Protein AF-A0A2N6BUT7-F1 (afdb_monomer)

Sequence (677 aa):
MAKNINDIVVRLKTFREKEKKPDLPDIDPGLSCEERIALLKEAWPVICRGLRGTRKQEMICKAEAAWIAELAGYEEPDSDFLAAFRKQKGDIPYSTPELTQLFDSYLDHFLANPNPSGSTEVPTLEKITRPYGRLSNIPDLKFQLMEVPDYLRIIVPSQPLDLRISQGLDAMALSKYGQVPQEPNLAIYATVLKKVTIKLNNMGLAYLDRLLLARLPIYKKILADLITENSDLLGDPLGFADSVVRKLQDVKRALVEKIVLGVIDDNRIQLSEEELQLLTDNVEAAGLPLAPKTVEPFVIKIHNASLREGGLSELVERYIDRDEIKQEKFTADIKRRMVSHLLASGVNITDDDKFAKGGYDEYFALAYNNALYSAEGTMYGSPAAGGWDFSVDTFDEVVDQAIIRDNILAAGFLDYAYELGEKAHIFQLMDVLYLNWNSGILDLPQSEVTDTLERLWQDRDRRDSPEERAMAYRKALGKGSAEVLERMIVNDRFEDLWATLMEEVANYIRKAEEISIVGEGAAPVSRIPIYQATKELQYNLTEYGNGRTKTQAAQLRSLLDTCFQVLDAPEIIDFYGFGTRRDRWTVIDRLHKEPPFASTPNLQALRTVAGKGNKVFQWIADFNEASVTDQEFETFLRAAEAWIISRSSAVVDEDDYSLEEEESFDDFEDEFDDFED

Foldseek 3Di:
DLVVLVVVLVVVVVVCVVVVPPPQDNQDSVDDPVVSVVSCVVRVVVVVVPDDDDVVVVVVLLVVQQVVCVVVPHDHDDPVNSVVVDVVVPPDPPDDCVVVVVVVVVVVVCVVDPDPDDDPDDDDPVVVDDDDDDDDDDDDDDDDDDDDDDPPPPDDDPDDDQLPVLPPDDLVVLVVPDDDPDDPCSVLVNVLVVLLSVVLSVVPDDPVLSSQCSPPVSVSVLLSVCCVVCVPCSVPSVVVSVSSVVVSVVVVLVVLLVLLVVLCVVVVPDDDPVLSVVLSVQCVVVDADPDPPPRNVSSVVSSVLVVLLVVLLVLLVVLLVVPPDPVVLCDPQLSNQLSVQCSVVVDDDDDPVCSVVCVCVVSSVVSSVVSVVVVVDDDDDDDDPDDDDPPDVPCPVVPPPPLDLLLLLLLLLLQLCCLCVPLLVLLVLLVLVLVCCVVVVQPDDPDPLNVLSVVSVVCQVVAQDPLSSQLLNQQQQVDDDHDHDPPRDGLVCNVVLLVQLLVVLVVQVVVQVVQVVVDPPDDHRDCVSNLVSLVVNSVSSSVRSDDVSSVSSVSSVVVSVSSLVSLQDPSLLVVQVPDPDSGSVSSSQRSCVDPPHPDRFPVVLSCLLSVLSSLLSSCSSPDDPVDDDPVSVVVNSVSSVSNVVSVVVRPDDDPPPDDDPPPVPPDPPDDPDDDDD

Secondary structure (DSSP, 8-state):
-HHHHHHHHHHHHHHHHHTT-TTS----TTS-HHHHHHHHHHHHHHHHHT--SHHHHHHHHHHHHHHHHHHTT-SS--HHHHHHHHHHTTT--S-STHHHHHHHHHHHHHHT----S----PPPGGGGS--------------------STT-----SS----GGGGT--GGGTGGGS-PPPGGGHHHHHHHHHHHHHHHHHTT--HHHHHHHHSHHHHHHHHHHHHHH-GGGGG-HHHHHHHHHHHHHHHHHHHHHHHHHHHHHHTT----HHHHHHHHHHHHHH----STTTHHHHHHHHHHHHHHHHHHHHHHHHHHTT-SS-GGG--HHHHHHHHHHHHHTT-----HHHHHTTTTHHHHHHHHHHHHHHHS----PPPPSS--------GGGT------HHHHHHHHHHHHHIIIIITT-HHHHHHHHHHHHHTTSS---SSHHHHHHHHHHHGGGGSPPHHHHHHHHHHHH--S-PPPPTTPPP-TTHHHHHHHHHHHHHHHHHHHHHHHHH-TTPPPPP-HHHHHHHHHHHHHHHHHT-THHHHHHHHHHHHHHHHHHHHT-HHHHHHH--SS--SHHHHHHHHTTSTT-SS---HHHHHHHHHHHHHHHHHHHH--TTT--HHHHHHHHHHHHHHHHHHHHH--SSSTT---------S-S--------

Mean predicted aligned error: 20.48 Å

Solvent-accessible surface area (backbone atoms only — not comparable to full-atom values): 40758 Å² total; per-residue (Å²): 109,75,71,58,55,50,52,51,45,51,52,50,52,54,47,36,66,71,69,70,45,81,88,56,77,84,75,61,91,84,58,54,74,68,60,51,52,53,53,48,62,68,39,41,69,62,56,63,75,70,67,87,60,74,78,59,52,53,52,51,54,51,51,53,49,48,52,54,32,54,76,70,74,52,78,80,78,51,75,63,59,58,49,51,55,53,65,75,58,62,92,63,79,95,82,58,73,64,59,58,52,52,52,49,55,53,49,54,56,45,73,74,59,74,80,81,85,88,74,100,67,87,80,62,81,77,76,78,74,81,91,87,85,82,89,90,90,83,81,88,87,84,91,76,86,87,80,91,73,87,80,80,73,77,80,77,73,97,60,89,85,70,73,76,57,87,85,72,75,57,77,70,69,62,56,77,78,50,93,63,76,70,80,89,50,58,68,56,52,55,54,35,49,54,50,22,53,56,49,54,70,68,61,77,63,54,71,67,58,49,55,49,53,57,36,62,70,54,38,52,47,55,50,53,53,46,48,72,76,41,64,73,41,71,82,35,44,64,66,40,37,53,49,49,57,54,55,44,49,57,54,48,50,58,49,48,43,52,51,52,50,51,49,33,57,78,68,68,56,88,68,56,74,68,56,48,50,51,46,39,52,51,45,61,74,69,54,78,57,84,54,90,88,45,45,59,62,49,52,52,49,52,46,54,48,51,55,49,49,54,55,41,48,52,50,51,51,60,52,44,72,68,56,85,53,68,60,90,74,62,44,76,65,38,52,52,39,22,39,53,42,42,60,71,69,64,69,80,88,83,55,68,69,47,48,76,73,52,75,51,49,70,61,54,54,51,20,46,52,52,19,50,64,68,67,66,68,84,85,82,87,77,85,74,96,68,77,89,69,84,74,67,85,65,54,73,86,71,62,69,64,77,72,41,40,68,15,25,45,23,38,24,46,38,51,30,44,44,36,41,36,56,70,58,34,48,62,59,48,52,55,49,53,46,51,33,37,76,70,59,77,41,85,74,71,97,43,75,56,52,58,48,51,51,46,55,59,72,40,49,89,78,46,82,46,75,62,57,50,32,34,51,34,18,27,40,47,38,43,73,85,52,83,65,61,96,85,61,72,62,26,74,61,41,56,59,47,50,48,50,33,53,48,42,48,53,52,47,52,56,52,48,53,55,43,68,70,76,43,99,83,62,79,81,78,78,62,61,67,45,52,51,37,38,51,56,45,36,53,52,28,31,66,39,14,40,78,69,46,38,57,50,28,53,50,51,46,56,50,52,53,51,51,47,55,50,46,60,29,66,72,48,27,65,71,49,14,76,70,95,56,71,40,48,65,45,29,53,60,49,55,32,74,35,85,90,48,91,64,68,66,52,58,70,25,32,51,37,27,24,58,22,44,34,49,40,27,48,45,45,40,68,64,46,90,93,72,70,48,71,69,58,51,53,53,42,50,59,23,48,52,50,18,58,63,18,44,72,63,41,72,73,81,84,80,85,84,74,74,79,80,74,72,82,85,80,86,87,87,87,87,87,84,87,87,90,132

Radius of gyration: 36.61 Å; Cα contacts (8 Å, |Δi|>4): 458; chains: 1; bounding box: 100×80×128 Å

Structure (mmCIF, N/CA/C/O backbone):
data_AF-A0A2N6BUT7-F1
#
_entry.id   AF-A0A2N6BUT7-F1
#
loop_
_atom_site.group_PDB
_atom_site.id
_atom_site.type_symbol
_atom_site.label_atom_id
_atom_site.label_alt_id
_atom_site.label_comp_id
_atom_site.label_asym_id
_atom_site.label_entity_id
_atom_site.label_seq_id
_atom_site.pdbx_PDB_ins_code
_atom_site.Cartn_x
_atom_site.Cartn_y
_atom_site.Cartn_z
_atom_site.occupancy
_atom_site.B_iso_or_equiv
_atom_site.auth_seq_id
_atom_site.auth_comp_id
_atom_site.auth_asym_id
_atom_site.auth_atom_id
_atom_site.pdbx_PDB_model_num
ATOM 1 N N . MET A 1 1 ? -32.623 40.517 -21.742 1.00 33.00 1 MET A N 1
ATOM 2 C CA . MET A 1 1 ? -31.592 39.920 -22.618 1.00 33.00 1 MET A CA 1
ATOM 3 C C . MET A 1 1 ? -30.463 40.902 -22.977 1.00 33.00 1 MET A C 1
ATOM 5 O O . MET A 1 1 ? -29.540 41.020 -22.185 1.00 33.00 1 MET A O 1
ATOM 9 N N . ALA A 1 2 ? -30.525 41.692 -24.065 1.00 35.56 2 ALA A N 1
ATOM 10 C CA . ALA A 1 2 ? -29.386 42.518 -24.532 1.00 35.56 2 ALA A CA 1
ATOM 11 C C . ALA A 1 2 ? -28.826 43.531 -23.504 1.00 35.56 2 ALA A C 1
ATOM 13 O O . ALA A 1 2 ? -27.618 43.753 -23.440 1.00 35.56 2 ALA A O 1
ATOM 14 N N . LYS A 1 3 ? -29.684 44.117 -22.656 1.00 41.91 3 LYS A N 1
ATOM 15 C CA . LYS A 1 3 ? -29.273 45.080 -21.619 1.00 41.91 3 LYS A CA 1
ATOM 16 C C . LYS A 1 3 ? -28.447 44.437 -20.489 1.00 41.91 3 LYS A C 1
ATOM 18 O O . LYS A 1 3 ? -27.500 45.057 -20.024 1.00 41.91 3 LYS A O 1
ATOM 23 N N . ASN A 1 4 ? -28.757 43.195 -20.106 1.00 52.19 4 ASN A N 1
ATOM 24 C CA . ASN A 1 4 ? -28.067 42.482 -19.019 1.00 52.19 4 ASN A CA 1
ATOM 25 C C . ASN A 1 4 ? -26.713 41.930 -19.478 1.00 52.19 4 ASN A C 1
ATOM 27 O O . ASN A 1 4 ? -25.729 42.021 -18.750 1.00 52.19 4 ASN A O 1
ATOM 31 N N . ILE A 1 5 ? -26.635 41.456 -20.725 1.00 49.16 5 ILE A N 1
ATOM 32 C CA . ILE A 1 5 ? -25.377 41.008 -21.335 1.00 49.16 5 ILE A CA 1
ATOM 33 C C . ILE A 1 5 ? -24.409 42.182 -21.495 1.00 49.16 5 ILE A C 1
ATOM 35 O O . ILE A 1 5 ? -23.231 42.051 -21.176 1.00 49.16 5 ILE A O 1
ATOM 39 N N . ASN A 1 6 ? -24.899 43.355 -21.909 1.00 54.75 6 ASN A N 1
ATOM 40 C CA . ASN A 1 6 ? -24.064 44.553 -21.973 1.00 54.75 6 ASN A CA 1
ATOM 41 C C . ASN A 1 6 ? -23.549 44.975 -20.587 1.00 54.75 6 ASN A C 1
ATOM 43 O O . ASN A 1 6 ? -22.393 45.371 -20.482 1.00 54.75 6 ASN A O 1
ATOM 47 N N . ASP A 1 7 ? -24.344 44.833 -19.520 1.00 58.75 7 ASP A N 1
ATOM 48 C CA . ASP A 1 7 ? -23.897 45.175 -18.161 1.00 58.75 7 ASP A CA 1
ATOM 49 C C . ASP A 1 7 ? -22.815 44.205 -17.643 1.00 58.75 7 ASP A C 1
ATOM 51 O O . ASP A 1 7 ? -21.834 44.627 -17.028 1.00 58.75 7 ASP A O 1
ATOM 55 N N . ILE A 1 8 ? -22.929 42.908 -17.958 1.00 57.66 8 ILE A N 1
ATOM 56 C CA . ILE A 1 8 ? -21.911 41.893 -17.636 1.00 57.66 8 ILE A CA 1
ATOM 57 C C . ILE A 1 8 ? -20.615 42.147 -18.416 1.00 57.66 8 ILE A C 1
ATOM 59 O O . ILE A 1 8 ? -19.531 42.125 -17.829 1.00 57.66 8 ILE A O 1
ATOM 63 N N . VAL A 1 9 ? -20.716 42.451 -19.714 1.00 62.16 9 VAL A N 1
ATOM 64 C CA . VAL A 1 9 ? -19.563 42.772 -20.570 1.00 62.16 9 VAL A CA 1
ATOM 65 C C . VAL A 1 9 ? -18.848 44.035 -20.082 1.00 62.16 9 VAL A C 1
ATOM 67 O O . VAL A 1 9 ? -17.623 44.036 -19.961 1.00 62.16 9 VAL A O 1
ATOM 70 N N . VAL A 1 10 ? -19.588 45.084 -19.706 1.00 68.31 10 VAL A N 1
ATOM 71 C CA . VAL A 1 10 ? -19.008 46.317 -19.145 1.00 68.31 10 VAL A CA 1
ATOM 72 C C . VAL A 1 10 ? -18.276 46.033 -17.832 1.00 68.31 10 VAL A C 1
ATOM 74 O O . VAL A 1 10 ? -17.140 46.475 -17.659 1.00 68.31 10 VAL A O 1
ATOM 77 N N . ARG A 1 11 ? -18.864 45.241 -16.926 1.00 65.06 11 ARG A N 1
ATOM 78 C CA . ARG A 1 11 ? -18.226 44.882 -15.646 1.00 65.06 11 ARG A CA 1
ATOM 79 C C . ARG A 1 11 ? -16.983 44.013 -15.828 1.00 65.06 11 ARG A C 1
ATOM 81 O O . ARG A 1 11 ? -16.005 44.217 -15.111 1.00 65.06 11 ARG A O 1
ATOM 88 N N . LEU A 1 12 ? -16.991 43.084 -16.785 1.00 63.44 12 LEU A N 1
ATOM 89 C CA . LEU A 1 12 ? -15.818 42.274 -17.130 1.00 63.44 12 LEU A CA 1
ATOM 90 C C . LEU A 1 12 ? -14.700 43.120 -17.731 1.00 63.44 12 LEU A C 1
ATOM 92 O O . LEU A 1 12 ? -13.543 42.940 -17.357 1.00 63.44 12 LEU A O 1
ATOM 96 N N . LYS A 1 13 ? -15.039 44.095 -18.579 1.00 72.25 13 LYS A N 1
ATOM 97 C CA . LYS A 1 13 ? -14.070 45.053 -19.115 1.00 72.25 13 LYS A CA 1
ATOM 98 C C . LYS A 1 13 ? -13.446 45.901 -18.005 1.00 72.25 13 LYS A C 1
ATOM 100 O O . LYS A 1 13 ? -12.225 45.980 -17.909 1.00 72.25 13 LYS A O 1
ATOM 105 N N . THR A 1 14 ? -14.264 46.423 -17.085 1.00 72.56 14 THR A N 1
ATOM 106 C CA . THR A 1 14 ? -13.768 47.152 -15.904 1.00 72.56 14 THR A CA 1
ATOM 107 C C . THR A 1 14 ? -12.883 46.270 -15.014 1.00 72.56 14 THR A C 1
ATOM 109 O O . THR A 1 14 ? -11.874 46.735 -14.488 1.00 72.56 14 THR A O 1
ATOM 112 N N . PHE A 1 15 ? -13.225 44.990 -14.840 1.00 68.44 15 PHE A N 1
ATOM 113 C CA . PHE A 1 15 ? -12.419 44.041 -14.069 1.00 68.44 15 PHE A CA 1
ATOM 114 C C . PHE A 1 15 ? -11.070 43.749 -14.742 1.00 68.44 15 PHE A C 1
ATOM 116 O O . PHE A 1 15 ? -10.035 43.796 -14.078 1.00 68.44 15 PHE A O 1
ATOM 123 N N . ARG A 1 16 ? -11.073 43.517 -16.060 1.00 74.50 16 ARG A N 1
ATOM 124 C CA . ARG A 1 16 ? -9.870 43.302 -16.875 1.00 74.50 16 ARG A CA 1
ATOM 125 C C . ARG A 1 16 ? -8.903 44.482 -16.777 1.00 74.50 16 ARG A C 1
ATOM 127 O O . ARG A 1 16 ? -7.712 44.278 -16.543 1.00 74.50 16 ARG A O 1
ATOM 134 N N . GLU A 1 17 ? -9.424 45.703 -16.903 1.00 76.25 17 GLU A N 1
ATOM 135 C CA . GLU A 1 17 ? -8.649 46.944 -16.798 1.00 76.25 17 GLU A CA 1
ATOM 136 C C . GLU A 1 17 ? -8.090 47.155 -15.383 1.00 76.25 17 GLU A C 1
ATOM 138 O O . GLU A 1 17 ? -6.929 47.532 -15.220 1.00 76.25 17 GLU A O 1
ATOM 143 N N . LYS A 1 18 ? -8.884 46.862 -14.345 1.00 73.12 18 LYS A N 1
ATOM 144 C CA . LYS A 1 18 ? -8.495 47.082 -12.945 1.00 73.12 18 LYS A CA 1
ATOM 145 C C . LYS A 1 18 ? -7.455 46.081 -12.437 1.00 73.12 18 LYS A C 1
ATOM 147 O O . LYS A 1 18 ? -6.557 46.469 -11.695 1.00 73.12 18 LYS A O 1
ATOM 152 N N . GLU A 1 19 ? -7.560 44.816 -12.833 1.00 71.44 19 GLU A N 1
ATOM 153 C CA . GLU A 1 19 ? -6.671 43.737 -12.374 1.00 71.44 19 GLU A CA 1
ATOM 154 C C . GLU A 1 19 ? -5.461 43.516 -13.302 1.00 71.44 19 GLU A C 1
ATOM 156 O O . GLU A 1 19 ? -4.664 42.613 -13.059 1.00 71.44 19 GLU A O 1
ATOM 161 N N . LYS A 1 20 ? -5.308 44.332 -14.360 1.00 77.00 20 LYS A N 1
ATOM 162 C CA . LYS A 1 20 ? -4.216 44.254 -15.351 1.00 77.00 20 LYS A CA 1
ATOM 163 C C . LYS A 1 20 ? -3.997 42.836 -15.900 1.00 77.00 20 LYS A C 1
ATOM 165 O O . LYS A 1 20 ? -2.859 42.388 -16.014 1.00 77.00 20 LYS A O 1
ATOM 170 N N . LYS A 1 21 ? -5.078 42.125 -16.237 1.00 71.50 21 LYS A N 1
ATOM 171 C CA . LYS A 1 21 ? -5.015 40.764 -16.799 1.00 71.50 21 LYS A CA 1
ATOM 172 C C . LYS A 1 21 ? -5.232 40.796 -18.317 1.00 71.50 21 LYS A C 1
ATOM 174 O O . LYS A 1 21 ? -6.386 40.773 -18.750 1.00 71.50 21 LYS A O 1
ATOM 179 N N . PRO A 1 22 ? -4.166 40.887 -19.137 1.00 64.81 22 PRO A N 1
ATOM 180 C CA . PRO A 1 22 ? -4.301 41.017 -20.589 1.00 64.81 22 PRO A CA 1
ATOM 181 C C . PRO A 1 22 ? -4.927 39.776 -21.245 1.00 64.81 22 PRO A C 1
ATOM 183 O O . PRO A 1 22 ? -5.581 39.923 -22.277 1.00 64.81 22 PRO A O 1
ATOM 186 N N . ASP A 1 23 ? -4.809 38.616 -20.595 1.00 70.56 23 ASP A N 1
ATOM 187 C CA . ASP A 1 23 ? -5.195 37.279 -21.078 1.00 70.56 23 ASP A CA 1
ATOM 188 C C . ASP A 1 23 ? -6.715 37.037 -21.157 1.00 70.56 23 ASP A C 1
ATOM 190 O O . ASP A 1 23 ? -7.157 36.025 -21.694 1.00 70.56 23 ASP A O 1
ATOM 194 N N . LEU A 1 24 ? -7.535 37.937 -20.604 1.00 68.12 24 LEU A N 1
ATOM 195 C CA . LEU A 1 24 ? -8.992 37.876 -20.752 1.00 68.12 24 LEU A CA 1
ATOM 196 C C . LEU A 1 24 ? -9.395 38.369 -22.154 1.00 68.12 24 LEU A C 1
ATOM 198 O O . LEU A 1 24 ? -8.970 39.466 -22.531 1.00 68.12 24 LEU A O 1
ATOM 202 N N . PRO A 1 25 ? -10.217 37.623 -22.917 1.00 68.88 25 PRO A N 1
ATOM 203 C CA . PRO A 1 25 ? -10.660 38.059 -24.240 1.00 68.88 25 PRO A CA 1
ATOM 204 C C . PRO A 1 25 ? -11.460 39.369 -24.148 1.00 68.88 25 PRO A C 1
ATOM 206 O O . PRO A 1 25 ? -12.260 39.555 -23.227 1.00 68.88 25 PRO A O 1
ATOM 209 N N . ASP A 1 26 ? -11.230 40.302 -25.083 1.00 77.88 26 ASP A N 1
ATOM 210 C CA . ASP A 1 26 ? -12.029 41.531 -25.176 1.00 77.88 26 ASP A CA 1
ATOM 211 C C . ASP A 1 26 ? -13.379 41.192 -25.806 1.00 77.88 26 ASP A C 1
ATOM 213 O O . ASP A 1 26 ? -13.452 40.845 -26.984 1.00 77.88 26 ASP A O 1
ATOM 217 N N . ILE A 1 27 ? -14.447 41.236 -25.015 1.00 75.69 27 ILE A N 1
ATOM 218 C CA . ILE A 1 27 ? -15.779 40.896 -25.509 1.00 75.69 27 ILE A CA 1
ATOM 219 C C . ILE A 1 27 ? -16.385 42.160 -26.117 1.00 75.69 27 ILE A C 1
ATOM 221 O O . ILE A 1 27 ? -16.872 43.035 -25.399 1.00 75.69 27 ILE A O 1
ATOM 225 N N . ASP A 1 28 ? -16.344 42.257 -27.446 1.00 74.00 28 ASP A N 1
ATOM 226 C CA . ASP A 1 28 ? -16.914 43.388 -28.175 1.00 74.00 28 ASP A CA 1
ATOM 227 C C . ASP A 1 28 ? -18.455 43.418 -28.014 1.00 74.00 28 ASP A C 1
ATOM 229 O O . ASP A 1 28 ? -19.142 42.440 -28.341 1.00 74.00 28 ASP A O 1
ATOM 233 N N . PRO A 1 29 ? -19.043 44.531 -27.528 1.00 63.75 29 PRO A N 1
ATOM 234 C CA . PRO A 1 29 ? -20.489 44.712 -27.448 1.00 63.75 29 PRO A CA 1
ATOM 235 C C . PRO A 1 29 ? -21.202 44.794 -28.812 1.00 63.75 29 PRO A C 1
ATOM 237 O O . PRO A 1 29 ? -22.420 44.980 -28.823 1.00 63.75 29 PRO A O 1
ATOM 240 N N . GLY A 1 30 ? -20.505 44.653 -29.941 1.00 72.00 30 GLY A N 1
ATOM 241 C CA . GLY A 1 30 ? -21.077 44.445 -31.275 1.00 72.00 30 GLY A CA 1
ATOM 242 C C . GLY A 1 30 ? -21.346 42.978 -31.650 1.00 72.00 30 GLY A C 1
ATOM 243 O O . GLY A 1 30 ? -22.101 42.738 -32.588 1.00 72.00 30 GLY A O 1
ATOM 244 N N . LEU A 1 31 ? -20.794 42.000 -30.919 1.00 67.44 31 LEU A N 1
ATOM 245 C CA . LEU A 1 31 ? -20.917 40.566 -31.243 1.00 67.44 31 LEU A CA 1
ATOM 246 C C . LEU A 1 31 ? -22.340 40.029 -31.042 1.00 67.44 31 LEU A C 1
ATOM 248 O O . LEU A 1 31 ? -23.097 40.557 -30.218 1.00 67.44 31 LEU A O 1
ATOM 252 N N . SER A 1 32 ? -22.708 38.956 -31.742 1.00 72.00 32 SER A N 1
ATOM 253 C CA . SER A 1 32 ? -23.997 38.289 -31.526 1.00 72.00 32 SER A CA 1
ATOM 254 C C . SER A 1 32 ? -24.083 37.666 -30.123 1.00 72.00 32 SER A C 1
ATOM 256 O O . SER A 1 32 ? -23.079 37.470 -29.435 1.00 72.00 32 SER A O 1
ATOM 258 N N . CYS A 1 33 ? -25.300 37.371 -29.656 1.00 50.59 33 CYS A N 1
ATOM 259 C CA . CYS A 1 33 ? -25.512 36.787 -28.326 1.00 50.59 33 CYS A CA 1
ATOM 260 C C . CYS A 1 33 ? -24.751 35.462 -28.143 1.00 50.59 33 CYS A C 1
ATOM 262 O O . CYS A 1 33 ? -24.134 35.240 -27.105 1.00 50.59 33 CYS A O 1
ATOM 264 N N . GLU A 1 34 ? -24.758 34.618 -29.172 1.00 53.72 34 GLU A N 1
ATOM 265 C CA . GLU A 1 34 ? -24.138 33.291 -29.168 1.00 53.72 34 GLU A CA 1
ATOM 266 C C . GLU A 1 34 ? -22.606 33.376 -29.121 1.00 53.72 34 GLU A C 1
ATOM 268 O O . GLU A 1 34 ? -21.973 32.684 -28.323 1.00 53.72 34 GLU A O 1
ATOM 273 N N . GLU A 1 35 ? -22.007 34.299 -29.880 1.00 62.16 35 GLU A N 1
ATOM 274 C CA . GLU A 1 35 ? -20.556 34.534 -29.876 1.00 62.16 35 GLU A CA 1
ATOM 275 C C . GLU A 1 35 ? -20.063 35.054 -28.522 1.00 62.16 35 GLU A C 1
ATOM 277 O O . GLU A 1 35 ? -19.022 34.626 -28.019 1.00 62.16 35 GLU A O 1
ATOM 282 N N . ARG A 1 36 ? -20.836 35.932 -27.870 1.00 66.00 36 ARG A N 1
ATOM 283 C CA . ARG A 1 36 ? -20.491 36.413 -26.522 1.00 66.00 36 ARG A CA 1
ATOM 284 C C . ARG A 1 36 ? -20.570 35.306 -25.480 1.00 66.00 36 ARG A C 1
ATOM 286 O O . ARG A 1 36 ? -19.742 35.272 -24.575 1.00 66.00 36 ARG A O 1
ATOM 293 N N . ILE A 1 37 ? -21.543 34.403 -25.598 1.00 54.88 37 ILE A N 1
ATOM 294 C CA . ILE A 1 37 ? -21.682 33.256 -24.694 1.00 54.88 37 ILE A CA 1
ATOM 295 C C . ILE A 1 37 ? -20.504 32.291 -24.869 1.00 54.88 37 ILE A C 1
ATOM 297 O O . ILE A 1 37 ? -19.965 31.812 -23.872 1.00 54.88 37 ILE A O 1
ATOM 301 N N . ALA A 1 38 ? -20.063 32.043 -26.103 1.00 66.94 38 ALA A N 1
ATOM 302 C CA . ALA A 1 38 ? -18.890 31.213 -26.370 1.00 66.94 38 ALA A CA 1
ATOM 303 C C . ALA A 1 38 ? -17.613 31.808 -25.747 1.00 66.94 38 ALA A C 1
ATOM 305 O O . ALA A 1 38 ? -16.902 31.113 -25.022 1.00 66.94 38 ALA A O 1
ATOM 306 N N . LEU A 1 39 ? -17.384 33.114 -25.925 1.00 66.12 39 LEU A N 1
ATOM 307 C CA . LEU A 1 39 ? -16.235 33.813 -25.335 1.00 66.12 39 LEU A CA 1
ATOM 308 C C . LEU A 1 39 ? -16.280 33.849 -23.801 1.00 66.12 39 LEU A C 1
ATOM 310 O O . LEU A 1 39 ? -15.246 33.739 -23.143 1.00 66.12 39 LEU A O 1
ATOM 314 N N . LEU A 1 40 ? -17.472 33.966 -23.206 1.00 61.72 40 LEU A N 1
ATOM 315 C CA . LEU A 1 40 ? -17.642 33.894 -21.752 1.00 61.72 40 LEU A CA 1
ATOM 316 C C . LEU A 1 40 ? -17.324 32.500 -21.203 1.00 61.72 40 LEU A C 1
ATOM 318 O O . LEU A 1 40 ? -16.681 32.405 -20.158 1.00 61.72 40 LEU A O 1
ATOM 322 N N . LYS A 1 41 ? -17.720 31.432 -21.910 1.00 62.03 41 LYS A N 1
ATOM 323 C CA . LYS A 1 41 ? -17.369 30.049 -21.547 1.00 62.03 41 LYS A CA 1
ATOM 324 C C . LYS A 1 41 ? -15.859 29.826 -21.582 1.00 62.03 41 LYS A C 1
ATOM 326 O O . LYS A 1 41 ? -15.318 29.201 -20.675 1.00 62.03 41 LYS A O 1
ATOM 331 N N . GLU A 1 42 ? -15.180 30.378 -22.582 1.00 64.81 42 GLU A N 1
ATOM 332 C CA . GLU A 1 42 ? -13.724 30.287 -22.712 1.00 64.81 42 GLU A CA 1
ATOM 333 C C . GLU A 1 42 ? -12.987 31.093 -21.625 1.00 64.81 42 GLU A C 1
ATOM 335 O O . GLU A 1 42 ? -11.994 30.634 -21.060 1.00 64.81 42 GLU A O 1
ATOM 340 N N . ALA A 1 43 ? -13.513 32.264 -21.253 1.00 64.56 43 ALA A N 1
ATOM 341 C CA . ALA A 1 43 ? -12.947 33.111 -20.204 1.00 64.56 43 ALA A CA 1
ATOM 342 C C . ALA A 1 43 ? -13.186 32.580 -18.774 1.00 64.56 43 ALA A C 1
ATOM 344 O O . ALA A 1 43 ? -12.436 32.919 -17.849 1.00 64.56 43 ALA A O 1
ATOM 345 N N . TRP A 1 44 ? -14.217 31.753 -18.570 1.00 64.38 44 TRP A N 1
A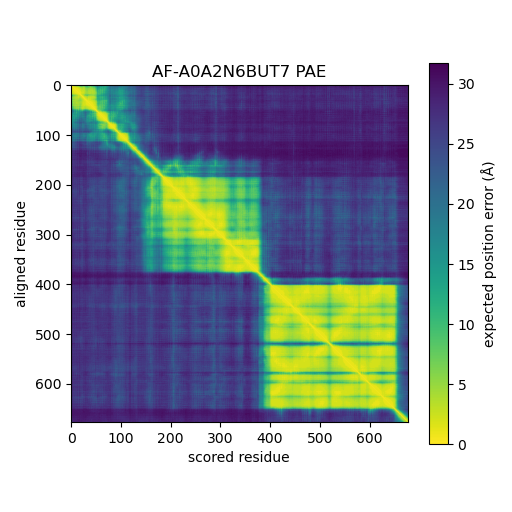TOM 346 C CA . TRP A 1 44 ? -14.692 31.321 -17.251 1.00 64.38 44 TRP A CA 1
ATOM 347 C C . TRP A 1 44 ? -13.611 30.670 -16.364 1.00 64.38 44 TRP A C 1
ATOM 349 O O . TRP A 1 44 ? -13.434 31.111 -15.224 1.00 64.38 44 TRP A O 1
ATOM 359 N N . PRO A 1 45 ? -12.777 29.730 -16.853 1.00 57.25 45 PRO A N 1
ATOM 360 C CA . PRO A 1 45 ? -11.739 29.102 -16.030 1.00 57.25 45 PRO A CA 1
ATOM 361 C C . PRO A 1 45 ? -10.636 30.075 -15.584 1.00 57.25 45 PRO A C 1
ATOM 363 O O . PRO A 1 45 ? -9.976 29.864 -14.562 1.00 57.25 45 PRO A O 1
ATOM 366 N N . VAL A 1 46 ? -10.396 31.147 -16.347 1.00 61.03 46 VAL A N 1
ATOM 367 C CA . VAL A 1 46 ? -9.417 32.197 -16.011 1.00 61.03 46 VAL A CA 1
ATOM 368 C C . VAL A 1 46 ? -9.989 33.142 -14.950 1.00 61.03 46 VAL A C 1
ATOM 370 O O . VAL A 1 46 ? -9.277 33.530 -14.018 1.00 61.03 46 VAL A O 1
ATOM 373 N N . ILE A 1 47 ? -11.288 33.448 -15.035 1.00 58.38 47 ILE A N 1
ATOM 374 C CA . ILE A 1 47 ? -12.023 34.241 -14.038 1.00 58.38 47 ILE A CA 1
ATOM 375 C C . ILE A 1 47 ? -12.053 33.504 -12.690 1.00 58.38 47 ILE A C 1
ATOM 377 O O . ILE A 1 47 ? -11.698 34.091 -11.664 1.00 58.38 47 ILE A O 1
ATOM 381 N N . CYS A 1 48 ? -12.383 32.208 -12.688 1.00 58.47 48 CYS A N 1
ATOM 382 C CA . CYS A 1 48 ? -12.455 31.390 -11.473 1.00 58.47 48 CYS A CA 1
ATOM 383 C C . CYS A 1 48 ? -11.105 31.272 -10.746 1.00 58.47 48 CYS A C 1
ATOM 385 O O . CYS A 1 48 ? -11.060 31.334 -9.519 1.00 58.47 48 CYS A O 1
ATOM 387 N N . ARG A 1 49 ? -9.984 31.184 -11.479 1.00 55.88 49 ARG A N 1
ATOM 388 C CA . ARG A 1 49 ? -8.634 31.108 -10.885 1.00 55.88 49 ARG A CA 1
ATOM 389 C C . ARG A 1 49 ? -8.186 32.399 -10.186 1.00 55.88 49 ARG A C 1
ATOM 391 O O . ARG A 1 49 ? -7.262 32.365 -9.379 1.00 55.88 49 ARG A O 1
ATOM 398 N N . GLY A 1 50 ? -8.814 33.541 -10.480 1.00 49.38 50 GLY A N 1
ATOM 399 C CA . GLY A 1 50 ? -8.379 34.856 -10.000 1.00 49.38 50 GLY A CA 1
ATOM 400 C C . GLY A 1 50 ? -9.023 35.371 -8.708 1.00 49.38 50 GLY A C 1
ATOM 401 O O . GLY A 1 50 ? -8.630 36.441 -8.249 1.00 49.38 50 GLY A O 1
ATOM 402 N N . LEU A 1 51 ? -10.017 34.691 -8.131 1.00 50.91 51 LEU A N 1
ATOM 403 C CA . LEU A 1 51 ? -10.898 35.290 -7.119 1.00 50.91 51 LEU A CA 1
ATOM 404 C C . LEU A 1 51 ? -10.872 34.509 -5.789 1.00 50.91 51 LEU A C 1
ATOM 406 O O . LEU A 1 51 ? -11.393 33.404 -5.705 1.00 50.91 51 LEU A O 1
ATOM 410 N N . ARG A 1 52 ? -10.322 35.106 -4.715 1.00 43.72 52 ARG A N 1
ATOM 411 C CA . ARG A 1 52 ? -10.465 34.627 -3.319 1.00 43.72 52 ARG A CA 1
ATOM 412 C C . ARG A 1 52 ? -11.292 35.618 -2.481 1.00 43.72 52 ARG A C 1
ATOM 414 O O . ARG A 1 52 ? -11.056 36.824 -2.554 1.00 43.72 52 ARG A O 1
ATOM 421 N N . GLY A 1 53 ? -12.247 35.111 -1.688 1.00 51.81 53 GLY A N 1
ATOM 422 C CA . GLY A 1 53 ? -13.021 35.868 -0.684 1.00 51.81 53 GLY A CA 1
ATOM 423 C C . GLY A 1 53 ? -14.549 35.663 -0.726 1.00 51.81 53 GLY A C 1
ATOM 424 O O . GLY A 1 53 ? -15.158 35.626 -1.795 1.00 51.81 53 GLY A O 1
ATOM 425 N N . THR A 1 54 ? -15.179 35.603 0.453 1.00 46.38 54 THR A N 1
ATOM 426 C CA . THR A 1 54 ? -16.596 35.226 0.682 1.00 46.38 54 THR A CA 1
ATOM 427 C C . THR A 1 54 ? -17.622 36.152 0.022 1.00 46.38 54 THR A C 1
ATOM 429 O O . THR A 1 54 ? -18.608 35.693 -0.551 1.00 46.38 54 THR A O 1
ATOM 432 N N . ARG A 1 55 ? -17.369 37.466 -0.004 1.00 47.59 55 ARG A N 1
ATOM 433 C CA . ARG A 1 55 ? -18.274 38.450 -0.634 1.00 47.59 55 ARG A CA 1
ATOM 434 C C . ARG A 1 55 ? -18.281 38.373 -2.169 1.00 47.59 55 ARG A C 1
ATOM 436 O O . ARG A 1 55 ? -19.257 38.753 -2.806 1.00 47.59 55 ARG A O 1
ATOM 443 N N . LYS A 1 56 ? -17.194 37.868 -2.767 1.00 50.69 56 LYS A N 1
ATOM 444 C CA . LYS A 1 56 ? -17.068 37.638 -4.218 1.00 50.69 56 LYS A CA 1
ATOM 445 C C . LYS A 1 56 ? -17.678 36.289 -4.631 1.00 50.69 56 LYS A C 1
ATOM 447 O O . LYS A 1 56 ? -18.253 36.201 -5.709 1.00 50.69 56 LYS A O 1
ATOM 452 N N . GLN A 1 57 ? -17.654 35.284 -3.752 1.00 52.41 57 GLN A N 1
ATOM 453 C CA . GLN A 1 57 ? -18.355 34.001 -3.935 1.00 52.41 57 GLN A CA 1
ATOM 454 C C . GLN A 1 57 ? -19.887 34.157 -3.939 1.00 52.41 57 GLN A C 1
ATOM 456 O O . GLN A 1 57 ? -20.578 33.471 -4.692 1.00 52.41 57 GLN A O 1
ATOM 461 N N . GLU A 1 58 ? -20.420 35.112 -3.170 1.00 47.75 58 GLU A N 1
ATOM 462 C CA . GLU A 1 58 ? -21.847 35.461 -3.189 1.00 47.75 58 GLU A CA 1
ATOM 463 C C . GLU A 1 58 ? -22.289 36.041 -4.546 1.00 47.75 58 GLU A C 1
ATOM 465 O O . GLU A 1 58 ? -23.373 35.726 -5.033 1.00 47.75 58 GLU A O 1
ATOM 470 N N . MET A 1 59 ? -21.433 36.846 -5.187 1.00 50.72 59 MET A N 1
ATOM 471 C CA . MET A 1 59 ? -21.683 37.364 -6.537 1.00 50.72 59 MET A CA 1
ATOM 472 C C . MET A 1 59 ? -21.675 36.260 -7.597 1.00 50.72 59 MET A C 1
ATOM 474 O O . MET A 1 59 ? -22.496 36.311 -8.505 1.00 50.72 59 MET A O 1
ATOM 478 N N . ILE A 1 60 ? -20.791 35.265 -7.470 1.00 56.47 60 ILE A N 1
ATOM 479 C CA . ILE A 1 60 ? -20.731 34.118 -8.391 1.00 56.47 60 ILE A CA 1
ATOM 480 C C . ILE A 1 60 ? -22.003 33.277 -8.267 1.00 56.47 60 ILE A C 1
ATOM 482 O O . ILE A 1 60 ? -22.643 33.016 -9.274 1.00 56.47 60 ILE A O 1
ATOM 486 N N . CYS A 1 61 ? -22.450 32.962 -7.046 1.00 50.81 61 CYS A N 1
ATOM 487 C CA . CYS A 1 61 ? -23.703 32.222 -6.854 1.00 50.81 61 CYS A CA 1
ATOM 488 C C . CYS A 1 61 ? -24.928 33.004 -7.358 1.00 50.81 61 CYS A C 1
ATOM 490 O O . CYS A 1 61 ? -25.857 32.403 -7.883 1.00 50.81 61 CYS A O 1
ATOM 492 N N . LYS A 1 62 ? -24.939 34.339 -7.224 1.00 49.75 62 LYS A N 1
ATOM 493 C CA . LYS A 1 62 ? -26.001 35.190 -7.788 1.00 49.75 62 LYS A CA 1
ATOM 494 C C . LYS A 1 62 ? -25.963 35.220 -9.318 1.00 49.75 62 LYS A C 1
ATOM 496 O O . LYS A 1 62 ? -27.020 35.194 -9.933 1.00 49.75 62 LYS A O 1
ATOM 501 N N . ALA A 1 63 ? -24.776 35.245 -9.925 1.00 51.00 63 ALA A N 1
ATOM 502 C CA . ALA A 1 63 ? -24.613 35.205 -11.376 1.00 51.00 63 ALA A CA 1
ATOM 503 C C . ALA A 1 63 ? -24.978 33.830 -11.961 1.00 51.00 63 ALA A C 1
ATOM 505 O O . ALA A 1 63 ? -25.676 33.777 -12.965 1.00 51.00 63 ALA A O 1
ATOM 506 N N . GLU A 1 64 ? -24.585 32.734 -11.307 1.00 55.97 64 GLU A N 1
ATOM 507 C CA . GLU A 1 64 ? -24.961 31.364 -11.685 1.00 55.97 64 GLU A CA 1
ATOM 508 C C . GLU A 1 64 ? -26.469 31.129 -11.528 1.00 55.97 64 GLU A C 1
ATOM 510 O O . GLU A 1 64 ? -27.106 30.616 -12.443 1.00 55.97 64 GLU A O 1
ATOM 515 N N . ALA A 1 65 ? -27.071 31.564 -10.414 1.00 49.53 65 ALA A N 1
ATOM 516 C CA . ALA A 1 65 ? -28.514 31.447 -10.201 1.00 49.53 65 ALA A CA 1
ATOM 517 C C . ALA A 1 65 ? -29.322 32.307 -11.186 1.00 49.53 65 ALA A C 1
ATOM 519 O O . ALA A 1 65 ? -30.344 31.852 -11.693 1.00 49.53 65 ALA A O 1
ATOM 520 N N . ALA A 1 66 ? -28.857 33.522 -11.498 1.00 47.97 66 ALA A N 1
ATOM 521 C CA . ALA A 1 66 ? -29.475 34.370 -12.514 1.00 47.97 66 ALA A CA 1
ATOM 522 C C . ALA A 1 66 ? -29.342 33.766 -13.921 1.00 47.97 66 ALA A C 1
ATOM 524 O O . ALA A 1 66 ? -30.294 33.811 -14.691 1.00 47.97 66 ALA A O 1
ATOM 525 N N . TRP A 1 67 ? -28.200 33.149 -14.237 1.00 52.28 67 TRP A N 1
ATOM 526 C CA . TRP A 1 67 ? -27.962 32.498 -15.526 1.00 52.28 67 TRP A CA 1
ATOM 527 C C . TRP A 1 67 ? -28.831 31.246 -15.721 1.00 52.28 67 TRP A C 1
ATOM 529 O O . TRP A 1 67 ? -29.385 31.039 -16.799 1.00 52.28 67 TRP A O 1
ATOM 539 N N . ILE A 1 68 ? -29.026 30.451 -14.664 1.00 49.62 68 ILE A N 1
ATOM 540 C CA . ILE A 1 68 ? -29.917 29.280 -14.673 1.00 49.62 68 ILE A CA 1
ATOM 541 C C . ILE A 1 68 ? -31.395 29.706 -14.747 1.00 49.62 68 ILE A C 1
ATOM 543 O O . ILE A 1 68 ? -32.157 29.124 -15.517 1.00 49.62 68 ILE A O 1
ATOM 547 N N . ALA A 1 69 ? -31.803 30.745 -14.008 1.00 47.72 69 ALA A N 1
ATOM 548 C CA . ALA A 1 69 ? -33.162 31.292 -14.083 1.00 47.72 69 ALA A CA 1
ATOM 549 C C . ALA A 1 69 ? -33.478 31.883 -15.474 1.00 47.72 69 ALA A C 1
ATOM 551 O O . ALA A 1 69 ? -34.587 31.707 -15.982 1.00 47.72 69 ALA A O 1
ATOM 552 N N . GLU A 1 70 ? -32.488 32.509 -16.123 1.00 47.06 70 GLU A N 1
ATOM 553 C CA . GLU A 1 70 ? -32.590 33.060 -17.482 1.00 47.06 70 GLU A CA 1
ATOM 554 C C . GLU A 1 70 ? -32.704 31.961 -18.556 1.00 47.06 70 GLU A C 1
ATOM 556 O O . GLU A 1 70 ? -33.511 32.098 -19.475 1.00 47.06 70 GLU A O 1
ATOM 561 N N . LEU A 1 71 ? -31.987 30.837 -18.417 1.00 44.19 71 LEU A N 1
ATOM 562 C CA . LEU A 1 71 ? -32.134 29.665 -19.300 1.00 44.19 71 LEU A CA 1
ATOM 563 C C . LEU A 1 71 ? -33.507 28.985 -19.173 1.00 44.19 71 LEU A C 1
ATOM 565 O O . LEU A 1 71 ? -33.976 28.359 -20.123 1.00 44.19 71 LEU A O 1
ATOM 569 N N . ALA A 1 72 ? -34.160 29.129 -18.019 1.00 44.75 72 ALA A N 1
ATOM 570 C CA . ALA A 1 72 ? -35.476 28.566 -17.737 1.00 44.75 72 ALA A CA 1
ATOM 571 C C . ALA A 1 72 ? -36.650 29.531 -18.025 1.00 44.75 72 ALA A C 1
ATOM 573 O O . ALA A 1 72 ? -37.805 29.133 -17.884 1.00 44.75 72 ALA A O 1
ATOM 574 N N . GLY A 1 73 ? -36.378 30.772 -18.454 1.00 42.19 73 GLY A N 1
ATOM 575 C CA . GLY A 1 73 ? -37.398 31.749 -18.857 1.00 42.19 73 GLY A CA 1
ATOM 576 C C . GLY A 1 73 ? -38.162 32.431 -17.713 1.00 42.19 73 GLY A C 1
ATOM 577 O O . GLY A 1 73 ? -39.249 32.957 -17.954 1.00 42.19 73 GLY A O 1
ATOM 578 N N . TYR A 1 74 ? -37.626 32.436 -16.489 1.00 40.41 74 TYR A N 1
ATOM 579 C CA . TYR A 1 74 ? -38.251 33.087 -15.328 1.00 40.41 74 TYR A CA 1
ATOM 580 C C . TYR A 1 74 ? -37.731 34.526 -15.119 1.00 40.41 74 TYR A C 1
ATOM 582 O O . TYR A 1 74 ? -36.584 34.834 -15.445 1.00 40.41 74 TYR A O 1
ATOM 590 N N . GLU A 1 75 ? -38.562 35.416 -14.556 1.00 48.12 75 GLU A N 1
ATOM 591 C CA . GLU A 1 75 ? -38.077 36.671 -13.947 1.00 48.12 75 GLU A CA 1
ATOM 592 C C . GLU A 1 75 ? -37.387 36.372 -12.599 1.00 48.12 75 GLU A C 1
ATOM 594 O O . GLU A 1 75 ? -37.605 35.302 -12.039 1.00 48.12 75 GLU A O 1
ATOM 599 N N . GLU A 1 76 ? -36.507 37.279 -12.142 1.00 47.25 76 GLU A N 1
ATOM 600 C CA . GLU A 1 76 ? -35.475 37.095 -11.094 1.00 47.25 76 GLU A CA 1
ATOM 601 C C . GLU A 1 76 ? -35.743 36.005 -10.027 1.00 47.25 76 GLU A C 1
ATOM 603 O O . GLU A 1 76 ? -36.825 35.969 -9.438 1.00 47.25 76 GLU A O 1
ATOM 608 N N . PRO A 1 77 ? -34.740 35.163 -9.690 1.00 47.56 77 PRO A N 1
ATOM 609 C CA . PRO A 1 77 ? -34.916 34.103 -8.702 1.00 47.56 77 PRO A CA 1
ATOM 610 C C . PRO A 1 77 ? -35.245 34.685 -7.320 1.00 47.56 77 PRO A C 1
ATOM 612 O O . PRO A 1 77 ? -34.509 35.530 -6.803 1.00 47.56 77 PRO A O 1
ATOM 615 N N . ASP A 1 78 ? -36.336 34.211 -6.715 1.00 54.91 78 ASP A N 1
ATOM 616 C CA . ASP A 1 78 ? -36.766 34.659 -5.392 1.00 54.91 78 ASP A CA 1
ATOM 617 C C . ASP A 1 78 ? -35.824 34.188 -4.263 1.00 54.91 78 ASP A C 1
ATOM 619 O O . ASP A 1 78 ? -34.892 33.390 -4.445 1.00 54.91 78 ASP A O 1
ATOM 623 N N . SER A 1 79 ? -36.043 34.722 -3.058 1.00 47.41 79 SER A N 1
ATOM 624 C CA . SER A 1 79 ? -35.227 34.405 -1.882 1.00 47.41 79 SER A CA 1
ATOM 625 C C . SER A 1 79 ? -35.277 32.931 -1.481 1.00 47.41 79 SER A C 1
ATOM 627 O O . SER A 1 79 ? -34.321 32.438 -0.874 1.00 47.41 79 SER A O 1
ATOM 629 N N . ASP A 1 80 ? -36.354 32.230 -1.829 1.00 48.97 80 ASP A N 1
ATOM 630 C CA . ASP A 1 80 ? -36.633 30.869 -1.386 1.00 48.97 80 ASP A CA 1
ATOM 631 C C . ASP A 1 80 ? -35.917 29.854 -2.287 1.00 48.97 80 ASP A C 1
ATOM 633 O O . ASP A 1 80 ? -35.307 28.905 -1.781 1.00 48.97 80 ASP A O 1
ATOM 637 N N . PHE A 1 81 ? -35.845 30.117 -3.597 1.00 51.16 81 PHE A N 1
ATOM 638 C CA . PHE A 1 81 ? -34.993 29.380 -4.535 1.00 51.16 81 PHE A CA 1
ATOM 639 C C . PHE A 1 81 ? -33.513 29.470 -4.138 1.00 51.16 81 PHE A C 1
ATOM 641 O O . PHE A 1 81 ? -32.807 28.459 -4.069 1.00 51.16 81 PHE A O 1
ATOM 648 N N . LEU A 1 82 ? -33.040 30.673 -3.792 1.00 47.19 82 LEU A N 1
ATOM 649 C CA . LEU A 1 82 ? -31.658 30.888 -3.351 1.00 47.19 82 LEU A CA 1
ATOM 650 C C . LEU A 1 82 ? -31.351 30.189 -2.016 1.00 47.19 82 LEU A C 1
ATOM 652 O O . LEU A 1 82 ? -30.225 29.725 -1.809 1.00 47.19 82 LEU A O 1
ATOM 656 N N . ALA A 1 83 ? -32.329 30.086 -1.112 1.00 51.47 83 ALA A N 1
ATOM 657 C CA . ALA A 1 83 ? -32.188 29.359 0.147 1.00 51.47 83 ALA A CA 1
ATOM 658 C C . ALA A 1 83 ? -32.157 27.833 -0.063 1.00 51.47 83 ALA A C 1
ATOM 660 O O . ALA A 1 83 ? -31.320 27.151 0.537 1.00 51.47 83 ALA A O 1
ATOM 661 N N . ALA A 1 84 ? -33.000 27.297 -0.952 1.00 50.94 84 ALA A N 1
ATOM 662 C CA . ALA A 1 84 ? -33.021 25.877 -1.306 1.00 50.94 84 ALA A CA 1
ATOM 663 C C . ALA A 1 84 ? -31.729 25.440 -2.019 1.00 50.94 84 ALA A C 1
ATOM 665 O O . ALA A 1 84 ? -31.128 24.432 -1.643 1.00 50.94 84 ALA A O 1
ATOM 666 N N . PHE A 1 85 ? -31.242 26.250 -2.966 1.00 47.50 85 PHE A N 1
ATOM 667 C CA . PHE A 1 85 ? -29.980 26.010 -3.669 1.00 47.50 85 PHE A CA 1
ATOM 668 C C . PHE A 1 85 ? -28.784 25.998 -2.706 1.00 47.50 85 PHE A C 1
ATOM 670 O O . PHE A 1 85 ? -27.922 25.127 -2.785 1.00 47.50 85 PHE A O 1
ATOM 677 N N . ARG A 1 86 ? -28.755 26.907 -1.719 1.00 51.44 86 ARG A N 1
ATOM 678 C CA . ARG A 1 86 ? -27.733 26.907 -0.654 1.00 51.44 86 ARG A CA 1
ATOM 679 C C . ARG A 1 86 ? -27.811 25.673 0.243 1.00 51.44 86 ARG A C 1
ATOM 681 O O . ARG A 1 86 ? -26.772 25.137 0.610 1.00 51.44 86 ARG A O 1
ATOM 688 N N . LYS A 1 87 ? -29.021 25.218 0.581 1.00 51.19 87 LYS A N 1
ATOM 689 C CA . LYS A 1 87 ? -29.243 24.047 1.442 1.00 51.19 87 LYS A CA 1
ATOM 690 C C . LYS A 1 87 ? -28.804 22.741 0.771 1.00 51.19 87 LYS A C 1
ATOM 692 O O . LYS A 1 87 ? -28.297 21.857 1.451 1.00 51.19 87 LYS A O 1
ATOM 697 N N . GLN A 1 88 ? -28.966 22.627 -0.548 1.00 48.09 88 GLN A N 1
ATOM 698 C CA . GLN A 1 88 ? -28.549 21.450 -1.320 1.00 48.09 88 GLN A CA 1
ATOM 699 C C . GLN A 1 88 ? -27.030 21.408 -1.585 1.00 48.09 88 GLN A C 1
ATOM 701 O O . GLN A 1 88 ? -26.470 20.336 -1.786 1.00 48.09 88 GLN A O 1
ATOM 706 N N . LYS A 1 89 ? -26.358 22.566 -1.545 1.00 46.56 89 LYS A N 1
ATOM 707 C CA . LYS A 1 89 ? -24.934 22.767 -1.865 1.00 46.56 89 LYS A CA 1
ATOM 708 C C . LYS A 1 89 ? -23.960 22.503 -0.693 1.00 46.56 89 LYS A C 1
ATOM 710 O O . LYS A 1 89 ? -22.774 22.785 -0.840 1.00 46.56 89 LYS A O 1
ATOM 715 N N . GLY A 1 90 ? -24.442 22.021 0.460 1.00 44.56 90 GLY A N 1
ATOM 716 C CA . GLY A 1 90 ? -23.693 21.942 1.730 1.00 44.56 90 GLY A CA 1
ATOM 717 C C . GLY A 1 90 ? -22.215 21.528 1.612 1.00 44.56 90 GLY A C 1
ATOM 718 O O . GLY A 1 90 ? -21.914 20.585 0.898 1.00 44.56 90 GLY A O 1
ATOM 719 N N . ASP A 1 91 ? -21.329 22.272 2.291 1.00 40.44 91 ASP A N 1
ATOM 720 C CA . ASP A 1 91 ? -19.880 22.086 2.538 1.00 40.44 91 ASP A CA 1
ATOM 721 C C . ASP A 1 91 ? -19.058 21.160 1.612 1.00 40.44 91 ASP A C 1
ATOM 723 O O . ASP A 1 91 ? -18.184 20.418 2.059 1.00 40.44 91 ASP A O 1
ATOM 727 N N . ILE A 1 92 ? -19.246 21.249 0.294 1.00 37.94 92 ILE A N 1
ATOM 728 C CA . ILE A 1 92 ? -18.282 20.702 -0.671 1.00 37.94 92 ILE A CA 1
ATOM 729 C C . ILE A 1 92 ? -17.137 21.722 -0.811 1.00 37.94 92 ILE A C 1
ATOM 731 O O . ILE A 1 92 ? -17.405 22.873 -1.157 1.00 37.94 92 ILE A O 1
ATOM 735 N N . PRO A 1 93 ? -15.860 21.380 -0.554 1.00 34.81 93 PRO A N 1
ATOM 736 C CA . PRO A 1 93 ? -14.757 22.310 -0.774 1.00 34.81 93 PRO A CA 1
ATOM 737 C C . PRO A 1 93 ? -14.604 22.609 -2.276 1.00 34.81 93 PRO A C 1
ATOM 739 O O . PRO A 1 93 ? -14.363 21.723 -3.091 1.00 34.81 93 PRO A O 1
ATOM 742 N N . TYR A 1 94 ? -14.759 23.885 -2.645 1.00 46.44 94 TYR A N 1
ATOM 743 C CA . TYR A 1 94 ? -14.803 24.362 -4.035 1.00 46.44 94 TYR A CA 1
ATOM 744 C C . TYR A 1 94 ? -13.409 24.408 -4.675 1.00 46.44 94 TYR A C 1
ATOM 746 O O . TYR A 1 94 ? -12.826 25.481 -4.838 1.00 46.44 94 TYR A O 1
ATOM 754 N N . SER A 1 95 ? -12.877 23.245 -5.054 1.00 42.09 95 SER A N 1
ATOM 755 C CA . SER A 1 95 ? -11.746 23.138 -5.985 1.00 42.09 95 SER A CA 1
ATOM 756 C C . SER A 1 95 ? -11.695 21.798 -6.727 1.00 42.09 95 SER A C 1
ATOM 758 O O . SER A 1 95 ? -10.611 21.231 -6.872 1.00 42.09 95 SER A O 1
ATOM 760 N N . THR A 1 96 ? -12.830 21.267 -7.186 1.00 40.88 96 THR A N 1
ATOM 761 C CA . THR A 1 96 ? -12.846 19.953 -7.846 1.00 40.88 96 THR A CA 1
ATOM 762 C C . THR A 1 96 ? -13.687 19.887 -9.133 1.00 40.88 96 THR A C 1
ATOM 764 O O . THR A 1 96 ? -14.661 20.633 -9.278 1.00 40.88 96 THR A O 1
ATOM 767 N N . PRO A 1 97 ? -13.328 18.982 -10.074 1.00 41.94 97 PRO A N 1
ATOM 768 C CA . PRO A 1 97 ? -14.065 18.699 -11.318 1.00 41.94 97 PRO A CA 1
ATOM 769 C C . PRO A 1 97 ? -15.530 18.280 -11.117 1.00 41.94 97 PRO A C 1
ATOM 771 O O . PRO A 1 97 ? -16.323 18.343 -12.057 1.00 41.94 97 PRO A O 1
ATOM 774 N N . GLU A 1 98 ? -15.903 17.879 -9.898 1.00 42.69 98 GLU A N 1
ATOM 775 C CA . GLU A 1 98 ? -17.263 17.459 -9.552 1.00 42.69 98 GLU A CA 1
ATOM 776 C C . GLU A 1 98 ? -18.303 18.574 -9.744 1.00 42.69 98 GLU A C 1
ATOM 778 O O . GLU A 1 98 ? -19.449 18.284 -10.074 1.00 42.69 98 GLU A O 1
ATOM 783 N N . LEU A 1 99 ? -17.922 19.850 -9.611 1.00 41.53 99 LEU A N 1
ATOM 784 C CA . LEU A 1 99 ? -18.835 20.976 -9.853 1.00 41.53 99 LEU A CA 1
ATOM 785 C C . LEU A 1 99 ? -19.149 21.184 -11.327 1.00 41.53 99 LEU A C 1
ATOM 787 O O . LEU A 1 99 ? -20.284 21.506 -11.669 1.00 41.53 99 LEU A O 1
ATOM 791 N N . THR A 1 100 ? -18.159 20.976 -12.192 1.00 43.72 100 THR A N 1
ATOM 792 C CA . THR A 1 100 ? -18.347 21.023 -13.642 1.00 43.72 100 THR A CA 1
ATOM 793 C C . THR A 1 100 ? -19.222 19.852 -14.089 1.00 43.72 100 THR A C 1
ATOM 795 O O . THR A 1 100 ? -20.189 20.069 -14.802 1.00 43.72 100 THR A O 1
ATOM 798 N N . GLN A 1 101 ? -18.996 18.645 -13.556 1.00 46.81 101 GLN A N 1
ATOM 799 C CA . GLN A 1 101 ? -19.849 17.481 -13.841 1.00 46.81 101 GLN A CA 1
ATOM 800 C C . GLN A 1 101 ? -21.283 17.616 -13.316 1.00 46.81 101 GLN A C 1
ATOM 802 O O . GLN A 1 101 ? -22.218 17.186 -13.988 1.00 46.81 101 GLN A O 1
ATOM 807 N N . LEU A 1 102 ? -21.482 18.195 -12.127 1.00 43.94 102 LEU A N 1
ATOM 808 C CA . LEU A 1 102 ? -22.824 18.429 -11.588 1.00 43.94 102 LEU A CA 1
ATOM 809 C C . LEU A 1 102 ? -23.578 19.457 -12.442 1.00 43.94 102 LEU A C 1
ATOM 811 O O . LEU A 1 102 ? -24.763 19.278 -12.712 1.00 43.94 102 LEU A O 1
ATOM 815 N N . PHE A 1 103 ? -22.876 20.503 -12.884 1.00 43.38 103 PHE A N 1
ATOM 816 C CA . PHE A 1 103 ? -23.408 21.529 -13.773 1.00 43.38 103 PHE A CA 1
ATOM 817 C C . PHE A 1 103 ? -23.778 20.955 -15.150 1.00 43.38 103 PHE A C 1
ATOM 819 O O . PHE A 1 103 ? -24.896 21.169 -15.616 1.00 43.38 103 PHE A O 1
ATOM 826 N N . ASP A 1 104 ? -22.894 20.154 -15.749 1.00 45.25 104 ASP A N 1
ATOM 827 C CA . ASP A 1 104 ? -23.123 19.507 -17.045 1.00 45.25 104 ASP A CA 1
ATOM 828 C C . ASP A 1 104 ? -24.280 18.493 -16.977 1.00 45.25 104 ASP A C 1
ATOM 830 O O . ASP A 1 104 ? -25.159 18.498 -17.832 1.00 45.25 104 ASP A O 1
ATOM 834 N N . SER A 1 105 ? -24.370 17.702 -15.901 1.00 47.00 105 SER A N 1
ATOM 835 C CA . SER A 1 105 ? -25.459 16.734 -15.682 1.00 47.00 105 SER A CA 1
ATOM 836 C C . SER A 1 105 ? -26.833 17.404 -15.521 1.00 47.00 105 SER A C 1
ATOM 838 O O . SER A 1 105 ? -27.848 16.907 -16.015 1.00 47.00 105 SER A O 1
ATOM 840 N N . TYR A 1 106 ? -26.878 18.569 -14.867 1.00 44.38 106 TYR A N 1
ATOM 841 C CA . TYR A 1 106 ? -28.110 19.349 -14.725 1.00 44.38 106 TYR A CA 1
ATOM 842 C C . TYR A 1 106 ? -28.541 19.978 -16.058 1.00 44.38 106 TYR A C 1
ATOM 844 O O . TYR A 1 106 ? -29.731 20.001 -16.383 1.00 44.38 106 TYR A O 1
ATOM 852 N N . LEU A 1 107 ? -27.569 20.450 -16.845 1.00 42.97 107 LEU A N 1
ATOM 853 C CA . LEU A 1 107 ? -27.785 21.018 -18.172 1.00 42.97 107 LEU A CA 1
ATOM 854 C C . LEU A 1 107 ? -28.288 19.952 -19.159 1.00 42.97 107 LEU A C 1
ATOM 856 O O . LEU A 1 107 ? -29.268 20.189 -19.864 1.00 42.97 107 LEU A O 1
ATOM 860 N N . ASP A 1 108 ? -27.691 18.759 -19.144 1.00 45.47 108 ASP A N 1
ATOM 861 C CA . ASP A 1 108 ? -28.095 17.621 -19.975 1.00 45.47 108 ASP A CA 1
ATOM 862 C C . ASP A 1 108 ? -29.511 17.134 -19.632 1.00 45.47 108 ASP A C 1
ATOM 864 O O . ASP A 1 108 ? -30.311 16.845 -20.526 1.00 45.47 108 ASP A O 1
ATOM 868 N N . HIS A 1 109 ? -29.870 17.100 -18.342 1.00 44.12 109 HIS A N 1
ATOM 869 C CA . HIS A 1 109 ? -31.222 16.737 -17.909 1.00 44.12 109 HIS A CA 1
ATOM 870 C C . HIS A 1 109 ? -32.285 17.736 -18.396 1.00 44.12 109 HIS A C 1
ATOM 872 O O . HIS A 1 109 ? -33.386 17.331 -18.778 1.00 44.12 109 HIS A O 1
ATOM 878 N N . PHE A 1 110 ? -31.956 19.030 -18.414 1.00 41.00 110 PHE A N 1
ATOM 879 C CA . PHE A 1 110 ? -32.867 20.088 -18.849 1.00 41.00 110 PHE A CA 1
ATOM 880 C C . PHE A 1 110 ? -33.012 20.143 -20.377 1.00 41.00 110 PHE A C 1
ATOM 882 O O . PHE A 1 110 ? -34.127 20.234 -20.890 1.00 41.00 110 PHE A O 1
ATOM 889 N N . LEU A 1 111 ? -31.907 20.003 -21.118 1.00 43.22 111 LEU A N 1
ATOM 890 C CA . LEU A 1 111 ? -31.918 19.930 -22.584 1.00 43.22 111 LEU A CA 1
ATOM 891 C C . LEU A 1 111 ? -32.672 18.696 -23.106 1.00 43.22 111 LEU A C 1
ATOM 893 O O . LEU A 1 111 ? -33.234 18.741 -24.199 1.00 43.22 111 LEU A O 1
ATOM 897 N N . ALA A 1 112 ? -32.735 17.620 -22.316 1.00 42.38 112 ALA A N 1
ATOM 898 C CA . ALA A 1 112 ? -33.504 16.422 -22.641 1.00 42.38 112 ALA A CA 1
ATOM 899 C C . ALA A 1 112 ? -35.029 16.579 -22.458 1.00 42.38 112 ALA A C 1
ATOM 901 O O . ALA A 1 112 ? -35.774 15.764 -23.000 1.00 42.38 112 ALA A O 1
ATOM 902 N N . ASN A 1 113 ? -35.513 17.598 -21.732 1.00 39.09 113 ASN A N 1
ATOM 903 C CA . ASN A 1 113 ? -36.947 17.849 -21.518 1.00 39.09 113 ASN A CA 1
ATOM 904 C C . ASN A 1 113 ? -37.316 19.349 -21.612 1.00 39.09 113 ASN A C 1
ATOM 906 O O . ASN A 1 113 ? -37.712 19.956 -20.612 1.00 39.09 113 ASN A O 1
ATOM 910 N N . PRO A 1 114 ? -37.251 19.963 -22.807 1.00 37.66 114 PRO A N 1
ATOM 911 C CA . PRO A 1 114 ? -37.712 21.330 -23.010 1.00 37.66 114 PRO A CA 1
ATOM 912 C C . PRO A 1 114 ? -39.245 21.337 -23.064 1.00 37.66 114 PRO A C 1
ATOM 914 O O . PRO A 1 114 ? -39.844 20.895 -24.043 1.00 37.66 114 PRO A O 1
ATOM 917 N N . ASN A 1 115 ? -39.912 21.796 -22.006 1.00 42.69 115 ASN A N 1
ATOM 918 C CA . ASN A 1 115 ? -41.373 21.799 -21.987 1.00 42.69 115 ASN A CA 1
ATOM 919 C C . ASN A 1 115 ? -41.919 22.902 -22.926 1.00 42.69 115 ASN A C 1
ATOM 921 O O . ASN A 1 115 ? -41.588 24.076 -22.728 1.00 42.69 115 ASN A O 1
ATOM 925 N N . PRO A 1 116 ? -42.759 22.586 -23.930 1.00 34.47 116 PRO A N 1
ATOM 926 C CA . PRO A 1 116 ? -43.367 23.593 -24.781 1.00 34.47 116 PRO A CA 1
ATOM 927 C C . PRO A 1 116 ? -44.616 24.153 -24.088 1.00 34.47 116 PRO A C 1
ATOM 929 O O . PRO A 1 116 ? -45.585 23.443 -23.854 1.00 34.47 116 PRO A O 1
ATOM 932 N N . SER A 1 117 ? -44.573 25.447 -23.767 1.00 39.09 117 SER A N 1
ATOM 933 C CA . SER A 1 117 ? -45.713 26.358 -23.570 1.00 39.09 117 SER A CA 1
ATOM 934 C C . SER A 1 117 ? -46.970 25.820 -22.855 1.00 39.09 117 SER A C 1
ATOM 936 O O . SER A 1 117 ? -47.833 25.202 -23.477 1.00 39.09 117 SER A O 1
ATOM 938 N N . GLY A 1 118 ? -47.170 26.250 -21.602 1.00 38.88 118 GLY A N 1
ATOM 939 C CA . GLY A 1 118 ? -48.520 26.469 -21.065 1.00 38.88 118 GLY A CA 1
ATOM 940 C C . GLY A 1 118 ? -48.891 25.727 -19.781 1.00 38.88 118 GLY A C 1
ATOM 941 O O . GLY A 1 118 ? -49.857 24.976 -19.779 1.00 38.88 118 GLY A O 1
ATOM 942 N N . SER A 1 119 ? -48.214 26.004 -18.664 1.00 32.44 119 SER A N 1
ATOM 943 C CA . SER A 1 119 ? -48.854 25.927 -17.339 1.00 32.44 119 SER A CA 1
ATOM 944 C C . SER A 1 119 ? -48.122 26.821 -16.334 1.00 32.44 119 SER A C 1
ATOM 946 O O . SER A 1 119 ? -46.969 26.562 -16.002 1.00 32.44 119 SER A O 1
ATOM 948 N N . THR A 1 120 ? -48.783 27.865 -15.838 1.00 33.94 120 THR A N 1
ATOM 949 C CA . THR A 1 120 ? -48.296 28.762 -14.772 1.00 33.94 120 THR A CA 1
ATOM 950 C C . THR A 1 120 ? -48.629 28.222 -13.377 1.00 33.94 120 THR A C 1
ATOM 952 O O . THR A 1 120 ? -49.141 28.951 -12.532 1.00 33.94 120 THR A O 1
ATOM 955 N N . GLU A 1 121 ? -48.361 26.941 -13.124 1.00 30.41 121 GLU A N 1
ATOM 956 C CA . GLU A 1 121 ? -48.415 26.375 -11.772 1.00 30.41 121 GLU A CA 1
ATOM 957 C C . GLU A 1 121 ? -47.066 25.749 -11.419 1.00 30.41 121 GLU A C 1
ATOM 959 O O . GLU A 1 121 ? -46.611 24.802 -12.058 1.00 30.41 121 GLU A O 1
ATOM 964 N N . VAL A 1 122 ? -46.428 26.300 -10.384 1.00 32.94 122 VAL A N 1
ATOM 965 C CA . VAL A 1 122 ? -45.214 25.751 -9.772 1.00 32.94 122 VAL A CA 1
ATOM 966 C C . VAL A 1 122 ? -45.582 24.423 -9.093 1.00 32.94 122 VAL A C 1
ATOM 968 O O . VAL A 1 122 ? -46.443 24.426 -8.209 1.00 32.94 122 VAL A O 1
ATOM 971 N N . PRO A 1 123 ? -44.979 23.277 -9.456 1.00 32.25 123 PRO A N 1
ATOM 972 C CA . PRO A 1 123 ? -45.281 22.022 -8.787 1.00 32.25 123 PRO A CA 1
ATOM 973 C C . PRO A 1 123 ? -44.565 21.975 -7.430 1.00 32.25 123 PRO A C 1
ATOM 975 O O . PRO A 1 123 ? -43.341 22.061 -7.348 1.00 32.25 123 PRO A O 1
ATOM 978 N N . THR A 1 124 ? -45.323 21.815 -6.347 1.00 37.25 124 THR A N 1
ATOM 979 C CA . THR A 1 124 ? -44.782 21.524 -5.014 1.00 37.25 124 THR A CA 1
ATOM 980 C C . THR A 1 124 ? -44.121 20.141 -4.972 1.00 37.25 124 THR A C 1
ATOM 982 O O . THR A 1 124 ? -44.592 19.187 -5.599 1.00 37.25 124 THR A O 1
ATOM 985 N N . LEU A 1 125 ? -43.038 20.034 -4.188 1.00 31.22 125 LEU A N 1
ATOM 986 C CA . LEU A 1 125 ? -42.133 18.873 -4.085 1.00 31.22 125 LEU A CA 1
ATOM 987 C C . LEU A 1 125 ? -42.827 17.532 -3.747 1.00 31.22 125 LEU A C 1
ATOM 989 O O . LEU A 1 125 ? -42.249 16.469 -3.955 1.00 31.22 125 LEU A O 1
ATOM 993 N N . GLU A 1 126 ? -44.070 17.566 -3.264 1.00 31.67 126 GLU A N 1
ATOM 994 C CA . GLU A 1 126 ? -44.891 16.387 -2.956 1.00 31.67 126 GLU A CA 1
ATOM 995 C C . GLU A 1 126 ? -45.336 15.590 -4.194 1.00 31.67 126 GLU A C 1
ATOM 997 O O . GLU A 1 126 ? -45.618 14.400 -4.081 1.00 31.67 126 GLU A O 1
ATOM 1002 N N . LYS A 1 127 ? -45.356 16.187 -5.395 1.00 36.91 127 LYS A N 1
ATOM 1003 C CA . LYS A 1 127 ? -45.724 15.464 -6.632 1.00 36.91 127 LYS A CA 1
ATOM 1004 C C . LYS A 1 127 ? -44.578 14.644 -7.240 1.00 36.91 127 LYS A C 1
ATOM 1006 O O . LYS A 1 127 ? -44.813 13.889 -8.179 1.00 36.91 127 LYS A O 1
ATOM 1011 N N . ILE A 1 128 ? -43.357 14.759 -6.712 1.00 37.09 128 ILE A N 1
ATOM 1012 C CA . ILE A 1 128 ? -42.164 14.077 -7.246 1.00 37.09 128 ILE A CA 1
ATOM 1013 C C . ILE A 1 128 ? -41.973 12.683 -6.602 1.00 37.09 128 ILE A C 1
ATOM 1015 O O . ILE A 1 128 ? -41.189 11.870 -7.087 1.00 37.09 128 ILE A O 1
ATOM 1019 N N . THR A 1 129 ? -42.735 12.333 -5.558 1.00 31.38 129 THR A N 1
ATOM 1020 C CA . THR A 1 129 ? -42.491 11.128 -4.745 1.00 31.38 129 THR A CA 1
ATOM 1021 C C . THR A 1 129 ? -43.709 10.192 -4.594 1.00 31.38 129 THR A C 1
ATOM 1023 O O . THR A 1 129 ? -44.153 9.982 -3.471 1.00 31.38 129 THR A O 1
ATOM 1026 N N . ARG A 1 130 ? -44.210 9.567 -5.690 1.00 27.00 130 ARG A N 1
ATOM 1027 C CA . ARG A 1 130 ? -44.717 8.147 -5.824 1.00 27.00 130 ARG A CA 1
ATOM 1028 C C . ARG A 1 130 ? -45.719 7.902 -6.999 1.00 27.00 130 ARG A C 1
ATOM 1030 O O . ARG A 1 130 ? -46.221 8.874 -7.547 1.00 27.00 130 ARG A O 1
ATOM 1037 N N . PRO A 1 131 ? -45.956 6.632 -7.451 1.00 54.34 131 PRO A N 1
ATOM 1038 C CA . PRO A 1 131 ? -45.984 6.272 -8.884 1.00 54.34 131 PRO A CA 1
ATOM 1039 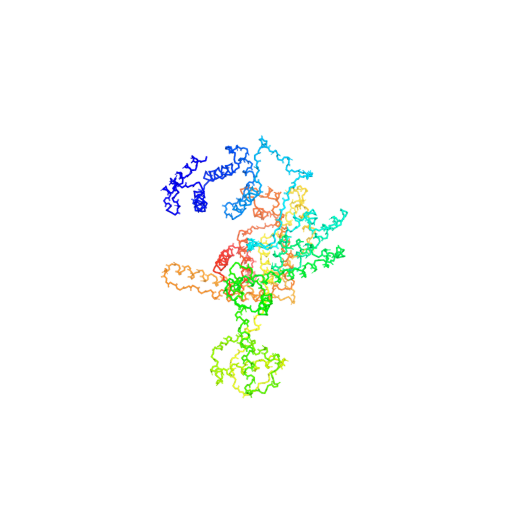C C . PRO A 1 131 ? -47.341 5.826 -9.494 1.00 54.34 131 PRO A C 1
ATOM 1041 O O . PRO A 1 131 ? -48.302 5.560 -8.779 1.00 54.34 131 PRO A O 1
ATOM 1044 N N . TYR A 1 132 ? -47.292 5.613 -10.826 1.00 26.73 132 TYR A N 1
ATOM 1045 C CA . TYR A 1 132 ? -48.209 4.961 -11.796 1.00 26.73 132 TYR A CA 1
ATOM 1046 C C . TYR A 1 132 ? -49.094 5.854 -12.685 1.00 26.73 132 TYR A C 1
ATOM 1048 O O . TYR A 1 132 ? -49.914 6.622 -12.199 1.00 26.73 132 TYR A O 1
ATOM 1056 N N . GLY A 1 133 ? -49.069 5.563 -13.999 1.00 21.55 133 GLY A N 1
ATOM 1057 C CA . GLY A 1 133 ? -50.321 5.376 -14.751 1.00 21.55 133 GLY A CA 1
ATOM 1058 C C . GLY A 1 133 ? -50.444 5.964 -16.167 1.00 21.55 133 GLY A C 1
ATOM 1059 O O . GLY A 1 133 ? -50.833 7.109 -16.317 1.00 21.55 133 GLY A O 1
ATOM 1060 N N . ARG A 1 134 ? -50.276 5.080 -17.169 1.00 22.69 134 ARG A N 1
ATOM 1061 C CA . ARG A 1 134 ? -50.942 4.977 -18.499 1.00 22.69 134 ARG A CA 1
ATOM 1062 C C . ARG A 1 134 ? -50.825 6.100 -19.561 1.00 22.69 134 ARG A C 1
ATOM 1064 O O . ARG A 1 134 ? -51.511 7.106 -19.517 1.00 22.69 134 ARG A O 1
ATOM 1071 N N . LEU A 1 135 ? -50.049 5.751 -20.601 1.00 25.88 135 LEU A N 1
ATOM 1072 C CA . LEU A 1 135 ? -50.361 5.699 -22.050 1.00 25.88 135 LEU A CA 1
ATOM 1073 C C . LEU A 1 135 ? -51.393 6.682 -22.634 1.00 25.88 135 LEU A C 1
ATOM 1075 O O . LEU A 1 135 ? -52.573 6.552 -22.339 1.00 25.88 135 LEU A O 1
ATOM 1079 N N . SER A 1 136 ? -50.980 7.463 -23.643 1.00 24.17 136 SER A N 1
ATOM 1080 C CA . SER A 1 136 ? -51.248 7.192 -25.076 1.00 24.17 136 SER A CA 1
ATOM 1081 C C . SER A 1 136 ? -51.020 8.451 -25.925 1.00 24.17 136 SER A C 1
ATOM 1083 O O . SER A 1 136 ? -51.688 9.452 -25.683 1.00 24.17 136 SER A O 1
ATOM 1085 N N . ASN A 1 137 ? -50.111 8.395 -26.908 1.00 25.55 137 ASN A N 1
ATOM 1086 C CA . ASN A 1 137 ? -50.322 8.847 -28.297 1.00 25.55 137 ASN A CA 1
ATOM 1087 C C . ASN A 1 137 ? -49.010 8.767 -29.100 1.00 25.55 137 ASN A C 1
ATOM 1089 O O . ASN A 1 137 ? -48.035 9.451 -28.805 1.00 25.55 137 ASN A O 1
ATOM 1093 N N . ILE A 1 138 ? -49.028 7.905 -30.117 1.00 25.31 138 ILE A N 1
ATOM 1094 C CA . ILE A 1 138 ? -48.054 7.776 -31.212 1.00 25.31 138 ILE A CA 1
ATOM 1095 C C . ILE A 1 138 ? -48.765 8.277 -32.486 1.00 25.31 138 ILE A C 1
ATOM 1097 O O . ILE A 1 138 ? -49.980 8.094 -32.600 1.00 25.31 138 ILE A O 1
ATOM 1101 N N . PRO A 1 139 ? -48.052 8.939 -33.410 1.00 27.59 139 PRO A N 1
ATOM 1102 C CA . PRO A 1 139 ? -47.866 8.385 -34.766 1.00 27.59 139 PRO A CA 1
ATOM 1103 C C . PRO A 1 139 ? -46.357 8.349 -35.118 1.00 27.59 139 PRO A C 1
ATOM 1105 O O . PRO A 1 139 ? -45.654 9.322 -34.867 1.00 27.59 139 PRO A O 1
ATOM 1108 N N . ASP A 1 140 ? -45.761 7.192 -35.445 1.00 26.66 140 ASP A N 1
ATOM 1109 C CA . ASP A 1 140 ? -45.569 6.618 -36.801 1.00 26.66 140 ASP A CA 1
ATOM 1110 C C . ASP A 1 140 ? -44.750 7.555 -37.724 1.00 26.66 140 ASP A C 1
ATOM 1112 O O . ASP A 1 140 ? -45.104 8.713 -37.881 1.00 26.66 140 ASP A O 1
ATOM 1116 N N . LEU A 1 141 ? -43.687 7.184 -38.451 1.00 23.06 141 LEU A N 1
ATOM 1117 C CA . LEU A 1 141 ? -43.027 5.914 -38.781 1.00 23.06 141 LEU A CA 1
ATOM 1118 C C . LEU A 1 141 ? -41.804 6.289 -39.661 1.00 23.06 141 LEU A C 1
ATOM 1120 O O . LEU A 1 141 ? -41.977 7.099 -40.572 1.00 23.06 141 LEU A O 1
ATOM 1124 N N . LYS A 1 142 ? -40.614 5.701 -39.445 1.00 22.00 142 LYS A N 1
ATOM 1125 C CA . LYS A 1 142 ? -39.690 5.168 -40.486 1.00 22.00 142 LYS A CA 1
ATOM 1126 C C . LYS A 1 142 ? -38.304 4.852 -39.914 1.00 22.00 142 LYS A C 1
ATOM 1128 O O . LYS A 1 142 ? -37.518 5.737 -39.603 1.00 22.00 142 LYS A O 1
ATOM 1133 N N . PHE A 1 143 ? -38.011 3.557 -39.860 1.00 23.94 143 PHE A N 1
ATOM 1134 C CA . PHE A 1 143 ? -36.654 3.026 -39.829 1.00 23.94 143 PHE A CA 1
ATOM 1135 C C . PHE A 1 143 ? -36.033 3.126 -41.229 1.00 23.94 143 PHE A C 1
ATOM 1137 O O . PHE A 1 143 ? -36.627 2.655 -42.200 1.00 23.94 143 PHE A O 1
ATOM 1144 N N . GLN A 1 144 ? -34.808 3.641 -41.301 1.00 23.05 144 GLN A N 1
ATOM 1145 C CA . GLN A 1 144 ? -33.788 3.170 -42.232 1.00 23.05 144 GLN A CA 1
ATOM 1146 C C . GLN A 1 144 ? -32.527 2.867 -41.419 1.00 23.05 144 GLN A C 1
ATOM 1148 O O . GLN A 1 144 ? -32.113 3.644 -40.562 1.00 23.05 144 GLN A O 1
ATOM 1153 N N . LEU A 1 145 ? -31.994 1.670 -41.648 1.00 25.48 145 LEU A N 1
ATOM 1154 C CA . LEU A 1 145 ? -30.676 1.233 -41.215 1.00 25.48 145 LEU A CA 1
ATOM 1155 C C . LEU A 1 145 ? -29.593 2.099 -41.871 1.00 25.48 145 LEU A C 1
ATOM 1157 O O . LEU A 1 145 ? -29.745 2.482 -43.026 1.00 25.48 145 LEU A O 1
ATOM 1161 N N . MET A 1 146 ? -28.486 2.248 -41.138 1.00 33.59 146 MET A N 1
ATOM 1162 C CA . MET A 1 146 ? -27.202 2.847 -41.525 1.00 33.59 146 MET A CA 1
ATOM 1163 C C . MET A 1 146 ? -27.183 4.370 -41.650 1.00 33.59 146 MET A C 1
ATOM 1165 O O . MET A 1 146 ? -27.475 4.917 -42.699 1.00 33.59 146 MET A O 1
ATOM 1169 N N . GLU A 1 147 ? -26.729 5.021 -40.580 1.00 25.14 147 GLU A N 1
ATOM 1170 C CA . GLU A 1 147 ? -25.636 5.999 -40.618 1.00 25.14 147 GLU A CA 1
ATOM 1171 C C . GLU A 1 147 ? -25.090 6.162 -39.188 1.00 25.14 147 GLU A C 1
ATOM 1173 O O . GLU A 1 147 ? -25.836 6.129 -38.209 1.00 25.14 147 GLU A O 1
ATOM 1178 N N . VAL A 1 148 ? -23.763 6.187 -39.071 1.00 41.03 148 VAL A N 1
ATOM 1179 C CA . VAL A 1 148 ? -22.972 6.148 -37.828 1.00 41.03 148 VAL A CA 1
ATOM 1180 C C . VAL A 1 148 ? -23.153 7.443 -37.017 1.00 41.03 148 VAL A C 1
ATOM 1182 O O . VAL A 1 148 ? -22.978 8.510 -37.599 1.00 41.03 148 VAL A O 1
ATOM 1185 N N . PRO A 1 149 ? -23.407 7.389 -35.689 1.00 31.38 149 PRO A N 1
ATOM 1186 C CA . PRO A 1 149 ? -23.243 8.586 -34.855 1.00 31.38 149 PRO A CA 1
ATOM 1187 C C . PRO A 1 149 ? -22.486 8.345 -33.534 1.00 31.38 149 PRO A C 1
ATOM 1189 O O . PRO A 1 149 ? -22.863 7.472 -32.764 1.00 31.38 149 PRO A O 1
ATOM 1192 N N . ASP A 1 150 ? -21.470 9.169 -33.248 1.00 28.28 150 ASP A N 1
ATOM 1193 C CA . ASP A 1 150 ? -20.970 9.645 -31.933 1.00 28.28 150 ASP A CA 1
ATOM 1194 C C . ASP A 1 150 ? -20.718 8.681 -30.739 1.00 28.28 150 ASP A C 1
ATOM 1196 O O . ASP A 1 150 ? -20.183 9.103 -29.710 1.00 28.28 150 ASP A O 1
ATOM 1200 N N . TYR A 1 151 ? -21.001 7.379 -30.833 1.00 36.53 151 TYR A N 1
ATOM 1201 C CA . TYR A 1 151 ? -20.918 6.432 -29.709 1.00 36.53 151 TYR A CA 1
ATOM 1202 C C . TYR A 1 151 ? -19.495 5.952 -29.366 1.00 36.53 151 TYR A C 1
ATOM 1204 O O . TYR A 1 151 ? -19.327 5.137 -28.459 1.00 36.53 151 TYR A O 1
ATOM 1212 N N . LEU A 1 152 ? -18.458 6.463 -30.040 1.00 31.47 152 LEU A N 1
ATOM 1213 C CA . LEU A 1 152 ? -17.051 6.115 -29.784 1.00 31.47 152 LEU A CA 1
ATOM 1214 C C . LEU A 1 152 ? -16.313 7.078 -28.838 1.00 31.47 152 LEU A C 1
ATOM 1216 O O . LEU A 1 152 ? -15.101 6.967 -28.668 1.00 31.47 152 LEU A O 1
ATOM 1220 N N . ARG A 1 153 ? -17.012 7.973 -28.127 1.00 32.59 153 ARG A N 1
ATOM 1221 C CA . ARG A 1 153 ? -16.419 8.659 -26.963 1.00 32.59 153 ARG A CA 1
ATOM 1222 C C . ARG A 1 153 ? -16.428 7.740 -25.741 1.00 32.59 153 ARG A C 1
ATOM 1224 O O . ARG A 1 153 ? -17.272 7.848 -24.851 1.00 32.59 153 ARG A O 1
ATOM 1231 N N . ILE A 1 154 ? -15.467 6.821 -25.687 1.00 38.00 154 ILE A N 1
ATOM 1232 C CA . ILE A 1 154 ? -15.184 6.052 -24.473 1.00 38.00 154 ILE A CA 1
ATOM 1233 C C . ILE A 1 154 ? -14.505 6.997 -23.473 1.00 38.00 154 ILE A C 1
ATOM 1235 O O . ILE A 1 154 ? -13.303 7.232 -23.529 1.00 38.00 154 ILE A O 1
ATOM 1239 N N . I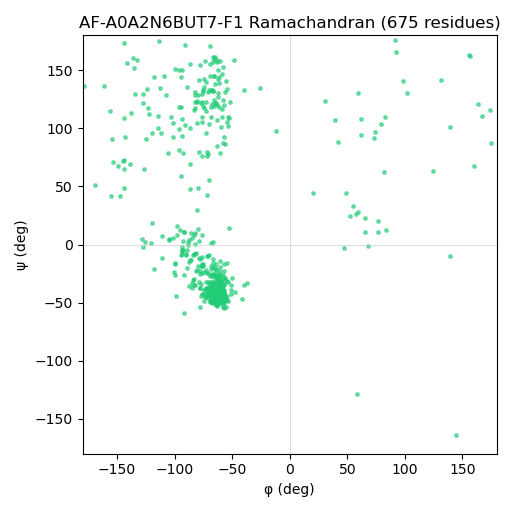LE A 1 155 ? -15.289 7.574 -22.561 1.00 33.75 155 ILE A N 1
ATOM 1240 C CA . ILE A 1 155 ? -14.745 8.267 -21.387 1.00 33.75 155 ILE A CA 1
ATOM 1241 C C . ILE A 1 155 ? -14.213 7.191 -20.437 1.00 33.75 155 ILE A C 1
ATOM 1243 O O . ILE A 1 155 ? -14.987 6.364 -19.948 1.00 33.75 155 ILE A O 1
ATOM 1247 N N . VAL A 1 156 ? -12.898 7.185 -20.223 1.00 34.72 156 VAL A N 1
ATOM 1248 C CA . VAL A 1 156 ? -12.189 6.267 -19.322 1.00 34.72 156 VAL A CA 1
ATOM 1249 C C . VAL A 1 156 ? -12.300 6.800 -17.887 1.00 34.72 156 VAL A C 1
ATOM 1251 O O . VAL A 1 156 ? -11.821 7.905 -17.628 1.00 34.72 156 VAL A O 1
ATOM 1254 N N . PRO A 1 157 ? -12.927 6.076 -16.942 1.00 32.03 157 PRO A N 1
ATOM 1255 C CA . PRO A 1 157 ? -12.977 6.499 -15.543 1.00 32.03 157 PRO A CA 1
ATOM 1256 C C . PRO A 1 157 ? -11.624 6.292 -14.853 1.00 32.03 157 PRO A C 1
ATOM 1258 O O . PRO A 1 157 ? -10.965 5.278 -15.075 1.00 32.03 157 PRO A O 1
ATOM 1261 N N . SER A 1 158 ? -11.242 7.213 -13.966 1.00 30.52 158 SER A N 1
ATOM 1262 C CA . SER A 1 158 ? -10.000 7.173 -13.174 1.00 30.52 158 SER A CA 1
ATOM 1263 C C . SER A 1 158 ? -10.083 6.324 -11.890 1.00 30.52 158 SER A C 1
ATOM 1265 O O . SER A 1 158 ? -9.166 6.356 -11.075 1.00 30.52 158 SER A O 1
ATOM 1267 N N . GLN A 1 159 ? -11.168 5.569 -11.682 1.00 35.88 159 GLN A N 1
ATOM 1268 C CA . GLN A 1 159 ? -11.421 4.763 -10.477 1.00 35.88 159 GLN A CA 1
ATOM 1269 C C . GLN A 1 159 ? -11.889 3.337 -10.830 1.00 35.88 159 GLN A C 1
ATOM 1271 O O . GLN A 1 159 ? -12.383 3.127 -11.944 1.00 35.88 159 GLN A O 1
ATOM 1276 N N . PRO A 1 160 ? -11.756 2.347 -9.916 1.00 36.41 160 PRO A N 1
ATOM 1277 C CA . PRO A 1 160 ? -12.211 0.978 -10.162 1.00 36.41 160 PRO A CA 1
ATOM 1278 C C . PRO A 1 160 ? -13.710 0.946 -10.500 1.00 36.41 160 PRO A C 1
ATOM 1280 O O . PRO A 1 160 ? -14.547 1.371 -9.703 1.00 36.41 160 PRO A O 1
ATOM 1283 N N . LEU A 1 161 ? -14.045 0.446 -11.697 1.00 46.81 161 LEU A N 1
ATOM 1284 C CA . LEU A 1 161 ? -15.432 0.276 -12.133 1.00 46.81 161 LEU A CA 1
ATOM 1285 C C . LEU A 1 161 ? -16.109 -0.822 -11.305 1.00 46.81 161 LEU A C 1
ATOM 1287 O O . LEU A 1 161 ? -15.836 -2.010 -11.484 1.00 46.81 161 LEU A O 1
ATOM 1291 N N . ASP A 1 162 ? -17.029 -0.406 -10.445 1.00 49.75 162 ASP A N 1
ATOM 1292 C CA . ASP A 1 162 ? -18.067 -1.261 -9.878 1.00 49.75 162 ASP A CA 1
ATOM 1293 C C . ASP A 1 162 ? -19.216 -1.364 -10.901 1.00 49.75 162 ASP A C 1
ATOM 1295 O O . ASP A 1 162 ? -19.652 -0.333 -11.432 1.00 49.75 162 ASP A O 1
ATOM 1299 N N . LEU A 1 163 ? -19.711 -2.571 -11.223 1.00 53.97 163 LEU A N 1
ATOM 1300 C CA . LEU A 1 163 ? -20.876 -2.726 -12.107 1.00 53.97 163 LEU A CA 1
ATOM 1301 C C . LEU A 1 163 ? -22.123 -2.256 -11.336 1.00 53.97 163 LEU A C 1
ATOM 1303 O O . LEU A 1 163 ? -22.922 -3.060 -10.853 1.00 53.97 163 LEU A O 1
ATOM 1307 N N . ARG A 1 164 ? -22.329 -0.937 -11.226 1.00 51.41 164 ARG A N 1
ATOM 1308 C CA . ARG A 1 164 ? -23.516 -0.295 -10.622 1.00 51.41 164 ARG A CA 1
ATOM 1309 C C . ARG A 1 164 ? -24.766 -0.438 -11.505 1.00 51.41 164 ARG A C 1
ATOM 1311 O O . 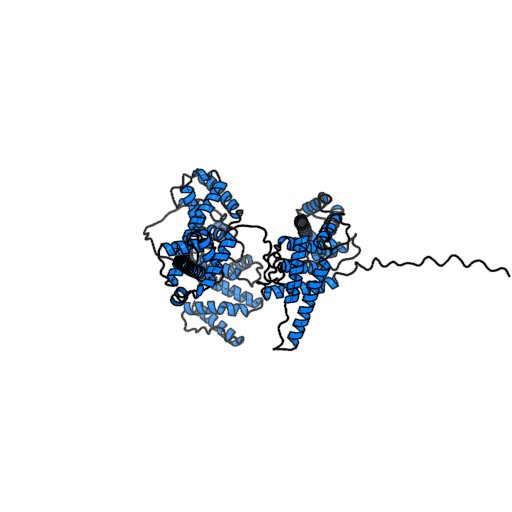ARG A 1 164 ? -25.536 0.495 -11.697 1.00 51.41 164 ARG A O 1
ATOM 1318 N N . ILE A 1 165 ? -24.972 -1.623 -12.070 1.00 51.53 165 ILE A N 1
ATOM 1319 C CA . ILE A 1 165 ? -26.055 -1.941 -13.006 1.00 51.53 165 ILE A CA 1
ATOM 1320 C C . ILE A 1 165 ? -27.372 -2.206 -12.252 1.00 51.53 165 ILE A C 1
ATOM 1322 O O . ILE A 1 165 ? -28.459 -2.040 -12.806 1.00 51.53 165 ILE A O 1
ATOM 1326 N N . SER A 1 166 ? -27.295 -2.552 -10.961 1.00 43.19 166 SER A N 1
ATOM 1327 C CA . SER A 1 166 ? -28.451 -2.940 -10.141 1.00 43.19 166 SER A CA 1
ATOM 1328 C C . SER A 1 166 ? -29.489 -1.831 -9.922 1.00 43.19 166 SER A C 1
ATOM 1330 O O . SER A 1 166 ? -30.617 -2.144 -9.554 1.00 43.19 166 SER A O 1
ATOM 1332 N N . GLN A 1 167 ? -29.150 -0.560 -10.171 1.00 43.44 167 GLN A N 1
ATOM 1333 C CA . GLN A 1 167 ? -30.046 0.578 -9.926 1.00 43.44 167 GLN A CA 1
ATOM 1334 C C . GLN A 1 167 ? -30.880 1.009 -11.151 1.00 43.44 167 GLN A C 1
ATOM 1336 O O . GLN A 1 167 ? -31.780 1.827 -10.993 1.00 43.44 167 GLN A O 1
ATOM 1341 N N . GLY A 1 168 ? -30.626 0.469 -12.355 1.00 42.75 168 GLY A N 1
ATOM 1342 C CA . GLY A 1 168 ? -31.243 0.958 -13.607 1.00 42.75 168 GLY A CA 1
ATOM 1343 C C . GLY A 1 168 ? -31.985 -0.074 -14.470 1.00 42.75 168 GLY A C 1
ATOM 1344 O O . GLY A 1 168 ? -32.451 0.260 -15.563 1.00 42.75 168 GLY A O 1
ATOM 1345 N N . LEU A 1 169 ? -32.083 -1.334 -14.037 1.00 49.31 169 LEU A N 1
ATOM 1346 C CA . LEU A 1 169 ? -32.805 -2.383 -14.767 1.00 49.31 169 LEU A CA 1
ATOM 1347 C C . LEU A 1 169 ? -34.253 -2.483 -14.280 1.00 49.31 169 LEU A C 1
ATOM 1349 O O . LEU A 1 169 ? -34.609 -3.387 -13.530 1.00 49.31 169 LEU A O 1
ATOM 1353 N N . ASP A 1 170 ? -35.098 -1.562 -14.739 1.00 51.78 170 ASP A N 1
ATOM 1354 C CA . ASP A 1 170 ? -36.541 -1.719 -14.582 1.00 51.78 170 ASP A CA 1
ATOM 1355 C C . ASP A 1 170 ? -37.048 -2.839 -15.495 1.00 51.78 170 ASP A C 1
ATOM 1357 O O . ASP A 1 170 ? -36.759 -2.877 -16.697 1.00 51.78 170 ASP A O 1
ATOM 1361 N N . ALA A 1 171 ? -37.841 -3.747 -14.929 1.00 44.66 171 ALA A N 1
ATOM 1362 C CA . ALA A 1 171 ? -38.333 -4.946 -15.603 1.00 44.66 171 ALA A CA 1
ATOM 1363 C C . ALA A 1 171 ? -39.199 -4.630 -16.851 1.00 44.66 171 ALA A C 1
ATOM 1365 O O . ALA A 1 171 ? -39.309 -5.445 -17.767 1.00 44.66 171 ALA A O 1
ATOM 1366 N N . MET A 1 172 ? -39.725 -3.400 -16.956 1.00 42.34 172 MET A N 1
ATOM 1367 C CA . MET A 1 172 ? -40.403 -2.890 -18.156 1.00 42.34 172 MET A CA 1
ATOM 1368 C C . MET A 1 172 ? -39.475 -2.702 -19.368 1.00 42.34 172 MET A C 1
ATOM 1370 O O . MET A 1 172 ? -39.944 -2.801 -20.501 1.00 42.34 172 MET A O 1
ATOM 1374 N N . ALA A 1 173 ? -38.172 -2.458 -19.188 1.00 51.81 173 ALA A N 1
ATOM 1375 C CA . ALA A 1 173 ? -37.263 -2.168 -20.303 1.00 51.81 173 ALA A CA 1
ATOM 1376 C C . ALA A 1 173 ? -36.956 -3.396 -21.182 1.00 51.81 173 ALA A C 1
ATOM 1378 O O . ALA A 1 173 ? -36.642 -3.233 -22.360 1.00 51.81 173 ALA A O 1
ATOM 1379 N N . LEU A 1 174 ? -37.080 -4.609 -20.633 1.00 47.34 174 LEU A N 1
ATOM 1380 C CA . LEU A 1 174 ? -36.912 -5.867 -21.374 1.00 47.34 174 LEU A CA 1
ATOM 1381 C C . LEU A 1 174 ? -38.149 -6.215 -22.221 1.00 47.34 174 LEU A C 1
ATOM 1383 O O . LEU A 1 174 ? -38.011 -6.834 -23.270 1.00 47.34 174 LEU A O 1
ATOM 1387 N N . SER A 1 175 ? -39.342 -5.735 -21.841 1.00 51.19 175 SER A N 1
ATOM 1388 C CA . SER A 1 175 ? -40.593 -5.981 -22.587 1.00 51.19 175 SER A CA 1
ATOM 1389 C C . SER A 1 175 ? -40.629 -5.355 -23.990 1.00 51.19 175 SER A C 1
ATOM 1391 O O . SER A 1 175 ? -41.397 -5.790 -24.843 1.00 51.19 175 SER A O 1
ATOM 1393 N N . LYS A 1 176 ? -39.780 -4.350 -24.256 1.00 52.34 176 LYS A N 1
ATOM 1394 C CA . LYS A 1 176 ? -39.710 -3.650 -25.550 1.00 52.34 176 LYS A CA 1
ATOM 1395 C C . LYS A 1 176 ? -38.953 -4.412 -26.649 1.00 52.34 176 LYS A C 1
ATOM 1397 O O . LYS A 1 176 ? -39.038 -3.992 -27.797 1.00 52.34 176 LYS A O 1
ATOM 1402 N N . TYR A 1 177 ? -38.227 -5.486 -26.325 1.00 48.66 177 TYR A N 1
ATOM 1403 C CA . TYR A 1 177 ? -37.268 -6.122 -27.247 1.00 48.66 177 TYR A CA 1
ATOM 1404 C C . TYR A 1 177 ? -37.656 -7.522 -27.758 1.00 48.66 177 TYR A C 1
ATOM 1406 O O . TYR A 1 177 ? -36.881 -8.145 -28.472 1.00 48.66 177 TYR A O 1
ATOM 1414 N N . GLY A 1 178 ? -38.863 -8.007 -27.471 1.00 47.03 178 GLY A N 1
ATOM 1415 C CA . GLY A 1 178 ? -39.350 -9.299 -27.966 1.00 47.03 178 GLY A CA 1
ATOM 1416 C C . GLY A 1 178 ? -40.441 -9.854 -27.061 1.00 47.03 178 GLY A C 1
ATOM 1417 O O . GLY A 1 178 ? -40.603 -9.364 -25.950 1.00 47.03 178 GLY A O 1
ATOM 1418 N N . GLN A 1 179 ? -41.215 -10.833 -27.537 1.00 46.78 179 GLN A N 1
ATOM 1419 C CA . GLN A 1 179 ? -42.346 -11.439 -26.820 1.00 46.78 179 GLN A CA 1
ATOM 1420 C C . GLN A 1 179 ? -41.914 -12.038 -25.468 1.00 46.78 179 GLN A C 1
ATOM 1422 O O . GLN A 1 179 ? -41.589 -13.218 -25.372 1.00 46.78 179 GLN A O 1
ATOM 1427 N N . VAL A 1 180 ? -41.905 -11.226 -24.411 1.00 48.72 180 VAL A N 1
ATOM 1428 C CA . VAL A 1 180 ? -41.667 -11.705 -23.047 1.00 48.72 180 VAL A CA 1
ATOM 1429 C C . VAL A 1 180 ? -42.895 -12.522 -22.611 1.00 48.72 180 VAL A C 1
ATOM 1431 O O . VAL A 1 180 ? -44.025 -12.066 -22.824 1.00 48.72 180 VAL A O 1
ATOM 1434 N N . PRO A 1 181 ? -42.721 -13.721 -22.019 1.00 45.12 181 PRO A N 1
ATOM 1435 C CA . PRO A 1 181 ? -43.832 -14.506 -21.487 1.00 45.12 181 PRO A CA 1
ATOM 1436 C C . PRO A 1 181 ? -44.598 -13.704 -20.424 1.00 45.12 181 PRO A C 1
ATOM 1438 O O . PRO A 1 181 ? -44.025 -12.835 -19.772 1.00 45.12 181 PRO A O 1
ATOM 1441 N N . GLN A 1 182 ? -45.890 -13.994 -20.252 1.00 54.62 182 GLN A N 1
ATOM 1442 C CA . GLN A 1 182 ? -46.819 -13.218 -19.418 1.00 54.62 182 GLN A CA 1
ATOM 1443 C C . GLN A 1 182 ? -46.309 -12.880 -17.995 1.00 54.62 182 GLN A C 1
ATOM 1445 O O . GLN A 1 182 ? -45.460 -13.570 -17.427 1.00 54.62 182 GLN A O 1
ATOM 1450 N N . GLU A 1 183 ? -46.907 -11.836 -17.403 1.00 50.94 183 GLU A N 1
ATOM 1451 C CA . GLU A 1 183 ? -46.557 -11.147 -16.143 1.00 50.94 183 GLU A CA 1
ATOM 1452 C C . GLU A 1 183 ? -46.037 -11.967 -14.930 1.00 50.94 183 GLU A C 1
ATOM 1454 O O . GLU A 1 183 ? -45.193 -11.415 -14.218 1.00 50.94 183 GLU A O 1
ATOM 1459 N N . PRO A 1 184 ? -46.424 -13.233 -14.637 1.00 49.47 184 PRO A N 1
ATOM 1460 C CA . PRO A 1 184 ? -45.916 -13.945 -13.452 1.00 49.47 184 PRO A CA 1
ATOM 1461 C C . PRO A 1 184 ? -44.390 -14.167 -13.365 1.00 49.47 184 PRO A C 1
ATOM 1463 O O . PRO A 1 184 ? -43.902 -14.475 -12.279 1.00 49.47 184 PRO A O 1
ATOM 1466 N N . ASN A 1 185 ? -43.607 -13.980 -14.437 1.00 64.69 185 ASN A N 1
ATOM 1467 C CA . ASN A 1 185 ? -42.163 -14.272 -14.418 1.00 64.69 185 ASN A CA 1
ATOM 1468 C C . ASN A 1 185 ? -41.239 -13.076 -14.103 1.00 64.69 185 ASN A C 1
ATOM 1470 O O . ASN A 1 185 ? -40.048 -13.279 -13.861 1.00 64.69 185 ASN A O 1
ATOM 1474 N N . LEU A 1 186 ? -41.741 -11.836 -14.045 1.00 69.38 186 LEU A N 1
ATOM 1475 C CA . LEU A 1 186 ? -40.907 -10.627 -13.869 1.00 69.38 186 LEU A CA 1
ATOM 1476 C C . LEU A 1 186 ? -40.085 -10.625 -12.563 1.00 69.38 186 LEU A C 1
ATOM 1478 O O . LEU A 1 186 ? -38.923 -10.213 -12.559 1.00 69.38 186 LEU A O 1
ATOM 1482 N N . ALA A 1 187 ? -40.651 -11.133 -11.465 1.00 74.88 187 ALA A N 1
ATOM 1483 C CA . ALA A 1 187 ? -39.959 -11.225 -10.175 1.00 74.88 187 ALA A CA 1
ATOM 1484 C C . ALA A 1 187 ? -38.809 -12.251 -10.187 1.00 74.88 187 ALA A C 1
ATOM 1486 O O . ALA A 1 187 ? -37.769 -12.046 -9.548 1.00 74.88 187 ALA A O 1
ATOM 1487 N N . ILE A 1 188 ? -38.976 -13.338 -10.946 1.00 77.19 188 ILE A N 1
ATOM 1488 C CA . ILE A 1 188 ? -37.954 -14.373 -11.119 1.00 77.19 188 ILE A CA 1
ATOM 1489 C C . ILE A 1 188 ? -36.780 -13.786 -11.911 1.00 77.19 188 ILE A C 1
ATOM 1491 O O . ILE A 1 188 ? -35.642 -13.875 -11.451 1.00 77.19 188 ILE A O 1
ATOM 1495 N N . TYR A 1 189 ? -37.049 -13.076 -13.014 1.00 80.12 189 TYR A N 1
ATOM 1496 C CA . TYR A 1 189 ? -36.010 -12.402 -13.804 1.00 80.12 189 TYR A CA 1
ATOM 1497 C C . TYR A 1 189 ? -35.204 -11.392 -12.985 1.00 80.12 189 TYR A C 1
ATOM 1499 O O . TYR A 1 189 ? -33.976 -11.405 -13.039 1.00 80.12 189 TYR A O 1
ATOM 1507 N N . ALA A 1 190 ? -35.865 -10.555 -12.181 1.00 81.38 190 ALA A N 1
ATOM 1508 C CA . ALA A 1 190 ? -35.176 -9.583 -11.331 1.00 81.38 190 ALA A CA 1
ATOM 1509 C C . ALA A 1 190 ? -34.245 -10.263 -10.308 1.00 81.38 190 ALA A C 1
ATOM 1511 O O . ALA A 1 190 ? -33.126 -9.804 -10.065 1.00 81.38 190 ALA A O 1
ATOM 1512 N N . THR A 1 191 ? -34.679 -11.393 -9.742 1.00 85.56 191 THR A N 1
ATOM 1513 C CA . THR A 1 191 ? -33.891 -12.160 -8.768 1.00 85.56 191 THR A CA 1
ATOM 1514 C C . THR A 1 191 ? -32.678 -12.826 -9.418 1.00 85.56 191 THR A C 1
ATOM 1516 O O . THR A 1 191 ? -31.579 -12.780 -8.860 1.00 85.56 191 THR A O 1
ATOM 1519 N N . VAL A 1 192 ? -32.856 -13.418 -10.602 1.00 84.62 192 VAL A N 1
ATOM 1520 C CA . VAL A 1 192 ? -31.770 -14.046 -11.371 1.00 84.62 192 VAL A CA 1
ATOM 1521 C C . VAL A 1 192 ? -30.759 -12.993 -11.812 1.00 84.62 192 VAL A C 1
ATOM 1523 O O . VAL A 1 192 ? -29.572 -13.161 -11.549 1.00 84.62 192 VAL A O 1
ATOM 1526 N N . LEU A 1 193 ? -31.214 -11.865 -12.368 1.00 85.94 193 LEU A N 1
ATOM 1527 C CA . LEU A 1 193 ? -30.345 -10.758 -12.774 1.00 85.94 193 LEU A CA 1
ATOM 1528 C C . LEU A 1 193 ? -29.505 -10.245 -11.608 1.00 85.94 193 LEU A C 1
ATOM 1530 O O . LEU A 1 193 ? -28.292 -10.130 -11.741 1.00 85.94 193 LEU A O 1
ATOM 1534 N N . LYS A 1 194 ? -30.114 -10.026 -10.436 1.00 88.44 194 LYS A N 1
ATOM 1535 C CA . LYS A 1 194 ? -29.378 -9.598 -9.241 1.00 88.44 194 LYS A CA 1
ATOM 1536 C C . LYS A 1 194 ? -28.264 -10.585 -8.875 1.00 88.44 194 LYS A C 1
ATOM 1538 O O . LYS A 1 194 ? -27.147 -10.159 -8.593 1.00 88.44 194 LYS A O 1
ATOM 1543 N N . LYS A 1 195 ? -28.546 -11.892 -8.897 1.00 90.75 195 LYS A N 1
ATOM 1544 C CA . LYS A 1 195 ? -27.550 -12.936 -8.596 1.00 90.75 195 LYS A CA 1
ATOM 1545 C C . LYS A 1 195 ? -26.436 -12.991 -9.646 1.00 90.75 195 LYS A C 1
ATOM 1547 O O . LYS A 1 195 ? -25.269 -13.065 -9.272 1.00 90.75 195 LYS A O 1
ATOM 1552 N N . VAL A 1 196 ? -26.786 -12.897 -10.928 1.00 91.12 196 VAL A N 1
ATOM 1553 C CA . VAL A 1 196 ? -25.834 -12.869 -12.048 1.00 91.12 196 VAL A CA 1
ATOM 1554 C C . VAL A 1 196 ? -24.922 -11.645 -11.949 1.00 91.12 196 VAL A C 1
ATOM 1556 O O . VAL A 1 196 ? -23.708 -11.787 -12.030 1.00 91.12 196 VAL A O 1
ATOM 1559 N N . THR A 1 197 ? -25.468 -10.451 -11.695 1.00 89.56 197 THR A N 1
ATOM 1560 C CA . THR A 1 197 ? -24.668 -9.225 -11.538 1.00 89.56 197 THR A CA 1
ATOM 1561 C C . THR A 1 197 ? -23.713 -9.319 -10.347 1.00 89.56 197 THR A C 1
ATOM 1563 O O . THR A 1 197 ? -22.540 -8.982 -10.484 1.00 89.56 197 THR A O 1
ATOM 1566 N N . ILE A 1 198 ? -24.173 -9.832 -9.196 1.00 88.94 198 ILE A N 1
ATOM 1567 C CA . ILE A 1 198 ? -23.308 -10.058 -8.024 1.00 88.94 198 ILE A CA 1
ATOM 1568 C C . ILE A 1 198 ? -22.169 -11.023 -8.374 1.00 88.94 198 ILE A C 1
ATOM 1570 O O . ILE A 1 198 ? -21.020 -10.778 -8.015 1.00 88.94 198 ILE A O 1
ATOM 1574 N N . LYS A 1 199 ? -22.465 -12.108 -9.097 1.00 91.81 199 LYS A N 1
ATOM 1575 C CA . LYS A 1 199 ? -21.448 -13.078 -9.507 1.00 91.81 199 LYS A CA 1
ATOM 1576 C C . LYS A 1 199 ? -20.423 -12.458 -10.457 1.00 91.81 199 LYS A C 1
ATOM 1578 O O . LYS A 1 199 ? -19.233 -12.619 -10.211 1.00 91.81 199 LYS A O 1
ATOM 1583 N N . LEU A 1 200 ? -20.866 -11.721 -11.478 1.00 91.75 200 LEU A N 1
ATOM 1584 C CA . LEU A 1 200 ? -19.983 -11.049 -12.439 1.00 91.75 200 LEU A CA 1
ATOM 1585 C C . LEU A 1 200 ? -19.055 -10.034 -11.755 1.00 91.75 200 LEU A C 1
ATOM 1587 O O . LEU A 1 200 ? -17.865 -10.002 -12.061 1.00 91.75 200 LEU A O 1
ATOM 1591 N N . ASN A 1 201 ? -19.559 -9.279 -10.771 1.00 88.44 201 ASN A N 1
ATOM 1592 C CA . ASN A 1 201 ? -18.737 -8.375 -9.954 1.00 88.44 201 ASN A CA 1
ATOM 1593 C C . ASN A 1 201 ? -17.616 -9.101 -9.198 1.00 88.44 201 ASN A C 1
ATOM 1595 O O . ASN A 1 201 ? -16.535 -8.547 -9.008 1.00 88.44 201 ASN A O 1
ATOM 1599 N N . ASN A 1 202 ? -17.849 -10.357 -8.820 1.00 91.06 202 ASN A N 1
ATOM 1600 C CA . ASN A 1 202 ? -16.899 -11.168 -8.065 1.00 91.06 202 ASN A CA 1
ATOM 1601 C C . ASN A 1 202 ? -15.980 -12.037 -8.950 1.00 91.06 202 ASN A C 1
ATOM 1603 O O . ASN A 1 202 ? -15.090 -12.692 -8.419 1.00 91.06 202 ASN A O 1
ATOM 1607 N N . MET A 1 203 ? -16.166 -12.078 -10.279 1.00 89.12 203 MET A N 1
ATOM 1608 C CA . MET A 1 203 ? -15.459 -13.012 -11.181 1.00 89.12 203 MET A CA 1
ATOM 1609 C C . MET A 1 203 ? -14.046 -12.582 -11.608 1.00 89.12 203 MET A C 1
ATOM 1611 O O . MET A 1 203 ? -13.466 -13.213 -12.483 1.00 89.12 203 MET A O 1
ATOM 1615 N N . GLY A 1 204 ? -13.457 -11.539 -11.017 1.00 89.69 204 GLY A N 1
ATOM 1616 C CA . GLY A 1 204 ? -12.094 -11.123 -11.380 1.00 89.69 204 GLY A CA 1
ATOM 1617 C C . GLY A 1 204 ? -11.943 -10.738 -12.860 1.00 89.69 204 GLY A C 1
ATOM 1618 O O . GLY A 1 204 ? -10.862 -10.877 -13.417 1.00 89.69 204 GLY A O 1
ATOM 1619 N N . LEU A 1 205 ? -13.024 -10.266 -13.497 1.00 90.06 205 LEU A N 1
ATOM 1620 C CA . LEU A 1 205 ? -13.060 -9.966 -14.932 1.00 90.06 205 LEU A CA 1
ATOM 1621 C C . LEU A 1 205 ? -12.005 -8.926 -15.326 1.00 90.06 205 LEU A C 1
ATOM 1623 O O . LEU A 1 205 ? -11.748 -7.988 -14.557 1.00 90.06 205 LEU A O 1
ATOM 1627 N N . ALA A 1 206 ? -11.463 -9.064 -16.541 1.00 86.56 206 ALA A N 1
ATOM 1628 C CA . ALA A 1 206 ? -10.526 -8.107 -17.117 1.00 86.56 206 ALA A CA 1
ATOM 1629 C C . ALA A 1 206 ? -11.167 -6.713 -17.259 1.00 86.56 206 ALA A C 1
ATOM 1631 O O . ALA A 1 206 ? -12.390 -6.564 -17.313 1.00 86.56 206 ALA A O 1
ATOM 1632 N N . TYR A 1 207 ? -10.343 -5.665 -17.328 1.00 84.12 207 TYR A N 1
ATOM 1633 C CA . TYR A 1 207 ? -10.825 -4.279 -17.353 1.00 84.12 207 TYR A CA 1
ATOM 1634 C C . TYR A 1 207 ? -11.790 -3.993 -18.517 1.00 84.12 207 TYR A C 1
ATOM 1636 O O . TYR A 1 207 ? -12.854 -3.411 -18.303 1.00 84.12 207 TYR A O 1
ATOM 1644 N N . LEU A 1 208 ? -11.452 -4.444 -19.732 1.00 86.12 208 LEU A N 1
ATOM 1645 C CA . LEU A 1 208 ? -12.303 -4.284 -20.917 1.00 86.12 208 LEU A CA 1
ATOM 1646 C C . LEU A 1 208 ? -13.654 -4.990 -20.734 1.00 86.12 208 LEU A C 1
ATOM 1648 O O . LEU A 1 208 ? -14.690 -4.403 -21.031 1.00 86.12 208 LEU A O 1
ATOM 1652 N N . ASP A 1 209 ? -13.658 -6.195 -20.166 1.00 92.31 209 ASP A N 1
ATOM 1653 C CA . ASP A 1 209 ? -14.881 -6.960 -19.917 1.00 92.31 209 ASP A CA 1
ATOM 1654 C C . ASP A 1 209 ? -15.814 -6.210 -18.957 1.00 92.31 209 ASP A C 1
ATOM 1656 O O . ASP A 1 209 ? -17.010 -6.065 -19.219 1.00 92.31 209 ASP A O 1
ATOM 1660 N N . ARG A 1 210 ? -15.261 -5.645 -17.873 1.00 90.81 210 ARG A N 1
ATOM 1661 C CA . ARG A 1 210 ? -16.025 -4.803 -16.937 1.00 90.81 210 ARG A CA 1
ATOM 1662 C C . ARG A 1 210 ? -16.562 -3.552 -17.614 1.00 90.81 210 ARG A C 1
ATOM 1664 O O . ARG A 1 210 ? -17.713 -3.189 -17.389 1.00 90.81 210 ARG A O 1
ATOM 1671 N N . LEU A 1 211 ? -15.751 -2.897 -18.444 1.00 88.38 211 LEU A N 1
ATOM 1672 C CA . LEU A 1 211 ? -16.154 -1.688 -19.154 1.00 88.38 211 LEU A CA 1
ATOM 1673 C C . LEU A 1 211 ? -17.309 -1.966 -20.125 1.00 88.38 211 LEU A C 1
ATOM 1675 O O . LEU A 1 211 ? -18.258 -1.185 -20.181 1.00 88.38 211 LEU A O 1
ATOM 1679 N N . LEU A 1 212 ? -17.258 -3.083 -20.856 1.00 91.44 212 LEU A N 1
ATOM 1680 C CA . LEU A 1 212 ? -18.317 -3.501 -21.775 1.00 91.44 212 LEU A CA 1
ATOM 1681 C C . LEU A 1 212 ? -19.602 -3.857 -21.030 1.00 91.44 212 LEU A C 1
ATOM 1683 O O . LEU A 1 212 ? -20.675 -3.385 -21.406 1.00 91.44 212 LEU A O 1
ATOM 1687 N N . LEU A 1 213 ? -19.500 -4.622 -19.941 1.00 93.25 213 LEU A N 1
ATOM 1688 C CA . LEU A 1 213 ? -20.657 -4.969 -19.116 1.00 93.25 213 LEU A CA 1
ATOM 1689 C C . LEU A 1 213 ? -21.254 -3.744 -18.411 1.00 93.25 213 LEU A C 1
ATOM 1691 O O . LEU A 1 213 ? -22.468 -3.670 -18.251 1.00 93.25 213 LEU A O 1
ATOM 1695 N N . ALA A 1 214 ? -20.445 -2.743 -18.053 1.00 89.88 214 ALA A N 1
ATOM 1696 C CA . ALA A 1 214 ? -20.932 -1.490 -17.476 1.00 89.88 214 ALA A CA 1
ATOM 1697 C C . ALA A 1 214 ? -21.789 -0.672 -18.460 1.00 89.88 214 ALA A C 1
ATOM 1699 O O . ALA A 1 214 ? -22.596 0.164 -18.041 1.00 89.88 214 ALA A O 1
ATOM 1700 N N . ARG A 1 215 ? -21.661 -0.903 -19.775 1.00 90.44 215 ARG A N 1
ATOM 1701 C CA . ARG A 1 215 ? -22.509 -0.257 -20.781 1.00 90.44 215 ARG A CA 1
ATOM 1702 C C . ARG A 1 215 ? -23.854 -0.972 -20.864 1.00 90.44 215 ARG A C 1
ATOM 1704 O O . ARG A 1 215 ? -23.997 -2.020 -21.490 1.00 90.44 215 ARG A O 1
ATOM 1711 N N . LEU A 1 216 ? -24.873 -0.330 -20.291 1.00 87.19 216 LEU A N 1
ATOM 1712 C CA . LEU A 1 216 ? -26.240 -0.850 -20.212 1.00 87.19 216 LEU A CA 1
ATOM 1713 C C . LEU A 1 216 ? -26.800 -1.405 -21.541 1.00 87.19 216 LEU A C 1
ATOM 1715 O O . LEU A 1 216 ? -27.438 -2.455 -21.488 1.00 87.19 216 LEU A O 1
ATOM 1719 N N . PRO A 1 217 ? -26.588 -0.783 -22.722 1.00 88.56 217 PRO A N 1
ATOM 1720 C CA . PRO A 1 217 ? -27.080 -1.342 -23.984 1.00 88.56 217 PRO A CA 1
ATOM 1721 C C . PRO A 1 217 ? -26.431 -2.683 -24.350 1.00 88.56 217 PRO A C 1
ATOM 1723 O O . PRO A 1 217 ? -27.127 -3.588 -24.803 1.00 88.56 217 PRO A O 1
ATOM 1726 N N . ILE A 1 218 ? -25.121 -2.824 -24.116 1.00 89.25 218 ILE A N 1
ATOM 1727 C CA . ILE A 1 218 ? -24.368 -4.054 -24.395 1.00 89.25 218 ILE A CA 1
ATOM 1728 C C . ILE A 1 218 ? -24.836 -5.156 -23.452 1.00 89.25 218 ILE A C 1
ATOM 1730 O O . ILE A 1 218 ? -25.218 -6.233 -23.903 1.00 89.25 218 ILE A O 1
ATOM 1734 N N . TYR A 1 219 ? -24.894 -4.854 -22.153 1.00 91.50 219 TYR A N 1
ATOM 1735 C CA . TYR A 1 219 ? -25.359 -5.810 -21.157 1.00 91.50 219 TYR A CA 1
ATOM 1736 C C . TYR A 1 219 ? -26.792 -6.274 -21.438 1.00 91.50 219 TYR A C 1
ATOM 1738 O O . TYR A 1 219 ? -27.058 -7.471 -21.464 1.00 91.50 219 TYR A O 1
ATOM 1746 N N . LYS A 1 220 ? -27.711 -5.344 -21.740 1.00 87.50 220 LYS A N 1
ATOM 1747 C CA . LYS A 1 220 ? -29.099 -5.676 -22.102 1.00 87.50 220 LYS A CA 1
ATOM 1748 C C . LYS A 1 220 ? -29.185 -6.572 -23.333 1.00 87.50 220 LYS A C 1
ATOM 1750 O O . LYS A 1 220 ? -29.981 -7.504 -23.326 1.00 87.50 220 LYS A O 1
ATOM 1755 N N . LYS A 1 221 ? -28.383 -6.301 -24.366 1.00 90.31 221 LYS A N 1
ATOM 1756 C CA . LYS A 1 221 ? -28.359 -7.117 -25.583 1.00 90.31 221 LYS A CA 1
ATOM 1757 C C . LYS A 1 221 ? -27.865 -8.536 -25.297 1.00 90.31 221 LYS A C 1
ATOM 1759 O O . LYS A 1 221 ? -28.560 -9.480 -25.642 1.00 90.31 221 LYS A O 1
ATOM 1764 N N . ILE A 1 222 ? -26.740 -8.679 -24.589 1.00 93.44 222 ILE A N 1
ATOM 1765 C CA . ILE A 1 222 ? -26.194 -9.992 -24.205 1.00 93.44 222 ILE A CA 1
ATOM 1766 C C . ILE A 1 222 ? -27.231 -10.802 -23.417 1.00 93.44 222 ILE A C 1
ATOM 1768 O O . ILE A 1 222 ? -27.441 -11.980 -23.689 1.00 93.44 222 ILE A O 1
ATOM 1772 N N . LEU A 1 223 ? -27.914 -10.163 -22.463 1.00 90.75 223 LEU A N 1
ATOM 1773 C CA . LEU A 1 223 ? -28.968 -10.810 -21.687 1.00 90.75 223 LEU A CA 1
ATOM 1774 C C . LEU A 1 223 ? -30.154 -11.241 -22.558 1.00 90.75 223 LEU A C 1
ATOM 1776 O O . LEU A 1 223 ? -30.651 -12.350 -22.388 1.00 90.75 223 LEU A O 1
ATOM 1780 N N . ALA A 1 224 ? -30.611 -10.387 -23.476 1.00 88.44 224 ALA A N 1
ATOM 1781 C CA . ALA A 1 224 ? -31.725 -10.701 -24.368 1.00 88.44 224 ALA A CA 1
ATOM 1782 C C . ALA A 1 224 ? -31.396 -11.877 -25.304 1.00 88.44 224 ALA A C 1
ATOM 1784 O O . ALA A 1 224 ? -32.217 -12.786 -25.452 1.00 88.44 224 ALA A O 1
ATOM 1785 N N . ASP A 1 225 ? -30.186 -11.895 -25.866 1.00 91.12 225 ASP A N 1
ATOM 1786 C CA . ASP A 1 225 ? -29.710 -12.973 -26.735 1.00 91.12 225 ASP A CA 1
ATOM 1787 C C . ASP A 1 225 ? -29.641 -14.298 -25.954 1.00 91.12 225 ASP A C 1
ATOM 1789 O O . ASP A 1 225 ? -30.191 -15.306 -26.391 1.00 91.12 225 ASP A O 1
ATOM 1793 N N . LEU A 1 226 ? -29.078 -14.288 -24.739 1.00 93.12 226 LEU A N 1
ATOM 1794 C CA . LEU A 1 226 ? -28.974 -15.487 -23.898 1.00 93.12 226 LEU A CA 1
ATOM 1795 C C . LEU A 1 226 ? -30.324 -16.025 -23.419 1.00 93.12 226 LEU A C 1
ATOM 1797 O O . LEU A 1 226 ? -30.508 -17.238 -23.366 1.00 93.12 226 LEU A O 1
ATOM 1801 N N . ILE A 1 227 ? -31.272 -15.145 -23.083 1.00 89.19 227 ILE A N 1
ATOM 1802 C CA . ILE A 1 227 ? -32.632 -15.553 -22.699 1.00 89.19 227 ILE A CA 1
ATOM 1803 C C . ILE A 1 227 ? -33.352 -16.208 -23.883 1.00 89.19 227 ILE A C 1
ATOM 1805 O O . ILE A 1 227 ? -34.117 -17.150 -23.683 1.00 89.19 227 ILE A O 1
ATOM 1809 N N . THR A 1 228 ? -33.100 -15.724 -25.100 1.00 89.50 228 THR A N 1
ATOM 1810 C CA . THR A 1 228 ? -33.698 -16.269 -26.326 1.00 89.50 228 THR A CA 1
ATOM 1811 C C . THR A 1 228 ? -33.065 -17.606 -26.713 1.00 89.50 228 THR A C 1
ATOM 1813 O O . THR A 1 228 ? -33.772 -18.519 -27.131 1.00 89.50 228 THR A O 1
ATOM 1816 N N . GLU A 1 229 ? -31.746 -17.740 -26.554 1.00 91.94 229 GLU A N 1
ATOM 1817 C CA . GLU A 1 229 ? -30.995 -18.951 -26.903 1.00 91.94 229 GLU A CA 1
ATOM 1818 C C . GLU A 1 229 ? -31.169 -20.077 -25.872 1.00 91.94 229 GLU A C 1
ATOM 1820 O O . GLU A 1 229 ? -31.179 -21.246 -26.246 1.00 91.94 229 GLU A O 1
ATOM 1825 N N . ASN A 1 230 ? -31.305 -19.746 -24.582 1.00 89.06 230 ASN A N 1
ATOM 1826 C CA . ASN A 1 230 ? -31.271 -20.720 -23.490 1.00 89.06 230 ASN A CA 1
ATOM 1827 C C . ASN A 1 230 ? -32.233 -20.345 -22.347 1.00 89.06 230 ASN A C 1
ATOM 1829 O O . ASN A 1 230 ? -31.807 -19.978 -21.247 1.00 89.06 230 ASN A O 1
ATOM 1833 N N . SER A 1 231 ? -33.543 -20.474 -22.576 1.00 83.94 231 SER A N 1
ATOM 1834 C CA . SER A 1 231 ? -34.569 -20.180 -21.559 1.00 83.94 231 SER A CA 1
ATOM 1835 C C . SER A 1 231 ? -34.401 -20.980 -20.260 1.00 83.94 231 SER A C 1
ATOM 1837 O O . SER A 1 231 ? -34.753 -20.495 -19.184 1.00 83.94 231 SER A O 1
ATOM 1839 N N . ASP A 1 232 ? -33.828 -22.181 -20.343 1.00 86.69 232 ASP A N 1
ATOM 1840 C CA . ASP A 1 232 ? -33.684 -23.106 -19.214 1.00 86.69 232 ASP A CA 1
ATOM 1841 C C . ASP A 1 232 ? -32.608 -22.657 -18.207 1.00 86.69 232 ASP A C 1
ATOM 1843 O O . ASP A 1 232 ? -32.672 -23.006 -17.026 1.00 86.69 232 ASP A O 1
ATOM 1847 N N . LEU A 1 233 ? -31.659 -21.807 -18.629 1.00 83.62 233 LEU A N 1
ATOM 1848 C CA . LEU A 1 233 ? -30.593 -21.284 -17.762 1.00 83.62 233 LEU A CA 1
ATOM 1849 C C . LEU A 1 233 ? -31.099 -20.281 -16.715 1.00 83.62 233 LEU A C 1
ATOM 1851 O O . LEU A 1 233 ? -30.371 -19.940 -15.787 1.00 83.62 233 LEU A O 1
ATOM 1855 N N . LEU A 1 234 ? -32.355 -19.834 -16.800 1.00 83.88 234 LEU A N 1
ATOM 1856 C CA . LEU A 1 234 ? -32.957 -18.974 -15.776 1.00 83.88 234 LEU A CA 1
ATOM 1857 C C . LEU A 1 234 ? -33.059 -19.670 -14.407 1.00 83.88 234 LEU A C 1
ATOM 1859 O O . LEU A 1 234 ? -33.124 -18.991 -13.382 1.00 83.88 234 LEU A O 1
ATOM 1863 N N . GLY A 1 235 ? -33.045 -21.007 -14.378 1.00 89.44 235 GLY A N 1
ATOM 1864 C CA . GLY A 1 235 ? -32.987 -21.793 -13.144 1.00 89.44 235 GLY A CA 1
ATOM 1865 C C . GLY A 1 235 ? -31.596 -21.864 -12.500 1.00 89.44 235 GLY A C 1
ATOM 1866 O O . GLY A 1 235 ? -31.510 -22.150 -11.305 1.00 89.44 235 GLY A O 1
ATOM 1867 N N . ASP A 1 236 ? -30.526 -21.567 -13.247 1.00 92.88 236 ASP A N 1
ATOM 1868 C CA . ASP A 1 236 ? -29.133 -21.640 -12.792 1.00 92.88 236 ASP A CA 1
ATOM 1869 C C . ASP A 1 236 ? -28.397 -20.297 -12.985 1.00 92.88 236 ASP A C 1
ATOM 1871 O O . ASP A 1 236 ? -27.766 -20.049 -14.017 1.00 92.88 236 ASP A O 1
ATOM 1875 N N . PRO A 1 237 ? -28.416 -19.415 -11.967 1.00 88.81 237 PRO A N 1
ATOM 1876 C CA . PRO A 1 237 ? -27.737 -18.125 -12.035 1.00 88.81 237 PRO A CA 1
ATOM 1877 C C . PRO A 1 237 ? -26.218 -18.215 -12.252 1.00 88.81 237 PRO A C 1
ATOM 1879 O O . PRO A 1 237 ? -25.629 -17.232 -12.700 1.00 88.81 237 PRO A O 1
ATOM 1882 N N . LEU A 1 238 ? -25.573 -19.340 -11.909 1.00 87.00 238 LEU A N 1
ATOM 1883 C CA . LEU A 1 238 ? -24.129 -19.509 -12.091 1.00 87.00 238 LEU A CA 1
ATOM 1884 C C . LEU A 1 238 ? -23.807 -19.818 -13.553 1.00 87.00 238 LEU A C 1
ATOM 1886 O O . LEU A 1 238 ? -23.064 -19.056 -14.170 1.00 87.00 238 LEU A O 1
ATOM 1890 N N . GLY A 1 239 ? -24.439 -20.843 -14.133 1.00 92.50 239 GLY A N 1
ATOM 1891 C CA . GLY A 1 239 ? -24.289 -21.154 -15.557 1.00 92.50 239 GLY A CA 1
ATOM 1892 C C . GLY A 1 239 ? -24.723 -19.998 -16.465 1.00 92.50 239 GLY A C 1
ATOM 1893 O O . GLY A 1 239 ? -24.128 -19.766 -17.522 1.00 92.50 239 GLY A O 1
ATOM 1894 N N . PHE A 1 240 ? -25.706 -19.203 -16.031 1.00 93.75 240 PHE A N 1
ATOM 1895 C CA . PHE A 1 240 ? -26.108 -17.993 -16.743 1.00 93.75 240 PHE A CA 1
ATOM 1896 C C . PHE A 1 240 ? -25.014 -16.910 -16.726 1.00 93.75 240 PHE A C 1
ATOM 1898 O O . PHE A 1 240 ? -24.759 -16.286 -17.755 1.00 93.75 240 PHE A O 1
ATOM 1905 N N . ALA A 1 241 ? -24.321 -16.701 -15.599 1.00 94.44 241 ALA A N 1
ATOM 1906 C CA . ALA A 1 241 ? -23.200 -15.759 -15.524 1.00 94.44 241 ALA A CA 1
ATOM 1907 C C . ALA A 1 241 ? -22.022 -16.186 -16.419 1.00 94.44 241 ALA A C 1
ATOM 1909 O O . ALA A 1 241 ? -21.481 -15.353 -17.147 1.00 94.44 241 ALA A O 1
ATOM 1910 N N . ASP A 1 242 ? -21.683 -17.477 -16.447 1.00 93.94 242 ASP A N 1
ATOM 1911 C CA . ASP A 1 242 ? -20.636 -18.006 -17.335 1.00 93.94 242 ASP A CA 1
ATOM 1912 C C . ASP A 1 242 ? -21.011 -17.835 -18.818 1.00 93.94 242 ASP A C 1
ATOM 1914 O O . ASP A 1 242 ? -20.170 -17.507 -19.659 1.00 93.94 242 ASP A O 1
ATOM 1918 N N . SER A 1 243 ? -22.299 -17.982 -19.139 1.00 95.25 243 SER A N 1
ATOM 1919 C CA . SER A 1 243 ? -22.823 -17.747 -20.488 1.00 95.25 243 SER A CA 1
ATOM 1920 C C . SER A 1 243 ? -22.742 -16.272 -20.894 1.00 95.25 243 SER A C 1
ATOM 1922 O O . SER A 1 243 ? -22.418 -15.977 -22.045 1.00 95.25 243 SER A O 1
ATOM 1924 N N . VAL A 1 244 ? -22.951 -15.339 -19.952 1.00 95.44 244 VAL A N 1
ATOM 1925 C CA . VAL A 1 244 ? -22.714 -13.899 -20.171 1.00 95.44 244 VAL A CA 1
ATOM 1926 C C . VAL A 1 244 ? -21.252 -13.641 -20.514 1.00 95.44 244 VAL A C 1
ATOM 1928 O O . VAL A 1 244 ? -20.988 -12.940 -21.486 1.00 95.44 244 VAL A O 1
ATOM 1931 N N . VAL A 1 245 ? -20.304 -14.227 -19.777 1.00 95.25 245 VAL A N 1
ATOM 1932 C CA . VAL A 1 245 ? -18.866 -14.062 -20.055 1.00 95.25 245 VAL A CA 1
ATOM 1933 C C . VAL A 1 245 ? -18.488 -14.648 -21.418 1.00 95.25 245 VAL A C 1
ATOM 1935 O O . VAL A 1 245 ? -17.711 -14.036 -22.147 1.00 95.25 245 VAL A O 1
ATOM 1938 N N . ARG A 1 246 ? -19.068 -15.792 -21.805 1.00 95.06 246 ARG A N 1
ATOM 1939 C CA . ARG A 1 246 ? -18.839 -16.388 -23.129 1.00 95.06 246 ARG A CA 1
ATOM 1940 C C . ARG A 1 246 ? -19.346 -15.480 -24.250 1.00 95.06 246 ARG A C 1
ATOM 1942 O O . ARG A 1 246 ? -18.581 -15.155 -25.147 1.00 95.06 246 ARG A O 1
ATOM 1949 N N . LYS A 1 247 ? -20.595 -15.011 -24.164 1.00 95.44 247 LYS A N 1
ATOM 1950 C CA . LYS A 1 247 ? -21.183 -14.100 -25.163 1.00 95.44 247 LYS A CA 1
ATOM 1951 C C . LYS A 1 247 ? -20.462 -12.749 -25.207 1.00 95.44 247 LYS A C 1
ATOM 1953 O O . LYS A 1 247 ? -20.412 -12.091 -26.242 1.00 95.44 247 LYS A O 1
ATOM 1958 N N . LEU A 1 248 ? -19.885 -12.329 -24.082 1.00 94.38 248 LEU A N 1
ATOM 1959 C CA . LEU A 1 248 ? -19.062 -11.130 -24.010 1.00 94.38 248 LEU A CA 1
ATOM 1960 C C . LEU A 1 248 ? -17.790 -11.249 -24.860 1.00 94.38 248 LEU A C 1
ATOM 1962 O O . LEU A 1 248 ? -17.383 -10.238 -25.423 1.00 94.38 248 LEU A O 1
ATOM 1966 N N . GLN A 1 249 ? -17.203 -12.446 -25.007 1.00 93.06 249 GLN A N 1
ATOM 1967 C CA . GLN A 1 249 ? -16.057 -12.645 -25.906 1.00 93.06 249 GLN A CA 1
ATOM 1968 C C . GLN A 1 249 ? -16.440 -12.373 -27.367 1.00 93.06 249 GLN A C 1
ATOM 1970 O O . GLN A 1 249 ? -15.702 -11.683 -28.062 1.00 93.06 249 GLN A O 1
ATOM 1975 N N . ASP A 1 250 ? -17.636 -12.781 -27.803 1.00 92.69 250 ASP A N 1
ATOM 1976 C CA . ASP A 1 250 ? -18.124 -12.485 -29.159 1.00 92.69 250 ASP A CA 1
ATOM 1977 C C . ASP A 1 250 ? -18.268 -10.969 -29.388 1.00 92.69 250 ASP A C 1
ATOM 1979 O O . ASP A 1 250 ? -17.865 -10.429 -30.419 1.00 92.69 250 ASP A O 1
ATOM 1983 N N . VAL A 1 251 ? -18.813 -10.252 -28.395 1.00 92.81 251 VAL A N 1
ATOM 1984 C CA . VAL A 1 251 ? -18.953 -8.786 -28.445 1.00 92.81 251 VAL A CA 1
ATOM 1985 C C . VAL A 1 251 ? -17.590 -8.097 -28.431 1.00 92.81 251 VAL A C 1
ATOM 1987 O O . VAL A 1 251 ? -17.392 -7.117 -29.150 1.00 92.81 251 VAL A O 1
ATOM 1990 N N . LYS A 1 252 ? -16.655 -8.596 -27.619 1.00 92.88 252 LYS A N 1
ATOM 1991 C CA . LYS A 1 252 ? -15.284 -8.093 -27.541 1.00 92.88 252 LYS A CA 1
ATOM 1992 C C . LYS A 1 252 ? -14.579 -8.256 -28.884 1.00 92.88 252 LYS A C 1
ATOM 1994 O O . LYS A 1 252 ? -14.025 -7.275 -29.369 1.00 92.88 252 LYS A O 1
ATOM 1999 N N . ARG A 1 253 ? -14.664 -9.431 -29.510 1.00 93.06 253 ARG A N 1
ATOM 2000 C CA . ARG A 1 253 ? -14.080 -9.691 -30.829 1.00 93.06 253 ARG A CA 1
ATOM 2001 C C . ARG A 1 253 ? -14.645 -8.754 -31.893 1.00 93.06 253 ARG A C 1
ATOM 2003 O O . ARG A 1 253 ? -13.879 -8.074 -32.565 1.00 93.06 253 ARG A O 1
ATOM 2010 N N . ALA A 1 254 ? -15.970 -8.606 -31.955 1.00 92.06 254 ALA A N 1
ATOM 2011 C CA . ALA A 1 254 ? -16.618 -7.679 -32.887 1.00 92.06 254 ALA A CA 1
ATOM 2012 C C . ALA A 1 254 ? -16.231 -6.205 -32.644 1.00 92.06 254 ALA A C 1
ATOM 2014 O O . ALA A 1 254 ? -16.185 -5.401 -33.576 1.00 92.06 254 ALA A O 1
ATOM 2015 N N . LEU A 1 255 ? -15.968 -5.816 -31.390 1.00 91.88 255 LEU A N 1
ATOM 2016 C CA . LEU A 1 255 ? -15.462 -4.482 -31.073 1.00 91.88 255 LEU A CA 1
ATOM 2017 C C . LEU A 1 255 ? -14.013 -4.308 -31.537 1.00 91.88 255 LEU A C 1
ATOM 2019 O O . LEU A 1 255 ? -13.704 -3.280 -32.136 1.00 91.88 255 LEU A O 1
ATOM 2023 N N . VAL A 1 256 ? -13.144 -5.283 -31.260 1.00 93.00 256 VAL A N 1
ATOM 2024 C CA . VAL A 1 256 ? -11.739 -5.263 -31.690 1.00 93.00 256 VAL A CA 1
ATOM 2025 C C . VAL A 1 256 ? -11.661 -5.176 -33.210 1.00 93.00 256 VAL A C 1
ATOM 2027 O O . VAL A 1 256 ? -10.985 -4.288 -33.713 1.00 93.00 256 VAL A O 1
ATOM 2030 N N . GLU A 1 257 ? -12.424 -5.999 -33.928 1.00 94.75 257 GLU A N 1
ATOM 2031 C CA . GLU A 1 257 ? -12.512 -5.981 -35.392 1.00 94.75 257 GLU A CA 1
ATOM 2032 C C . GLU A 1 257 ? -12.887 -4.589 -35.921 1.00 94.75 257 GLU A C 1
ATOM 2034 O O . GLU A 1 257 ? -12.205 -4.039 -36.782 1.00 94.75 257 GLU A O 1
ATOM 2039 N N . LYS A 1 258 ? -13.916 -3.952 -35.343 1.00 94.81 258 LYS A N 1
ATOM 2040 C CA . LYS A 1 258 ? -14.318 -2.590 -35.731 1.00 94.81 258 LYS A CA 1
ATOM 2041 C C . LYS A 1 258 ? -13.259 -1.535 -35.436 1.00 94.81 258 LYS A C 1
ATOM 2043 O O . LYS A 1 258 ? -13.131 -0.582 -36.200 1.00 94.81 258 LYS A O 1
ATOM 2048 N N . ILE A 1 259 ? -12.546 -1.666 -34.320 1.00 93.56 259 ILE A N 1
ATOM 2049 C CA . ILE A 1 259 ? -11.465 -0.743 -33.964 1.00 93.56 259 ILE A CA 1
ATOM 2050 C C . ILE A 1 259 ? -10.294 -0.914 -34.932 1.00 93.56 259 ILE A C 1
ATOM 2052 O O . ILE A 1 259 ? -9.774 0.084 -35.420 1.00 93.56 259 ILE A O 1
ATOM 2056 N N . VAL A 1 260 ? -9.906 -2.156 -35.232 1.00 95.69 260 VAL A N 1
ATOM 2057 C CA . VAL A 1 260 ? -8.842 -2.459 -36.195 1.00 95.69 260 VAL A CA 1
ATOM 2058 C C . VAL A 1 260 ? -9.214 -1.910 -37.569 1.00 95.69 260 VAL A C 1
ATOM 2060 O O . VAL A 1 260 ? -8.426 -1.157 -38.129 1.00 95.69 260 VAL A O 1
ATOM 2063 N N . LEU A 1 261 ? -10.425 -2.188 -38.063 1.00 96.19 261 LEU A N 1
ATOM 2064 C CA . LEU A 1 261 ? -10.935 -1.637 -39.321 1.00 96.19 261 LEU A CA 1
ATOM 2065 C C . LEU A 1 261 ? -10.860 -0.107 -39.356 1.00 96.19 261 LEU A C 1
ATOM 2067 O O . LEU A 1 261 ? -10.302 0.447 -40.295 1.00 96.19 261 LEU A O 1
ATOM 2071 N N . GLY A 1 262 ? -11.336 0.572 -38.307 1.00 95.50 262 GLY A N 1
ATOM 2072 C CA . GLY A 1 262 ? -11.272 2.034 -38.229 1.00 95.50 262 GLY A CA 1
ATOM 2073 C C . GLY A 1 262 ? -9.841 2.574 -38.288 1.00 95.50 262 GLY A C 1
ATOM 2074 O O . GLY A 1 262 ? -9.567 3.497 -39.045 1.00 95.50 262 GLY A O 1
ATOM 2075 N N . VAL A 1 263 ? -8.906 1.962 -37.551 1.00 95.94 263 VAL A N 1
ATOM 2076 C CA . VAL A 1 263 ? -7.491 2.376 -37.565 1.00 95.94 263 VAL A CA 1
ATOM 2077 C C . VAL A 1 263 ? -6.845 2.144 -38.935 1.00 95.94 263 VAL A C 1
ATOM 2079 O O . VAL A 1 263 ? -6.078 2.988 -39.402 1.00 95.94 263 VAL A O 1
ATOM 2082 N N . ILE A 1 264 ? -7.138 1.011 -39.575 1.00 96.44 264 ILE A N 1
ATOM 2083 C CA . ILE A 1 264 ? -6.618 0.648 -40.899 1.00 96.44 264 ILE A CA 1
ATOM 2084 C C . ILE A 1 264 ? -7.151 1.605 -41.974 1.00 96.44 264 ILE A C 1
ATOM 2086 O O . ILE A 1 264 ? -6.358 2.117 -42.770 1.00 96.44 264 ILE A O 1
ATOM 2090 N N . ASP A 1 265 ? -8.449 1.917 -41.943 1.00 95.19 265 ASP A N 1
ATOM 2091 C CA . ASP A 1 265 ? -9.093 2.861 -42.861 1.00 95.19 265 ASP A CA 1
ATOM 2092 C C . ASP A 1 265 ? -8.547 4.288 -42.686 1.00 95.19 265 ASP A C 1
ATOM 2094 O O . ASP A 1 265 ? -8.178 4.936 -43.672 1.00 95.19 265 ASP A O 1
ATOM 2098 N N . ASP A 1 266 ? -8.410 4.759 -41.440 1.00 95.38 266 ASP A N 1
ATOM 2099 C CA . ASP A 1 266 ? -7.862 6.084 -41.116 1.00 95.38 266 ASP A CA 1
ATOM 2100 C C . ASP A 1 266 ? -6.412 6.239 -41.614 1.00 95.38 266 ASP A C 1
ATOM 2102 O O . ASP A 1 266 ? -6.020 7.302 -42.110 1.00 95.38 266 ASP A O 1
ATOM 2106 N N . ASN A 1 267 ? -5.628 5.157 -41.559 1.00 95.00 267 ASN A N 1
ATOM 2107 C CA . ASN A 1 267 ? -4.244 5.111 -42.039 1.00 95.00 267 ASN A CA 1
ATOM 2108 C C . ASN A 1 267 ? -4.112 4.732 -43.525 1.00 95.00 267 ASN A C 1
ATOM 2110 O O . ASN A 1 267 ? -2.998 4.708 -44.054 1.00 95.00 267 ASN A O 1
ATOM 2114 N N . ARG A 1 268 ? -5.229 4.481 -44.225 1.00 96.31 268 ARG A N 1
ATOM 2115 C CA . ARG A 1 268 ? -5.280 4.071 -45.642 1.00 96.31 268 ARG A CA 1
ATOM 2116 C C . ARG A 1 268 ? -4.454 2.816 -45.946 1.00 96.31 268 ARG A C 1
ATOM 2118 O O . ARG A 1 268 ? -3.884 2.698 -47.034 1.00 96.31 268 ARG A O 1
ATOM 2125 N N . ILE A 1 269 ? -4.372 1.892 -44.994 1.00 94.44 269 ILE A N 1
ATOM 2126 C CA . ILE A 1 269 ? -3.679 0.615 -45.171 1.00 94.44 269 ILE A CA 1
ATOM 2127 C C . ILE A 1 269 ? -4.648 -0.341 -45.880 1.00 94.44 269 ILE A C 1
ATOM 2129 O O . ILE A 1 269 ? -5.791 -0.491 -45.468 1.00 94.44 269 ILE A O 1
ATOM 2133 N N . GLN A 1 270 ? -4.216 -0.971 -46.973 1.00 94.75 270 GLN A N 1
ATOM 2134 C CA . GLN A 1 270 ? -5.025 -1.970 -47.676 1.00 94.75 270 GLN A CA 1
ATOM 2135 C C . GLN A 1 270 ? -4.618 -3.361 -47.200 1.00 94.75 270 GLN A C 1
ATOM 2137 O O . GLN A 1 270 ? -3.468 -3.747 -47.392 1.00 94.75 270 GLN A O 1
ATOM 2142 N N . LEU A 1 271 ? -5.554 -4.089 -46.593 1.00 92.06 271 LEU A N 1
ATOM 2143 C CA . LEU A 1 271 ? -5.373 -5.475 -46.163 1.00 92.06 271 LEU A CA 1
ATOM 2144 C C . LEU A 1 271 ? -6.350 -6.382 -46.904 1.00 92.06 271 LEU A C 1
ATOM 2146 O O . LEU A 1 271 ? -7.492 -5.998 -47.166 1.00 92.06 271 LEU A O 1
ATOM 2150 N N . SER A 1 272 ? -5.905 -7.591 -47.227 1.00 93.00 272 SER A N 1
ATOM 2151 C CA . SER A 1 272 ? -6.805 -8.679 -47.600 1.00 93.00 272 SER A CA 1
ATOM 2152 C C . SER A 1 272 ? -7.668 -9.108 -46.405 1.00 93.00 272 SER A C 1
ATOM 2154 O O . SER A 1 272 ? -7.343 -8.835 -45.248 1.00 93.00 272 SER A O 1
ATOM 2156 N N . GLU A 1 273 ? -8.779 -9.798 -46.673 1.00 92.88 273 GLU A N 1
ATOM 2157 C CA . GLU A 1 273 ? -9.679 -10.304 -45.623 1.00 92.88 273 GLU A CA 1
ATOM 2158 C C . GLU A 1 273 ? -8.951 -11.257 -44.655 1.00 92.88 273 GLU A C 1
ATOM 2160 O O . GLU A 1 273 ? -9.161 -11.199 -43.445 1.00 92.88 273 GLU A O 1
ATOM 2165 N N . GLU A 1 274 ? -8.021 -12.068 -45.170 1.00 89.88 274 GLU A N 1
ATOM 2166 C CA . GLU A 1 274 ? -7.195 -12.979 -44.369 1.00 89.88 274 GLU A CA 1
ATOM 2167 C C . GLU A 1 274 ? -6.211 -12.226 -43.456 1.00 89.88 274 GLU A C 1
ATOM 2169 O O . GLU A 1 274 ? -6.085 -12.552 -42.275 1.00 89.88 274 GLU A O 1
ATOM 2174 N N . GLU A 1 275 ? -5.550 -11.180 -43.962 1.00 90.31 275 GLU A N 1
ATOM 2175 C CA . GLU A 1 275 ? -4.631 -10.348 -43.170 1.00 90.31 275 GLU A CA 1
ATOM 2176 C C . GLU A 1 275 ? -5.363 -9.543 -42.096 1.00 90.31 275 GLU A C 1
ATOM 2178 O O . GLU A 1 275 ? -4.857 -9.388 -40.983 1.00 90.31 275 GLU A O 1
ATOM 2183 N N . LEU A 1 276 ? -6.562 -9.046 -42.410 1.00 93.25 276 LEU A N 1
ATOM 2184 C CA . LEU A 1 276 ? -7.404 -8.345 -41.449 1.00 93.25 276 LEU A CA 1
ATOM 2185 C C . LEU A 1 276 ? -7.836 -9.280 -40.314 1.00 93.25 276 LEU A C 1
ATOM 2187 O O . LEU A 1 276 ? -7.795 -8.886 -39.144 1.00 93.25 276 LEU A O 1
ATOM 2191 N N . GLN A 1 277 ? -8.215 -10.517 -40.643 1.00 92.69 277 GLN A N 1
ATOM 2192 C CA . GLN A 1 277 ? -8.583 -11.517 -39.646 1.00 92.69 277 GLN A CA 1
ATOM 2193 C C . GLN A 1 277 ? -7.393 -11.866 -38.745 1.00 92.69 277 GLN A C 1
ATOM 2195 O O . GLN A 1 277 ? -7.528 -11.848 -37.521 1.00 92.69 277 GLN A O 1
ATOM 2200 N N . LEU A 1 278 ? -6.215 -12.094 -39.333 1.00 89.75 278 LEU A N 1
ATOM 2201 C CA . LEU A 1 278 ? -4.987 -12.379 -38.592 1.00 89.75 278 LEU A CA 1
ATOM 2202 C C . LEU A 1 278 ? -4.587 -11.213 -37.675 1.00 89.75 278 LEU A C 1
ATOM 2204 O O . LEU A 1 278 ? -4.234 -11.421 -36.514 1.00 89.75 278 LEU A O 1
ATOM 2208 N N . LEU A 1 279 ? -4.671 -9.976 -38.171 1.00 93.69 279 LEU A N 1
ATOM 2209 C CA . LEU A 1 279 ? -4.398 -8.782 -37.375 1.00 93.69 279 LEU A CA 1
ATOM 2210 C C . LEU A 1 279 ? -5.379 -8.658 -36.205 1.00 93.69 279 LEU A C 1
ATOM 2212 O O . LEU A 1 279 ? -4.965 -8.361 -35.087 1.00 93.69 279 LEU A O 1
ATOM 2216 N N . THR A 1 280 ? -6.663 -8.911 -36.450 1.00 94.19 280 THR A N 1
ATOM 2217 C CA . THR A 1 280 ? -7.708 -8.873 -35.419 1.00 94.19 280 THR A CA 1
ATOM 2218 C C . THR A 1 280 ? -7.430 -9.898 -34.323 1.00 94.19 280 THR A C 1
ATOM 2220 O O . THR A 1 280 ? -7.448 -9.543 -33.144 1.00 94.19 280 THR A O 1
ATOM 2223 N N . ASP A 1 281 ? -7.091 -11.132 -34.698 1.00 91.62 281 ASP A N 1
ATOM 2224 C CA . ASP A 1 281 ? -6.779 -12.207 -33.753 1.00 91.62 281 ASP A CA 1
ATOM 2225 C C . ASP A 1 281 ? -5.510 -11.881 -32.934 1.00 91.62 281 ASP A C 1
ATOM 2227 O O . ASP A 1 281 ? -5.481 -12.069 -31.715 1.00 91.62 281 ASP A O 1
ATOM 2231 N N . ASN A 1 282 ? -4.486 -11.293 -33.565 1.00 89.88 282 ASN A N 1
ATOM 2232 C CA . ASN A 1 282 ? -3.262 -10.857 -32.883 1.00 89.88 282 ASN A CA 1
ATOM 2233 C C . ASN A 1 282 ? -3.510 -9.694 -31.907 1.00 89.88 282 ASN A C 1
ATOM 2235 O O . ASN A 1 282 ? -2.964 -9.677 -30.801 1.00 89.88 282 ASN A O 1
ATOM 2239 N N . VAL A 1 283 ? -4.348 -8.723 -32.284 1.00 93.44 283 VAL A N 1
ATOM 2240 C CA . VAL A 1 283 ? -4.741 -7.605 -31.410 1.00 93.44 283 VAL A CA 1
ATOM 2241 C C . VAL A 1 283 ? -5.577 -8.103 -30.230 1.00 93.44 283 VAL A C 1
ATOM 2243 O O . VAL A 1 283 ? -5.398 -7.631 -29.103 1.00 93.44 283 VAL A O 1
ATOM 2246 N N . GLU A 1 284 ? -6.469 -9.068 -30.461 1.00 90.19 284 GLU A N 1
ATOM 2247 C CA . GLU A 1 284 ? -7.268 -9.692 -29.408 1.00 90.19 284 GLU A CA 1
ATOM 2248 C C . GLU A 1 284 ? -6.385 -10.436 -28.397 1.00 90.19 284 GLU A C 1
ATOM 2250 O O . GLU A 1 284 ? -6.543 -10.231 -27.188 1.00 90.19 284 GLU A O 1
ATOM 2255 N N . ALA A 1 285 ? -5.425 -11.231 -28.881 1.00 88.12 285 ALA A N 1
ATOM 2256 C CA . ALA A 1 285 ? -4.481 -11.974 -28.050 1.00 88.12 285 ALA A CA 1
ATOM 2257 C C . ALA A 1 285 ? -3.557 -11.055 -27.233 1.00 88.12 285 ALA A C 1
ATOM 2259 O O . ALA A 1 285 ? -3.279 -11.335 -26.067 1.00 88.12 285 ALA A O 1
ATOM 2260 N N . ALA A 1 286 ? -3.111 -9.940 -27.818 1.00 88.50 286 ALA A N 1
ATOM 2261 C CA . ALA A 1 286 ? -2.225 -8.985 -27.154 1.00 88.50 286 ALA A CA 1
ATOM 2262 C C . ALA A 1 286 ? -2.936 -8.095 -26.114 1.00 88.50 286 ALA A C 1
ATOM 2264 O O . ALA A 1 286 ? -2.275 -7.512 -25.256 1.00 88.50 286 ALA A O 1
ATOM 2265 N N . GLY A 1 287 ? -4.267 -7.990 -26.172 1.00 90.06 287 GLY A N 1
ATOM 2266 C CA . GLY A 1 287 ? -5.068 -7.177 -25.259 1.00 90.06 287 GLY A CA 1
ATOM 2267 C C . GLY A 1 287 ? -5.050 -5.688 -25.614 1.00 90.06 287 GLY A C 1
ATOM 2268 O O . GLY A 1 287 ? -4.105 -4.962 -25.318 1.00 90.06 287 GLY A O 1
ATOM 2269 N N . LEU A 1 288 ? -6.142 -5.207 -26.213 1.00 89.44 288 LEU A N 1
ATOM 2270 C CA . LEU A 1 288 ? -6.252 -3.828 -26.686 1.00 89.44 288 LEU A CA 1
ATOM 2271 C C . LEU A 1 288 ? -6.177 -2.795 -25.534 1.00 89.44 288 LEU A C 1
ATOM 2273 O O . LEU A 1 288 ? -7.043 -2.804 -24.649 1.00 89.44 288 LEU A O 1
ATOM 2277 N N . PRO A 1 289 ? -5.218 -1.847 -25.550 1.00 88.75 289 PRO A N 1
ATOM 2278 C CA . PRO A 1 289 ? -5.158 -0.779 -24.562 1.00 88.75 289 PRO A CA 1
ATOM 2279 C C . PRO A 1 289 ? -6.224 0.279 -24.867 1.00 88.75 289 PRO A C 1
ATOM 2281 O O . PRO A 1 289 ? -6.227 0.877 -25.935 1.00 88.75 289 PRO A O 1
ATOM 2284 N N . LEU A 1 290 ? -7.113 0.561 -23.913 1.00 84.56 290 LEU A N 1
ATOM 2285 C CA . LEU A 1 290 ? -8.215 1.525 -24.087 1.00 84.56 290 LEU A CA 1
ATOM 2286 C C . LEU A 1 290 ? -7.865 2.957 -23.657 1.00 84.56 290 LEU A C 1
ATOM 2288 O O . LEU A 1 290 ? -8.754 3.799 -23.520 1.00 84.56 290 LEU A O 1
ATOM 2292 N N . ALA A 1 291 ? -6.591 3.242 -23.390 1.00 81.19 291 ALA A N 1
ATOM 2293 C CA . ALA A 1 291 ? -6.182 4.583 -23.005 1.00 81.19 291 ALA A CA 1
ATOM 2294 C C . ALA A 1 291 ? -6.305 5.549 -24.206 1.00 81.19 291 ALA A C 1
ATOM 2296 O O . ALA A 1 291 ? -6.077 5.160 -25.358 1.00 81.19 291 ALA A O 1
ATOM 2297 N N . PRO A 1 292 ? -6.672 6.823 -23.977 1.00 78.31 292 PRO A N 1
ATOM 2298 C CA . PRO A 1 292 ? -6.739 7.802 -25.054 1.00 78.31 292 PRO A CA 1
ATOM 2299 C C . PRO A 1 292 ? -5.412 7.873 -25.820 1.00 78.31 292 PRO A C 1
ATOM 2301 O O . PRO A 1 292 ? -4.350 7.968 -25.208 1.00 78.31 292 PRO A O 1
ATOM 2304 N N . LYS A 1 293 ? -5.482 7.871 -27.158 1.00 86.06 293 LYS A N 1
ATOM 2305 C CA . LYS A 1 293 ? -4.331 7.959 -28.081 1.00 86.06 293 LYS A CA 1
ATOM 2306 C C . LYS A 1 293 ? -3.346 6.776 -28.059 1.00 86.06 293 LYS A C 1
ATOM 2308 O O . LYS A 1 293 ? -2.293 6.883 -28.678 1.00 86.06 293 LYS A O 1
ATOM 2313 N N . THR A 1 294 ? -3.651 5.655 -27.399 1.00 91.81 294 THR A N 1
ATOM 2314 C CA . THR A 1 294 ? -2.770 4.466 -27.425 1.00 91.81 294 THR A CA 1
ATOM 2315 C C . THR A 1 294 ? -3.236 3.377 -28.388 1.00 91.81 294 THR A C 1
ATOM 2317 O O . THR A 1 294 ? -2.407 2.606 -28.864 1.00 91.81 294 THR A O 1
ATOM 2320 N N . VAL A 1 295 ? -4.534 3.341 -28.710 1.00 92.50 295 VAL A N 1
ATOM 2321 C CA . VAL A 1 295 ? -5.165 2.335 -29.585 1.00 92.50 295 VAL A CA 1
ATOM 2322 C C . VAL A 1 295 ? -4.513 2.286 -30.969 1.00 92.50 295 VAL A C 1
ATOM 2324 O O . VAL A 1 295 ? -4.063 1.229 -31.398 1.00 92.50 295 VAL A O 1
ATOM 2327 N N . GLU A 1 296 ? -4.428 3.425 -31.656 1.00 95.31 296 GLU A N 1
ATOM 2328 C CA . GLU A 1 296 ? -3.893 3.498 -33.020 1.00 95.31 296 GLU A CA 1
ATOM 2329 C C . GLU A 1 296 ? -2.408 3.081 -33.094 1.00 95.31 296 GLU A C 1
ATOM 2331 O O . GLU A 1 296 ? -2.106 2.138 -33.831 1.00 95.31 296 GLU A O 1
ATOM 2336 N N . PRO A 1 297 ? -1.479 3.651 -32.292 1.00 94.62 297 PRO A N 1
ATOM 2337 C CA . PRO A 1 297 ? -0.086 3.198 -32.273 1.00 94.62 297 PRO A CA 1
ATOM 2338 C C . PRO A 1 297 ? 0.070 1.710 -31.947 1.00 94.62 297 PRO A C 1
ATOM 2340 O O . PRO A 1 297 ? 0.977 1.058 -32.462 1.00 94.62 297 PRO A O 1
ATOM 2343 N N . PHE A 1 298 ? -0.799 1.163 -31.093 1.00 94.69 298 PHE A N 1
ATOM 2344 C CA . PHE A 1 298 ? -0.772 -0.248 -30.721 1.00 94.69 298 PHE A CA 1
ATOM 2345 C C . PHE A 1 298 ? -1.177 -1.160 -31.882 1.00 94.69 298 PHE A C 1
ATOM 2347 O O . PHE A 1 298 ? -0.448 -2.101 -32.193 1.00 94.69 298 PHE A O 1
ATOM 2354 N N . VAL A 1 299 ? -2.289 -0.860 -32.561 1.00 95.25 299 VAL A N 1
ATOM 2355 C CA . VAL A 1 299 ? -2.743 -1.632 -33.730 1.00 95.25 299 VAL A CA 1
ATOM 2356 C C . VAL A 1 299 ? -1.709 -1.554 -34.854 1.00 95.25 299 VAL A C 1
ATOM 2358 O O . VAL A 1 299 ? -1.339 -2.587 -35.406 1.00 95.25 299 VAL A O 1
ATOM 2361 N N . ILE A 1 300 ? -1.154 -0.367 -35.130 1.00 95.62 300 ILE A N 1
ATOM 2362 C CA . ILE A 1 300 ? -0.087 -0.192 -36.129 1.00 95.62 300 ILE A CA 1
ATOM 2363 C C . ILE A 1 300 ? 1.172 -0.980 -35.738 1.00 95.62 300 ILE A C 1
ATOM 2365 O O . ILE A 1 300 ? 1.812 -1.592 -36.592 1.00 95.62 300 ILE A O 1
ATOM 2369 N N . LYS A 1 301 ? 1.540 -1.007 -34.451 1.00 92.94 301 LYS A N 1
ATOM 2370 C CA . LYS A 1 301 ? 2.677 -1.800 -33.962 1.00 92.94 301 LYS A CA 1
ATOM 2371 C C . LYS A 1 301 ? 2.468 -3.295 -34.209 1.00 92.94 301 LYS A C 1
ATOM 2373 O O . LYS A 1 301 ? 3.396 -3.942 -34.687 1.00 92.94 301 LYS A O 1
ATOM 2378 N N . ILE A 1 302 ? 1.283 -3.830 -33.905 1.00 92.25 302 ILE A N 1
ATOM 2379 C CA . ILE A 1 302 ? 0.964 -5.246 -34.145 1.00 92.25 302 ILE A CA 1
ATOM 2380 C C . ILE A 1 302 ? 0.926 -5.539 -35.643 1.00 92.25 302 ILE A C 1
ATOM 2382 O O . ILE A 1 302 ? 1.530 -6.513 -36.074 1.00 92.25 302 ILE A O 1
ATOM 2386 N N . HIS A 1 303 ? 0.322 -4.666 -36.447 1.00 93.88 303 HIS A N 1
ATOM 2387 C CA . HIS A 1 303 ? 0.315 -4.805 -37.900 1.00 93.88 303 HIS A CA 1
ATOM 2388 C C . HIS A 1 303 ? 1.736 -4.868 -38.481 1.00 93.88 303 HIS A C 1
ATOM 2390 O O . HIS A 1 303 ? 2.068 -5.791 -39.222 1.00 93.88 303 HIS A O 1
ATOM 2396 N N . ASN A 1 304 ? 2.615 -3.950 -38.071 1.00 89.31 304 ASN A N 1
ATOM 2397 C CA . ASN A 1 304 ? 4.019 -3.958 -38.481 1.00 89.31 304 ASN A CA 1
ATOM 2398 C C . ASN A 1 304 ? 4.765 -5.210 -37.999 1.00 89.31 304 ASN A C 1
ATOM 2400 O O . ASN A 1 304 ? 5.656 -5.691 -38.697 1.00 89.31 304 ASN A O 1
ATOM 2404 N N . ALA A 1 305 ? 4.428 -5.735 -36.818 1.00 85.50 305 ALA A N 1
ATOM 2405 C CA . ALA A 1 305 ? 4.988 -6.991 -36.330 1.00 85.50 305 ALA A CA 1
ATOM 2406 C C . ALA A 1 305 ? 4.533 -8.175 -37.196 1.00 85.50 305 ALA A C 1
ATOM 2408 O O . ALA A 1 305 ? 5.379 -8.964 -37.601 1.00 85.50 305 ALA A O 1
ATOM 2409 N N . SER A 1 306 ? 3.250 -8.247 -37.563 1.00 87.06 306 SER A N 1
ATOM 2410 C CA . SER A 1 306 ? 2.714 -9.294 -38.443 1.00 87.06 306 SER A CA 1
ATOM 2411 C C . SER A 1 306 ? 3.300 -9.234 -39.857 1.00 87.06 306 SER A C 1
ATOM 2413 O O . SER A 1 306 ? 3.642 -10.273 -40.412 1.00 87.06 306 SER A O 1
ATOM 2415 N N . LEU A 1 307 ? 3.506 -8.037 -40.421 1.00 85.50 307 LEU A N 1
ATOM 2416 C CA . LEU A 1 307 ? 4.199 -7.880 -41.708 1.00 85.50 307 LEU A CA 1
ATOM 2417 C C . LEU A 1 307 ? 5.651 -8.370 -41.642 1.00 85.50 307 LEU A C 1
ATOM 2419 O O . LEU A 1 307 ? 6.128 -9.044 -42.554 1.00 85.50 307 LEU A O 1
ATOM 2423 N N . ARG A 1 308 ? 6.357 -8.051 -40.550 1.00 82.94 308 ARG A N 1
ATOM 2424 C CA . ARG A 1 308 ? 7.730 -8.526 -40.330 1.00 82.94 308 ARG A CA 1
ATOM 2425 C C . ARG A 1 308 ? 7.779 -10.035 -40.150 1.00 82.94 308 ARG A C 1
ATOM 2427 O O . ARG A 1 308 ? 8.665 -10.669 -40.704 1.00 82.94 308 ARG A O 1
ATOM 2434 N N . GLU A 1 309 ? 6.843 -10.603 -39.400 1.00 84.94 309 GLU A N 1
ATOM 2435 C CA . GLU A 1 309 ? 6.754 -12.044 -39.178 1.00 84.94 309 GLU A CA 1
ATOM 2436 C C . GLU A 1 309 ? 6.483 -12.798 -40.486 1.00 84.94 309 GLU A C 1
ATOM 2438 O O . GLU A 1 309 ? 7.186 -13.762 -40.783 1.00 84.94 309 GLU A O 1
ATOM 2443 N N . GLY A 1 310 ? 5.548 -12.310 -41.310 1.00 83.81 310 GLY A N 1
ATOM 2444 C CA . GLY A 1 310 ? 5.272 -12.872 -42.634 1.00 83.81 310 GLY A CA 1
ATOM 2445 C C . GLY A 1 310 ? 6.500 -12.845 -43.547 1.00 83.81 310 GLY A C 1
ATOM 2446 O O . GLY A 1 310 ? 6.879 -13.876 -44.104 1.00 83.81 310 GLY A O 1
ATOM 2447 N N . GLY A 1 311 ? 7.186 -11.698 -43.621 1.00 87.00 311 GLY A N 1
ATOM 2448 C CA . GLY A 1 311 ? 8.414 -11.567 -44.410 1.00 87.00 311 GLY A CA 1
ATOM 2449 C C . GLY A 1 311 ? 9.560 -12.446 -43.894 1.00 87.00 311 GLY A C 1
ATOM 2450 O O . GLY A 1 311 ? 10.260 -13.081 -44.679 1.00 87.00 311 GLY A O 1
ATOM 2451 N N . LEU A 1 312 ? 9.739 -12.547 -42.574 1.00 89.88 312 LEU A N 1
ATOM 2452 C CA . LEU A 1 312 ? 10.755 -13.417 -41.975 1.00 89.88 312 LEU A CA 1
ATOM 2453 C C . LEU A 1 312 ? 10.448 -14.898 -42.200 1.00 89.88 312 LEU A C 1
ATOM 2455 O O . LEU A 1 312 ? 11.373 -15.664 -42.456 1.00 89.88 312 LEU A O 1
ATOM 2459 N N . SER A 1 313 ? 9.179 -15.304 -42.147 1.00 91.31 313 SER A N 1
ATOM 2460 C CA . SER A 1 313 ? 8.781 -16.680 -42.445 1.00 91.31 313 SER A CA 1
ATOM 2461 C C . SER A 1 313 ? 9.142 -17.065 -43.881 1.00 91.31 313 SER A C 1
ATOM 2463 O O . SER A 1 313 ? 9.701 -18.138 -44.098 1.00 91.31 313 SER A O 1
ATOM 2465 N N . GLU A 1 314 ? 8.891 -16.187 -44.855 1.00 91.69 314 GLU A N 1
ATOM 2466 C CA . GLU A 1 314 ? 9.295 -16.414 -46.249 1.00 91.69 314 GLU A CA 1
ATOM 2467 C C . GLU A 1 314 ? 10.823 -16.480 -46.398 1.00 91.69 314 GLU A C 1
ATOM 2469 O O . GLU A 1 314 ? 11.352 -17.347 -47.096 1.00 91.69 314 GLU A O 1
ATOM 2474 N N . LEU A 1 315 ? 11.559 -15.607 -45.703 1.00 93.44 315 LEU A N 1
ATOM 2475 C CA . LEU A 1 315 ? 13.022 -15.614 -45.726 1.00 93.44 315 LEU A CA 1
ATOM 2476 C C . LEU A 1 315 ? 13.618 -16.876 -45.087 1.00 93.44 315 LEU A C 1
ATOM 2478 O O . LEU A 1 315 ? 14.623 -17.380 -45.586 1.00 93.44 315 LEU A O 1
ATOM 2482 N N . VAL A 1 316 ? 13.002 -17.417 -44.030 1.00 94.69 316 VAL A N 1
ATOM 2483 C CA . VAL A 1 316 ? 13.403 -18.705 -43.441 1.00 94.69 316 VAL A CA 1
ATOM 2484 C C . VAL A 1 316 ? 13.207 -19.837 -44.449 1.00 94.69 316 VAL A C 1
ATOM 2486 O O . VAL A 1 316 ? 14.109 -20.653 -44.607 1.00 94.69 316 VAL A O 1
ATOM 2489 N N . GLU A 1 317 ? 12.091 -19.872 -45.181 1.00 94.94 317 GLU A N 1
ATOM 2490 C CA . GLU A 1 317 ? 11.882 -20.882 -46.230 1.00 94.94 317 GLU A CA 1
ATOM 2491 C C . GLU A 1 3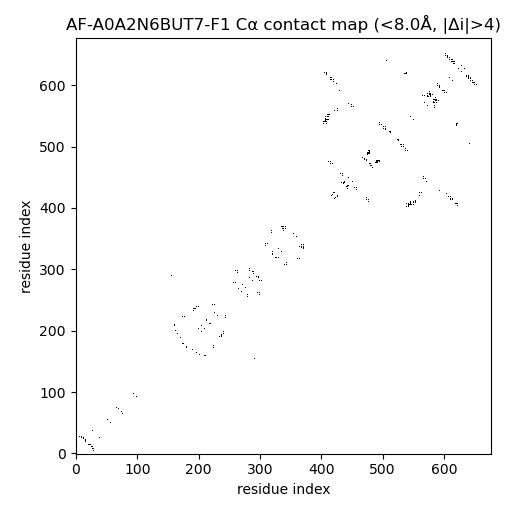17 ? 12.910 -20.743 -47.363 1.00 94.94 317 GLU A C 1
ATOM 2493 O O . GLU A 1 317 ? 13.571 -21.717 -47.726 1.00 94.94 317 GLU A O 1
ATOM 2498 N N . ARG A 1 318 ? 13.167 -19.516 -47.838 1.00 94.38 318 ARG A N 1
ATOM 2499 C CA . ARG A 1 318 ? 14.211 -19.254 -48.847 1.00 94.38 318 ARG A CA 1
ATOM 2500 C C . ARG A 1 318 ? 15.618 -19.616 -48.363 1.00 94.38 318 ARG A C 1
ATOM 2502 O O . ARG A 1 318 ? 16.472 -19.933 -49.188 1.00 94.38 318 ARG A O 1
ATOM 2509 N N . TYR A 1 319 ? 15.888 -19.523 -47.060 1.00 95.38 319 TYR A N 1
ATOM 2510 C CA . TYR A 1 319 ? 17.148 -19.965 -46.461 1.00 95.38 319 TYR A CA 1
ATOM 2511 C C . TYR A 1 319 ? 17.255 -21.498 -46.463 1.00 95.38 319 TYR A C 1
ATOM 2513 O O . TYR A 1 319 ? 18.286 -22.040 -46.857 1.00 95.38 319 TYR A O 1
ATOM 2521 N N . ILE A 1 320 ? 16.174 -22.204 -46.116 1.00 95.19 320 ILE A N 1
ATOM 2522 C CA . ILE A 1 320 ? 16.099 -23.677 -46.141 1.00 95.19 320 ILE A CA 1
ATOM 2523 C C . ILE A 1 320 ? 16.295 -24.228 -47.564 1.00 95.19 320 ILE A C 1
ATOM 2525 O O . ILE A 1 320 ? 16.944 -25.260 -47.752 1.00 95.19 320 ILE A O 1
ATOM 2529 N N . ASP A 1 321 ? 15.801 -23.520 -48.578 1.00 94.81 321 ASP A N 1
ATOM 2530 C CA . ASP A 1 321 ? 15.946 -23.905 -49.987 1.00 94.81 321 ASP A CA 1
ATOM 2531 C C . ASP A 1 321 ? 17.391 -23.848 -50.513 1.00 94.81 321 ASP A C 1
ATOM 2533 O O . ASP A 1 321 ? 17.690 -24.445 -51.548 1.00 94.81 321 ASP A O 1
ATOM 2537 N N . ARG A 1 322 ? 18.315 -23.179 -49.808 1.00 91.38 322 ARG A N 1
ATOM 2538 C CA . ARG A 1 322 ? 19.743 -23.140 -50.188 1.00 91.38 322 ARG A CA 1
ATOM 2539 C C . ARG A 1 322 ? 20.507 -24.417 -49.861 1.00 91.38 322 ARG A C 1
ATOM 2541 O O . ARG A 1 322 ? 21.640 -24.559 -50.310 1.00 91.38 322 ARG A O 1
ATOM 2548 N N . ASP A 1 323 ? 19.898 -25.319 -49.092 1.00 88.62 323 ASP A N 1
ATOM 2549 C CA . ASP A 1 323 ? 20.455 -26.621 -48.704 1.00 88.62 323 ASP A CA 1
ATOM 2550 C C . ASP A 1 323 ? 21.808 -26.542 -47.961 1.00 88.62 323 ASP A C 1
ATOM 2552 O O . ASP A 1 323 ? 22.602 -27.481 -47.961 1.00 88.62 323 ASP A O 1
ATOM 2556 N N . GLU A 1 324 ? 22.083 -25.428 -47.271 1.00 88.94 324 GLU A N 1
ATOM 2557 C CA . GLU A 1 324 ? 23.245 -25.315 -46.369 1.00 88.94 324 GLU A CA 1
ATOM 2558 C C . GLU A 1 324 ? 23.110 -26.244 -45.155 1.00 88.94 324 GLU A C 1
ATOM 2560 O O . GLU A 1 324 ? 24.088 -26.795 -44.641 1.00 88.94 324 GLU A O 1
ATOM 2565 N N . ILE A 1 325 ? 21.869 -26.448 -44.712 1.00 88.62 325 ILE A N 1
ATOM 2566 C CA . ILE A 1 325 ? 21.475 -27.395 -43.675 1.00 88.62 325 ILE A CA 1
ATOM 2567 C C . ILE A 1 325 ? 20.420 -28.309 -44.293 1.00 88.62 325 ILE A C 1
ATOM 2569 O O . ILE A 1 325 ? 19.471 -27.839 -44.915 1.00 88.62 325 ILE A O 1
ATOM 2573 N N . LYS A 1 326 ? 20.558 -29.621 -44.077 1.00 91.44 326 LYS A N 1
ATOM 2574 C CA . LYS A 1 326 ? 19.614 -30.620 -44.597 1.00 91.44 326 LYS A CA 1
ATOM 2575 C C . LYS A 1 326 ? 18.172 -30.260 -44.228 1.00 91.44 326 LYS A C 1
ATOM 2577 O O . LYS A 1 326 ? 17.846 -30.202 -43.039 1.00 91.44 326 LYS A O 1
ATOM 2582 N N . GLN A 1 327 ? 17.315 -30.120 -45.239 1.00 92.19 327 GLN A N 1
ATOM 2583 C CA . GLN A 1 327 ? 15.915 -29.695 -45.093 1.00 92.19 327 GLN A CA 1
ATOM 2584 C C . GLN A 1 327 ? 15.110 -30.536 -44.086 1.00 92.19 327 GLN A C 1
ATOM 2586 O O . GLN A 1 327 ? 14.270 -30.010 -43.361 1.00 92.19 327 GLN A O 1
ATOM 2591 N N . GLU A 1 328 ? 15.423 -31.830 -43.969 1.00 92.31 328 GLU A N 1
ATOM 2592 C CA . GLU A 1 328 ? 14.791 -32.768 -43.026 1.00 92.31 328 GLU A CA 1
ATOM 2593 C C . GLU A 1 328 ? 14.891 -32.331 -41.556 1.00 92.31 328 GLU A C 1
ATOM 2595 O O . GLU A 1 328 ? 14.086 -32.752 -40.727 1.00 92.31 328 GLU A O 1
ATOM 2600 N N . LYS A 1 329 ? 15.871 -31.486 -41.215 1.00 91.38 329 LYS A N 1
ATOM 2601 C CA . LYS A 1 329 ? 16.057 -30.999 -39.847 1.00 91.38 329 LYS A CA 1
ATOM 2602 C C . LYS A 1 329 ? 15.176 -29.799 -39.491 1.00 91.38 329 LYS A C 1
ATOM 2604 O O . LYS A 1 329 ? 15.165 -29.407 -38.329 1.00 91.38 329 LYS A O 1
ATOM 2609 N N . PHE A 1 330 ? 14.459 -29.203 -40.444 1.00 93.88 330 PHE A N 1
ATOM 2610 C CA . PHE A 1 330 ? 13.595 -28.046 -40.199 1.00 93.88 330 PHE A CA 1
ATOM 2611 C C . PHE A 1 330 ? 12.148 -28.486 -39.982 1.00 93.88 330 PHE A C 1
ATOM 2613 O O . PHE A 1 330 ? 11.306 -28.427 -40.880 1.00 93.88 330 PHE A O 1
ATOM 2620 N N . THR A 1 331 ? 11.843 -28.922 -38.760 1.00 94.12 331 THR A N 1
ATOM 2621 C CA . THR A 1 331 ? 10.453 -29.172 -38.359 1.00 94.12 331 THR A CA 1
ATOM 2622 C C . THR A 1 331 ? 9.664 -27.860 -38.316 1.00 94.12 331 THR A C 1
ATOM 2624 O O . THR A 1 331 ? 10.236 -26.785 -38.137 1.00 94.12 331 THR A O 1
ATOM 2627 N N . ALA A 1 332 ? 8.334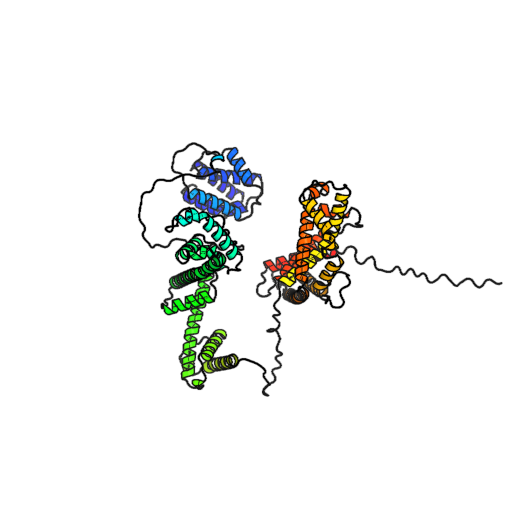 -27.928 -38.437 1.00 91.12 332 ALA A N 1
ATOM 2628 C CA . ALA A 1 332 ? 7.478 -26.740 -38.345 1.00 91.12 332 ALA A CA 1
ATOM 2629 C C . ALA A 1 332 ? 7.672 -25.961 -37.025 1.00 91.12 332 ALA A C 1
ATOM 2631 O O . ALA A 1 332 ? 7.541 -24.739 -37.005 1.00 91.12 332 ALA A O 1
ATOM 2632 N N . ASP A 1 333 ? 8.024 -26.659 -35.939 1.00 87.88 333 ASP A N 1
ATOM 2633 C CA . ASP A 1 333 ? 8.347 -26.038 -34.652 1.00 87.88 333 ASP A CA 1
ATOM 2634 C C . ASP A 1 333 ? 9.681 -25.279 -34.703 1.00 87.88 333 ASP A C 1
ATOM 2636 O O . ASP A 1 333 ? 9.758 -24.132 -34.268 1.00 87.88 333 ASP A O 1
ATOM 2640 N N . ILE A 1 334 ? 10.712 -25.869 -35.321 1.00 93.12 334 ILE A N 1
ATOM 2641 C CA . ILE A 1 334 ? 12.011 -25.212 -35.518 1.00 93.12 334 ILE A CA 1
ATOM 2642 C C . ILE A 1 334 ? 11.849 -23.959 -36.379 1.00 93.12 334 ILE A C 1
ATOM 2644 O O . ILE A 1 334 ? 12.344 -22.904 -35.994 1.00 93.12 334 ILE A O 1
ATOM 2648 N N . LYS A 1 335 ? 11.100 -24.031 -37.489 1.00 95.00 335 LYS A N 1
ATOM 2649 C CA . LYS A 1 335 ? 10.846 -22.860 -38.348 1.00 95.00 335 LYS A CA 1
ATOM 2650 C C . LYS A 1 335 ? 10.158 -21.734 -37.576 1.00 95.00 335 LYS A C 1
ATOM 2652 O O . LYS A 1 335 ? 10.604 -20.592 -37.633 1.00 95.00 335 LYS A O 1
ATOM 2657 N N . ARG A 1 336 ? 9.126 -22.058 -36.786 1.00 89.94 336 ARG A N 1
ATOM 2658 C CA . ARG A 1 336 ? 8.421 -21.078 -35.946 1.00 89.94 336 ARG A CA 1
ATOM 2659 C C . ARG A 1 336 ? 9.361 -20.418 -34.936 1.00 89.94 336 ARG A C 1
ATOM 2661 O O . ARG A 1 336 ? 9.370 -19.198 -34.824 1.00 89.94 336 ARG A O 1
ATOM 2668 N N . ARG A 1 337 ? 10.193 -21.205 -34.248 1.00 89.81 337 ARG A N 1
ATOM 2669 C CA . ARG A 1 337 ? 11.169 -20.694 -33.271 1.00 89.81 337 ARG A CA 1
ATOM 2670 C C . ARG A 1 337 ? 12.268 -19.855 -33.917 1.00 89.81 337 ARG A C 1
ATOM 2672 O O . ARG A 1 337 ? 12.676 -18.860 -33.329 1.00 89.81 337 ARG A O 1
ATOM 2679 N N . MET A 1 338 ? 12.707 -20.208 -35.126 1.00 94.81 338 MET A N 1
ATOM 2680 C CA . MET A 1 338 ? 13.641 -19.385 -35.897 1.00 94.81 338 MET A CA 1
ATOM 2681 C C . MET A 1 338 ? 13.044 -18.013 -36.208 1.00 94.81 338 MET A C 1
ATOM 2683 O O . MET A 1 338 ? 13.704 -17.003 -35.976 1.00 94.81 338 MET A O 1
ATOM 2687 N N . VAL A 1 339 ? 11.790 -17.965 -36.673 1.00 93.38 339 VAL A N 1
ATOM 2688 C CA . VAL A 1 339 ? 11.082 -16.701 -36.933 1.00 93.38 339 VAL A CA 1
ATOM 2689 C C . VAL A 1 339 ? 10.950 -15.883 -35.647 1.00 93.38 339 VAL A C 1
ATOM 2691 O O . VAL A 1 339 ? 11.283 -14.698 -35.645 1.00 93.38 339 VAL A O 1
ATOM 2694 N N . SER A 1 340 ? 10.557 -16.511 -34.532 1.00 86.38 340 SER A N 1
ATOM 2695 C CA . SER A 1 340 ? 10.483 -15.837 -33.230 1.00 86.38 340 SER A CA 1
ATOM 2696 C C . SER A 1 340 ? 11.836 -15.270 -32.782 1.00 86.38 340 SER A C 1
ATOM 2698 O O . SER A 1 340 ? 11.888 -14.139 -32.304 1.00 86.38 340 SER A O 1
ATOM 2700 N N . HIS A 1 341 ? 12.933 -16.014 -32.968 1.00 91.88 341 HIS A N 1
ATOM 2701 C CA . HIS A 1 341 ? 14.280 -15.555 -32.626 1.00 91.88 341 HIS A CA 1
ATOM 2702 C C . HIS A 1 341 ? 14.711 -14.368 -33.495 1.00 91.88 341 HIS A C 1
ATOM 2704 O O . HIS A 1 341 ? 15.139 -13.349 -32.964 1.00 91.88 341 HIS A O 1
ATOM 2710 N N . LEU A 1 342 ? 14.533 -14.450 -34.817 1.00 92.00 342 LEU A N 1
ATOM 2711 C CA . LEU A 1 342 ? 14.879 -13.362 -35.741 1.00 92.00 342 LEU A CA 1
ATOM 2712 C C . LEU A 1 342 ? 14.082 -12.083 -35.452 1.00 92.00 342 LEU A C 1
ATOM 2714 O O . LEU A 1 342 ? 14.632 -10.980 -35.517 1.00 92.00 342 LEU A O 1
ATOM 2718 N N . LEU A 1 343 ? 12.806 -12.232 -35.083 1.00 86.62 343 LEU A N 1
ATOM 2719 C CA . LEU A 1 343 ? 11.944 -11.123 -34.686 1.00 86.62 343 LEU A CA 1
ATOM 2720 C C . LEU A 1 343 ? 12.407 -10.496 -33.362 1.00 86.62 343 LEU A C 1
ATOM 2722 O O . LEU A 1 343 ? 12.477 -9.270 -33.265 1.00 86.62 343 LEU A O 1
ATOM 2726 N N . ALA A 1 344 ? 12.786 -11.315 -32.376 1.00 84.50 344 ALA A N 1
ATOM 2727 C CA . ALA A 1 344 ? 13.321 -10.855 -31.093 1.00 84.50 344 ALA A CA 1
ATOM 2728 C C . ALA A 1 344 ? 14.688 -10.162 -31.233 1.00 84.50 344 ALA A C 1
ATOM 2730 O O . ALA A 1 344 ? 14.933 -9.147 -30.585 1.00 84.50 344 ALA A O 1
ATOM 2731 N N . SER A 1 345 ? 15.555 -10.654 -32.122 1.00 87.25 345 SER A N 1
ATOM 2732 C CA . SER A 1 345 ? 16.856 -10.044 -32.423 1.00 87.25 345 SER A CA 1
ATOM 2733 C C . SER A 1 345 ? 16.748 -8.719 -33.189 1.00 87.25 345 SER A C 1
ATOM 2735 O O . SER A 1 345 ? 17.756 -8.040 -33.377 1.00 87.25 345 SER A O 1
ATOM 2737 N N . GLY A 1 346 ? 15.552 -8.339 -33.657 1.00 86.81 346 GLY A N 1
ATOM 2738 C CA . GLY A 1 346 ? 15.325 -7.084 -34.374 1.00 86.81 346 GLY A CA 1
ATOM 2739 C C . GLY A 1 346 ? 16.046 -7.000 -35.724 1.00 86.81 346 GLY A C 1
ATOM 2740 O O . GLY A 1 346 ? 16.298 -5.897 -36.214 1.00 86.81 346 GLY A O 1
ATOM 2741 N N . VAL A 1 347 ? 16.396 -8.143 -36.325 1.00 87.50 347 VAL A N 1
ATOM 2742 C CA . VAL A 1 347 ? 17.118 -8.185 -37.603 1.00 87.50 347 VAL A CA 1
ATOM 2743 C C . VAL A 1 347 ? 16.192 -7.676 -38.705 1.00 87.50 347 VAL A C 1
ATOM 2745 O O . VAL A 1 347 ? 15.144 -8.255 -38.976 1.00 87.50 347 VAL A O 1
ATOM 2748 N N . ASN A 1 348 ? 16.582 -6.579 -39.352 1.00 86.06 348 ASN A N 1
ATOM 2749 C CA . ASN A 1 348 ? 15.844 -6.010 -40.474 1.00 86.06 348 ASN A CA 1
ATOM 2750 C C . ASN A 1 348 ? 16.524 -6.403 -41.793 1.00 86.06 348 ASN A C 1
ATOM 2752 O O . ASN A 1 348 ? 17.584 -5.871 -42.137 1.00 86.06 348 ASN A O 1
ATOM 2756 N N . ILE A 1 349 ? 15.936 -7.357 -42.515 1.00 88.31 349 ILE A N 1
ATOM 2757 C CA . ILE A 1 349 ? 16.460 -7.857 -43.790 1.00 88.31 349 ILE A CA 1
ATOM 2758 C C . ILE A 1 349 ? 15.740 -7.112 -44.912 1.00 88.31 349 ILE A C 1
ATOM 2760 O O . ILE A 1 349 ? 14.602 -7.425 -45.242 1.00 88.31 349 ILE A O 1
ATOM 2764 N N . THR A 1 350 ? 16.396 -6.095 -45.470 1.00 88.50 350 THR A N 1
ATOM 2765 C CA . THR A 1 350 ? 15.812 -5.226 -46.509 1.00 88.50 350 THR A CA 1
ATOM 2766 C C . THR A 1 350 ? 16.452 -5.393 -47.888 1.00 88.50 350 THR A C 1
ATOM 2768 O O . THR A 1 350 ? 15.948 -4.829 -48.852 1.00 88.50 350 THR A O 1
ATOM 2771 N N . ASP A 1 351 ? 17.584 -6.096 -47.989 1.00 92.81 351 ASP A N 1
ATOM 2772 C CA . ASP A 1 351 ? 18.377 -6.226 -49.219 1.00 92.81 351 ASP A CA 1
ATOM 2773 C C . ASP A 1 351 ? 18.360 -7.680 -49.717 1.00 92.81 351 ASP A C 1
ATOM 2775 O O . ASP A 1 351 ? 19.089 -8.539 -49.208 1.00 92.81 351 ASP A O 1
ATOM 2779 N N . ASP A 1 352 ? 17.510 -7.943 -50.715 1.00 90.94 352 ASP A N 1
ATOM 2780 C CA . ASP A 1 352 ? 17.338 -9.260 -51.336 1.00 90.94 352 ASP A CA 1
ATOM 2781 C C . ASP A 1 352 ? 18.606 -9.767 -52.037 1.00 90.94 352 ASP A C 1
ATOM 2783 O O . ASP A 1 352 ? 18.884 -10.967 -52.005 1.00 90.94 352 ASP A O 1
ATOM 2787 N N . ASP A 1 353 ? 19.406 -8.878 -52.633 1.00 92.06 353 ASP A N 1
ATOM 2788 C CA . ASP A 1 353 ? 20.645 -9.249 -53.323 1.00 92.06 353 ASP A CA 1
ATOM 2789 C C . ASP A 1 353 ? 21.724 -9.653 -52.317 1.00 92.06 353 ASP A C 1
ATOM 2791 O O . ASP A 1 353 ? 22.475 -10.612 -52.533 1.00 92.06 353 ASP A O 1
ATOM 2795 N N . LYS A 1 354 ? 21.811 -8.928 -51.197 1.00 93.88 354 LYS A N 1
ATOM 2796 C CA . LYS A 1 354 ? 22.697 -9.282 -50.087 1.00 93.88 354 LYS A CA 1
ATOM 2797 C C . LYS A 1 354 ? 22.243 -10.573 -49.418 1.00 93.88 354 LYS A C 1
ATOM 2799 O O . LYS A 1 354 ? 23.094 -11.407 -49.112 1.00 93.88 354 LYS A O 1
ATOM 2804 N N . PHE A 1 355 ? 20.934 -10.767 -49.245 1.00 93.94 355 PHE A N 1
ATOM 2805 C CA . PHE A 1 355 ? 20.387 -12.041 -48.795 1.00 93.94 355 PHE A CA 1
ATOM 2806 C C . PHE A 1 355 ? 20.797 -13.158 -49.745 1.00 93.94 355 PHE A C 1
ATOM 2808 O O . PHE A 1 355 ? 21.411 -14.107 -49.272 1.00 93.94 355 PHE A O 1
ATOM 2815 N N . ALA A 1 356 ? 20.557 -13.041 -51.055 1.00 91.62 356 ALA A N 1
ATOM 2816 C CA . ALA A 1 356 ? 20.901 -14.050 -52.066 1.00 91.62 356 ALA A CA 1
ATOM 2817 C C . ALA A 1 356 ? 22.393 -14.430 -52.099 1.00 91.62 356 ALA A C 1
ATOM 2819 O O . ALA A 1 356 ? 22.732 -15.558 -52.445 1.00 91.62 356 ALA A O 1
ATOM 2820 N N . LYS A 1 357 ? 23.285 -13.508 -51.718 1.00 94.62 357 LYS A N 1
ATOM 2821 C CA . LYS A 1 357 ? 24.740 -13.731 -51.627 1.00 94.62 357 LYS A CA 1
ATOM 2822 C C . LYS A 1 357 ? 25.210 -14.301 -50.283 1.00 94.62 357 LYS A C 1
ATOM 2824 O O . LYS A 1 357 ? 26.415 -14.400 -50.076 1.00 94.62 357 LYS A O 1
ATOM 2829 N N . GLY A 1 358 ? 24.288 -14.611 -49.376 1.00 92.81 358 GLY A N 1
ATOM 2830 C CA . GLY A 1 358 ? 24.604 -15.164 -48.060 1.00 92.81 358 GLY A CA 1
ATOM 2831 C C . GLY A 1 358 ? 24.981 -14.137 -46.988 1.00 92.81 358 GLY A C 1
ATOM 2832 O O . GLY A 1 358 ? 25.463 -14.469 -45.912 1.00 92.81 358 GLY A O 1
ATOM 2833 N N . GLY A 1 359 ? 24.750 -12.844 -47.233 1.00 92.50 359 GLY A N 1
ATOM 2834 C CA . GLY A 1 359 ? 25.154 -11.774 -46.312 1.00 92.50 359 GLY A CA 1
ATOM 2835 C C . GLY A 1 359 ? 24.392 -11.722 -44.980 1.00 92.50 359 GLY A C 1
ATOM 2836 O O . GLY A 1 359 ? 24.648 -10.809 -44.195 1.00 92.50 359 GLY A O 1
ATOM 2837 N N . TYR A 1 360 ? 23.452 -12.644 -44.748 1.00 94.75 360 TYR A N 1
ATOM 2838 C CA . TYR A 1 360 ? 22.681 -12.781 -43.509 1.00 94.75 360 TYR A CA 1
ATOM 2839 C C . TYR A 1 360 ? 22.701 -14.210 -42.940 1.00 94.75 360 TYR A C 1
ATOM 2841 O O . TYR A 1 360 ? 22.019 -14.454 -41.947 1.00 94.75 360 TYR A O 1
ATOM 2849 N N . ASP A 1 361 ? 23.464 -15.143 -43.523 1.00 94.12 361 ASP A N 1
ATOM 2850 C CA . ASP A 1 361 ? 23.396 -16.569 -43.162 1.00 94.12 361 ASP A CA 1
ATOM 2851 C C . ASP A 1 361 ? 23.756 -16.813 -41.688 1.00 94.12 361 ASP A C 1
ATOM 2853 O O . ASP A 1 361 ? 23.162 -17.669 -41.038 1.00 94.12 361 ASP A O 1
ATOM 2857 N N . GLU A 1 362 ? 24.641 -15.992 -41.113 1.00 93.44 362 GLU A N 1
ATOM 2858 C CA . GLU A 1 362 ? 25.000 -16.040 -39.689 1.00 93.44 362 GLU A CA 1
ATOM 2859 C C . GLU A 1 362 ? 23.785 -15.851 -38.765 1.00 93.44 362 GLU A C 1
ATOM 2861 O O . GLU A 1 362 ? 23.655 -16.557 -37.763 1.00 93.44 362 GLU A O 1
ATOM 2866 N N . TYR A 1 363 ? 22.857 -14.952 -39.115 1.00 95.19 363 TYR A N 1
ATOM 2867 C CA . TYR A 1 363 ? 21.647 -14.714 -38.323 1.00 95.19 363 TYR A CA 1
ATOM 2868 C C . TYR A 1 363 ? 20.687 -15.906 -38.391 1.00 95.19 363 TYR A C 1
ATOM 2870 O O . TYR A 1 363 ? 20.112 -16.291 -37.373 1.00 95.19 363 TYR A O 1
ATOM 2878 N N . PHE A 1 364 ? 20.537 -16.527 -39.566 1.00 95.50 364 PHE A N 1
ATOM 2879 C CA . PHE A 1 364 ? 19.683 -17.707 -39.734 1.00 95.50 364 PHE A CA 1
ATOM 2880 C C . PHE A 1 364 ? 20.290 -18.956 -39.091 1.00 95.50 364 PHE A C 1
ATOM 2882 O O . PHE A 1 364 ? 19.568 -19.721 -38.454 1.00 95.50 364 PHE A O 1
ATOM 2889 N N . ALA A 1 365 ? 21.609 -19.135 -39.176 1.00 94.62 365 ALA A N 1
ATOM 2890 C CA . ALA A 1 365 ? 22.317 -20.217 -38.500 1.00 94.62 365 ALA A CA 1
ATOM 2891 C C . ALA A 1 365 ? 22.222 -20.088 -36.970 1.00 94.62 365 ALA A C 1
ATOM 2893 O O . ALA A 1 365 ? 21.985 -21.079 -36.275 1.00 94.62 365 ALA A O 1
ATOM 2894 N N . LEU A 1 366 ? 22.348 -18.868 -36.433 1.00 93.31 366 LEU A N 1
ATOM 2895 C CA . LEU A 1 366 ? 22.161 -18.601 -35.006 1.00 93.31 366 LEU A CA 1
ATOM 2896 C C . LEU A 1 366 ? 20.720 -18.890 -34.566 1.00 93.31 366 LEU A C 1
ATOM 2898 O O . LEU A 1 366 ? 20.514 -19.601 -33.580 1.00 93.31 366 LEU A O 1
ATOM 2902 N N . ALA A 1 367 ? 19.734 -18.411 -35.330 1.00 94.56 367 ALA A N 1
ATOM 2903 C CA . ALA A 1 367 ? 18.321 -18.671 -35.072 1.00 94.56 367 ALA A CA 1
ATOM 2904 C C . ALA A 1 367 ? 17.997 -20.172 -35.100 1.00 94.56 367 ALA A C 1
ATOM 2906 O O . ALA A 1 367 ? 17.255 -20.662 -34.250 1.00 94.56 367 ALA A O 1
ATOM 2907 N N . TYR A 1 368 ? 18.584 -20.918 -36.039 1.00 95.25 368 TYR A N 1
ATOM 2908 C CA . TYR A 1 368 ? 18.433 -22.368 -36.136 1.00 95.25 368 TYR A CA 1
ATOM 2909 C C . TYR A 1 368 ? 19.015 -23.093 -34.917 1.00 95.25 368 TYR A C 1
ATOM 2911 O O . TYR A 1 368 ? 18.346 -23.940 -34.324 1.00 95.25 368 TYR A O 1
ATOM 2919 N N . ASN A 1 369 ? 20.229 -22.731 -34.493 1.00 91.81 369 ASN A N 1
ATOM 2920 C CA . ASN A 1 369 ? 20.845 -23.320 -33.304 1.00 91.81 369 ASN A CA 1
ATOM 2921 C C . ASN A 1 369 ? 20.019 -23.030 -32.046 1.00 91.81 369 ASN A C 1
ATOM 2923 O O . ASN A 1 369 ? 19.761 -23.936 -31.258 1.00 91.81 369 ASN A O 1
ATOM 2927 N N . ASN A 1 370 ? 19.550 -21.792 -31.873 1.00 90.44 370 ASN A N 1
ATOM 2928 C CA . ASN A 1 370 ? 18.687 -21.431 -30.750 1.00 90.44 370 ASN A CA 1
ATOM 2929 C C . ASN A 1 370 ? 17.366 -22.222 -30.764 1.00 90.44 370 ASN A C 1
ATOM 2931 O O . ASN A 1 370 ? 16.922 -22.708 -29.719 1.00 90.44 370 ASN A O 1
ATOM 2935 N N . ALA A 1 371 ? 16.775 -22.412 -31.947 1.00 92.00 371 ALA A N 1
ATOM 2936 C CA . ALA A 1 371 ? 15.577 -23.221 -32.125 1.00 92.00 371 ALA A CA 1
ATOM 2937 C C . ALA A 1 371 ? 15.808 -24.697 -31.759 1.00 92.00 371 ALA A C 1
ATOM 2939 O O . ALA A 1 371 ? 14.946 -25.283 -31.105 1.00 92.00 371 ALA A O 1
ATOM 2940 N N . LEU A 1 372 ? 16.966 -25.275 -32.107 1.00 90.81 372 LEU A N 1
ATOM 2941 C CA . LEU A 1 372 ? 17.355 -26.633 -31.703 1.00 90.81 372 LEU A CA 1
ATOM 2942 C C . LEU A 1 372 ? 17.501 -26.761 -30.183 1.00 90.81 372 LEU A C 1
ATOM 2944 O O . LEU A 1 372 ? 16.856 -27.619 -29.583 1.00 90.81 372 LEU A O 1
ATOM 2948 N N . TYR A 1 373 ? 18.274 -25.873 -29.547 1.00 82.75 373 TYR A N 1
ATOM 2949 C CA . TYR A 1 373 ? 18.466 -25.894 -28.091 1.00 82.75 373 TYR A CA 1
ATOM 2950 C C . TYR A 1 373 ? 17.148 -25.742 -27.329 1.00 82.75 373 TYR A C 1
ATOM 2952 O O . TYR A 1 373 ? 16.924 -26.393 -26.310 1.00 82.75 373 TYR A O 1
ATOM 2960 N N . SER A 1 374 ? 16.247 -24.909 -27.846 1.00 79.69 374 SER A N 1
ATOM 2961 C CA . SER A 1 374 ? 14.938 -24.684 -27.237 1.00 79.69 374 SER A CA 1
ATOM 2962 C C . SER A 1 374 ? 13.957 -25.840 -27.479 1.00 79.69 374 SER A C 1
ATOM 2964 O O . SER A 1 374 ? 13.003 -25.997 -26.712 1.00 79.69 374 SER A O 1
ATOM 2966 N N . ALA A 1 375 ? 14.141 -26.625 -28.546 1.00 79.31 375 ALA A N 1
ATOM 2967 C CA . ALA A 1 375 ? 13.298 -27.772 -28.883 1.00 79.31 375 ALA A CA 1
ATOM 2968 C C . ALA A 1 375 ? 13.694 -29.049 -28.120 1.00 79.31 375 ALA A C 1
ATOM 2970 O O . ALA A 1 375 ? 12.825 -29.865 -27.824 1.00 79.31 375 ALA A O 1
ATOM 2971 N N . GLU A 1 376 ? 14.973 -29.215 -27.767 1.00 73.31 376 GLU A N 1
ATOM 2972 C CA . GLU A 1 376 ? 15.486 -30.439 -27.129 1.00 73.31 376 GLU A CA 1
ATOM 2973 C C . GLU A 1 376 ? 15.278 -30.531 -25.611 1.00 73.31 376 GLU A C 1
ATOM 2975 O O . GLU A 1 376 ? 15.626 -31.549 -25.027 1.00 73.31 376 GLU A O 1
ATOM 2980 N N . GLY A 1 377 ? 14.659 -29.532 -24.975 1.00 56.28 377 GLY A N 1
ATOM 2981 C CA . GLY A 1 377 ? 14.070 -29.649 -23.638 1.00 56.28 377 GLY A CA 1
ATOM 2982 C C . GLY A 1 377 ? 14.889 -30.429 -22.593 1.00 56.28 377 GLY A C 1
ATOM 2983 O O . GLY A 1 377 ? 14.597 -31.590 -22.329 1.00 56.28 377 GLY A O 1
ATOM 2984 N N . THR A 1 378 ? 15.770 -29.711 -21.887 1.00 50.81 378 THR A N 1
ATOM 2985 C CA . THR A 1 378 ? 16.309 -29.955 -20.524 1.00 50.81 378 THR A CA 1
ATOM 2986 C C . THR A 1 378 ? 17.677 -30.628 -20.302 1.00 50.81 378 THR A C 1
ATOM 2988 O O . THR A 1 378 ? 18.017 -31.663 -20.859 1.00 50.81 378 THR A O 1
ATOM 2991 N N . MET A 1 379 ? 18.347 -30.048 -19.288 1.00 45.53 379 MET A N 1
ATOM 2992 C CA . MET A 1 379 ? 19.121 -30.673 -18.203 1.00 45.53 379 MET A CA 1
ATOM 2993 C C . MET A 1 379 ? 20.584 -31.099 -18.455 1.00 45.53 379 MET A C 1
ATOM 2995 O O . MET A 1 379 ? 20.872 -32.133 -19.039 1.00 45.53 379 MET A O 1
ATOM 2999 N N . TYR A 1 380 ? 21.491 -30.344 -17.817 1.00 46.38 380 TYR A N 1
ATOM 3000 C CA . TYR A 1 380 ? 22.905 -30.637 -17.529 1.00 46.38 380 TYR A CA 1
ATOM 3001 C C . TYR A 1 380 ? 23.900 -30.578 -18.698 1.00 46.38 380 TYR A C 1
ATOM 3003 O O . TYR A 1 380 ? 24.246 -31.577 -19.324 1.00 46.38 380 TYR A O 1
ATOM 3011 N N . GLY A 1 381 ? 24.485 -29.392 -18.888 1.00 44.38 381 GLY A N 1
ATOM 3012 C CA . GLY A 1 381 ? 25.727 -29.226 -19.637 1.00 44.38 381 GLY A CA 1
ATOM 3013 C C . GLY A 1 381 ? 26.938 -29.687 -18.820 1.00 44.38 381 GLY A C 1
ATOM 3014 O O . GLY A 1 381 ? 27.234 -29.135 -17.763 1.00 44.38 381 GLY A O 1
ATOM 3015 N N . SER A 1 382 ? 27.657 -30.684 -19.332 1.00 40.28 382 SER A N 1
ATOM 3016 C CA . SER A 1 382 ? 29.062 -30.924 -18.989 1.00 40.28 382 SER A CA 1
ATOM 3017 C C . SER A 1 382 ? 29.933 -30.119 -19.966 1.00 40.28 382 SER A C 1
ATOM 3019 O O . SER A 1 382 ? 29.623 -30.112 -21.160 1.00 40.28 382 SER A O 1
ATOM 3021 N N . PRO A 1 383 ? 30.985 -29.414 -19.514 1.00 46.75 383 PRO A N 1
ATOM 3022 C CA . PRO A 1 383 ? 31.668 -28.436 -20.349 1.00 46.75 383 PRO A CA 1
ATOM 3023 C C . PRO A 1 383 ? 32.646 -29.105 -21.320 1.00 46.75 383 PRO A C 1
ATOM 3025 O O . PRO A 1 383 ? 33.529 -29.871 -20.926 1.00 46.75 383 PRO A O 1
ATOM 3028 N N . ALA A 1 384 ? 32.521 -28.761 -22.601 1.00 45.06 384 ALA A N 1
ATOM 3029 C CA . ALA A 1 384 ? 33.567 -28.979 -23.588 1.00 45.06 384 ALA A CA 1
ATOM 3030 C C . ALA A 1 384 ? 34.695 -27.954 -23.373 1.00 45.06 384 ALA A C 1
ATOM 3032 O O . ALA A 1 384 ? 34.454 -26.769 -23.159 1.00 45.06 384 ALA A O 1
ATOM 3033 N N . ALA A 1 385 ? 35.937 -28.432 -23.420 1.00 51.12 385 ALA A N 1
ATOM 3034 C CA . ALA A 1 385 ? 37.156 -27.690 -23.116 1.00 51.12 385 ALA A CA 1
ATOM 3035 C C . ALA A 1 385 ? 37.523 -26.637 -24.185 1.00 51.12 385 ALA A C 1
ATOM 3037 O O . ALA A 1 385 ? 38.454 -26.833 -24.967 1.00 51.12 385 ALA A O 1
ATOM 3038 N N . GLY A 1 386 ? 36.825 -25.502 -24.197 1.00 49.75 386 GLY A N 1
ATOM 3039 C CA . GLY A 1 386 ? 37.180 -24.334 -25.001 1.00 49.75 386 GLY A CA 1
ATOM 3040 C C . GLY A 1 386 ? 36.862 -23.038 -24.265 1.00 49.75 386 GLY A C 1
ATOM 3041 O O . GLY A 1 386 ? 35.697 -22.710 -24.124 1.00 49.75 386 GLY A O 1
ATOM 3042 N N . GLY A 1 387 ? 37.906 -22.328 -23.817 1.00 51.06 387 GLY A N 1
ATOM 3043 C CA . GLY A 1 387 ? 37.842 -20.955 -23.299 1.00 51.06 387 GLY A CA 1
ATOM 3044 C C . GLY A 1 387 ? 36.975 -20.782 -22.053 1.00 51.06 387 GLY A C 1
ATOM 3045 O O . GLY A 1 387 ? 35.778 -20.558 -22.164 1.00 51.06 387 GLY A O 1
ATOM 3046 N N . TRP A 1 388 ? 37.577 -20.840 -20.863 1.00 49.16 388 TRP A N 1
ATOM 3047 C CA . TRP A 1 388 ? 36.870 -20.416 -19.654 1.00 49.16 388 TRP A CA 1
ATOM 3048 C C . TRP A 1 388 ? 36.557 -18.920 -19.772 1.00 49.16 388 TRP A C 1
ATOM 3050 O O . TRP A 1 388 ? 37.466 -18.091 -19.700 1.00 49.16 388 TRP A O 1
ATOM 3060 N N . ASP A 1 389 ? 35.287 -18.595 -20.002 1.00 59.22 389 ASP A N 1
ATOM 3061 C CA . ASP A 1 389 ? 34.770 -17.247 -19.828 1.00 59.22 389 ASP A CA 1
ATOM 3062 C C . ASP A 1 389 ? 34.646 -17.004 -18.321 1.00 59.22 389 ASP A C 1
ATOM 3064 O O . ASP A 1 389 ? 33.954 -17.735 -17.613 1.00 59.22 389 ASP A O 1
ATOM 3068 N N . PHE A 1 390 ? 35.393 -16.024 -17.812 1.00 66.19 390 PHE A N 1
ATOM 3069 C CA . PHE A 1 390 ? 35.294 -15.594 -16.417 1.00 66.19 390 PHE A CA 1
ATOM 3070 C C . PHE A 1 390 ? 34.040 -14.744 -16.177 1.00 66.19 390 PHE A C 1
ATOM 3072 O O . PHE A 1 390 ? 33.905 -14.173 -15.093 1.00 66.19 390 PHE A O 1
ATOM 3079 N N . SER A 1 391 ? 33.133 -14.642 -17.156 1.00 69.56 391 SER A N 1
ATOM 3080 C CA . SER A 1 391 ? 31.763 -14.213 -16.925 1.00 69.56 391 SER A CA 1
ATOM 3081 C C . SER A 1 391 ? 31.154 -15.096 -15.836 1.00 69.56 391 SER A C 1
ATOM 3083 O O . SER A 1 391 ? 30.809 -16.261 -16.049 1.00 69.56 391 SER A O 1
ATOM 3085 N N . VAL A 1 392 ? 31.080 -14.547 -14.631 1.00 66.06 392 VAL A N 1
ATOM 3086 C CA . VAL A 1 392 ? 30.276 -15.125 -13.565 1.00 66.06 392 VAL A CA 1
ATOM 3087 C C . VAL A 1 392 ? 28.834 -14.988 -14.024 1.00 66.06 392 VAL A C 1
ATOM 3089 O O . VAL A 1 392 ? 28.458 -13.916 -14.493 1.00 66.06 392 VAL A O 1
ATOM 3092 N N . ASP A 1 393 ? 28.064 -16.068 -13.917 1.00 63.12 393 ASP A N 1
ATOM 3093 C CA . ASP A 1 393 ? 26.606 -16.004 -13.972 1.00 63.12 393 ASP A CA 1
ATOM 3094 C C . ASP A 1 393 ? 26.172 -15.042 -12.863 1.00 63.12 393 ASP A C 1
ATOM 3096 O O . ASP A 1 393 ? 26.138 -15.387 -11.675 1.00 63.12 393 ASP A O 1
ATOM 3100 N N . THR A 1 394 ? 26.018 -13.770 -13.226 1.00 61.69 394 THR A N 1
ATOM 3101 C CA . THR A 1 394 ? 25.442 -12.779 -12.345 1.00 61.69 394 THR A CA 1
ATOM 3102 C C . THR A 1 394 ? 23.996 -13.199 -12.293 1.00 61.69 394 THR A C 1
ATOM 3104 O O . THR A 1 394 ? 23.271 -13.026 -13.263 1.00 61.69 394 THR A O 1
ATOM 3107 N N . PHE A 1 395 ? 23.598 -13.826 -11.185 1.00 55.84 395 PHE A N 1
ATOM 3108 C CA . PHE A 1 395 ? 22.247 -14.326 -10.924 1.00 55.84 395 PHE A CA 1
ATOM 3109 C C . PHE A 1 395 ? 21.133 -13.270 -11.107 1.00 55.84 395 PHE A C 1
ATOM 3111 O O . PHE A 1 395 ? 20.021 -13.502 -10.667 1.00 55.84 395 PHE A O 1
ATOM 3118 N N . ASP A 1 396 ? 21.388 -12.131 -11.739 1.00 58.44 396 ASP A N 1
ATOM 3119 C CA . ASP A 1 396 ? 20.478 -11.111 -12.238 1.00 58.44 396 ASP A CA 1
ATOM 3120 C C . ASP A 1 396 ? 19.205 -11.704 -12.874 1.00 58.44 396 ASP A C 1
ATOM 3122 O O . ASP A 1 396 ? 18.135 -11.143 -12.673 1.00 58.44 396 ASP A O 1
ATOM 3126 N N . GLU A 1 397 ? 19.267 -12.862 -13.554 1.00 51.72 397 GLU A N 1
ATOM 3127 C CA . GLU A 1 397 ? 18.073 -13.548 -14.098 1.00 51.72 397 GLU A CA 1
ATOM 3128 C C . GLU A 1 397 ? 17.293 -14.392 -13.059 1.00 51.72 397 GLU A C 1
ATOM 3130 O O . GLU A 1 397 ? 16.106 -14.662 -13.233 1.00 51.72 397 GLU A O 1
ATOM 3135 N N . VAL A 1 398 ? 17.938 -14.813 -11.964 1.00 48.59 398 VAL A N 1
ATOM 3136 C CA . VAL A 1 398 ? 17.360 -15.623 -10.864 1.00 48.59 398 VAL A CA 1
ATOM 3137 C C . VAL A 1 398 ? 16.981 -14.752 -9.647 1.00 48.59 398 VAL A C 1
ATOM 3139 O O . VAL A 1 398 ? 16.212 -15.178 -8.785 1.00 48.59 398 VAL A O 1
ATOM 3142 N N . VAL A 1 399 ? 17.498 -13.521 -9.578 1.00 49.09 399 VAL A N 1
ATOM 3143 C CA . VAL A 1 399 ? 17.360 -12.560 -8.466 1.00 49.09 399 VAL A CA 1
ATOM 3144 C C . VAL A 1 399 ? 16.114 -11.679 -8.589 1.00 49.09 399 VAL A C 1
ATOM 3146 O O . VAL A 1 399 ? 15.803 -10.944 -7.655 1.00 49.09 399 VAL A O 1
ATOM 3149 N N . ASP A 1 400 ? 15.279 -11.880 -9.610 1.00 53.41 400 ASP A N 1
ATOM 3150 C CA . ASP A 1 400 ? 13.860 -11.519 -9.530 1.00 53.41 400 ASP A CA 1
ATOM 3151 C C . ASP A 1 400 ? 13.130 -12.474 -8.557 1.00 53.41 400 ASP A C 1
ATOM 3153 O O . ASP A 1 400 ? 12.136 -13.125 -8.890 1.00 53.41 400 ASP A O 1
ATOM 3157 N N . GLN A 1 401 ? 13.613 -12.578 -7.309 1.00 58.09 401 GLN A N 1
ATOM 3158 C CA . GLN A 1 401 ? 12.773 -13.007 -6.201 1.00 58.09 401 GLN A CA 1
ATOM 3159 C C . GLN A 1 401 ? 11.557 -12.097 -6.240 1.00 58.09 401 GLN A C 1
ATOM 3161 O O . GLN A 1 401 ? 11.668 -10.899 -5.985 1.00 58.09 401 GLN A O 1
ATOM 3166 N N . ALA A 1 402 ? 10.418 -12.666 -6.635 1.00 77.44 402 ALA A N 1
ATOM 3167 C CA . ALA A 1 402 ? 9.207 -11.906 -6.868 1.00 77.44 402 ALA A CA 1
ATOM 3168 C C . ALA A 1 402 ? 8.882 -11.101 -5.607 1.00 77.44 402 ALA A C 1
ATOM 3170 O O . ALA A 1 402 ? 8.453 -11.665 -4.600 1.00 77.44 402 ALA A O 1
ATOM 3171 N N . ILE A 1 403 ? 9.125 -9.790 -5.658 1.00 91.25 403 ILE A N 1
ATOM 3172 C CA . ILE A 1 403 ? 8.841 -8.870 -4.562 1.00 91.25 403 ILE A CA 1
ATOM 3173 C C . ILE A 1 403 ? 7.346 -8.975 -4.279 1.00 91.25 403 ILE A C 1
ATOM 3175 O O . ILE A 1 403 ? 6.505 -8.669 -5.130 1.00 91.25 403 ILE A O 1
ATOM 3179 N N . ILE A 1 404 ? 6.992 -9.439 -3.081 1.00 94.56 404 ILE A N 1
ATOM 3180 C CA . ILE A 1 404 ? 5.590 -9.627 -2.718 1.00 94.56 404 ILE A CA 1
ATOM 3181 C C . ILE A 1 404 ? 5.124 -8.363 -2.014 1.00 94.56 404 ILE A C 1
ATOM 3183 O O . ILE A 1 404 ? 5.221 -8.238 -0.793 1.00 94.56 404 ILE A O 1
ATOM 3187 N N . ARG A 1 405 ? 4.555 -7.446 -2.797 1.00 95.75 405 ARG A N 1
ATOM 3188 C CA . ARG A 1 405 ? 3.976 -6.173 -2.342 1.00 95.75 405 ARG A CA 1
ATOM 3189 C C . ARG A 1 405 ? 3.172 -6.290 -1.041 1.00 95.75 405 ARG A C 1
ATOM 3191 O O . ARG A 1 405 ? 3.359 -5.512 -0.109 1.00 95.75 405 ARG A O 1
ATOM 3198 N N . ASP A 1 406 ? 2.301 -7.292 -0.949 1.00 96.12 406 ASP A N 1
ATOM 3199 C CA . ASP A 1 406 ? 1.438 -7.496 0.219 1.00 96.12 406 ASP A CA 1
ATOM 3200 C C . ASP A 1 406 ? 2.210 -7.838 1.505 1.00 96.12 406 ASP A C 1
ATOM 3202 O O . ASP A 1 406 ? 1.711 -7.571 2.596 1.00 96.12 406 ASP A O 1
ATOM 3206 N N . ASN A 1 407 ? 3.400 -8.446 1.408 1.00 96.81 407 ASN A N 1
ATOM 3207 C CA . ASN A 1 407 ? 4.250 -8.731 2.573 1.00 96.81 407 ASN A CA 1
ATOM 3208 C C . ASN A 1 407 ? 4.784 -7.417 3.160 1.00 96.81 407 ASN A C 1
ATOM 3210 O O . ASN A 1 407 ? 4.721 -7.201 4.369 1.00 96.81 407 ASN A O 1
ATOM 3214 N N . ILE A 1 408 ? 5.233 -6.515 2.284 1.00 97.81 408 ILE A N 1
ATOM 3215 C CA . ILE A 1 408 ? 5.771 -5.199 2.644 1.00 97.81 408 ILE A CA 1
ATOM 3216 C C . ILE A 1 408 ? 4.677 -4.332 3.278 1.00 97.81 408 ILE A C 1
ATOM 3218 O O . ILE A 1 408 ? 4.892 -3.726 4.325 1.00 97.81 408 ILE A O 1
ATOM 3222 N N . LEU A 1 409 ? 3.473 -4.320 2.696 1.00 97.69 409 LEU A N 1
ATOM 3223 C CA . LEU A 1 409 ? 2.338 -3.583 3.261 1.00 97.69 409 LEU A CA 1
ATOM 3224 C C . LEU A 1 409 ? 1.882 -4.140 4.614 1.00 97.69 409 LEU A C 1
ATOM 3226 O O . LEU A 1 409 ? 1.490 -3.367 5.487 1.00 97.69 409 LEU A O 1
ATOM 3230 N N . ALA A 1 410 ? 1.936 -5.461 4.807 1.00 97.44 410 ALA A N 1
ATOM 3231 C CA . ALA A 1 410 ? 1.646 -6.064 6.103 1.00 97.44 410 ALA A CA 1
ATOM 3232 C C . ALA A 1 410 ? 2.671 -5.631 7.160 1.00 97.44 410 ALA A C 1
ATOM 3234 O O . ALA A 1 410 ? 2.274 -5.226 8.249 1.00 97.44 410 ALA A O 1
ATOM 3235 N N . ALA A 1 411 ? 3.964 -5.645 6.825 1.00 97.94 411 ALA A N 1
ATOM 3236 C CA . ALA A 1 411 ? 5.020 -5.155 7.708 1.00 97.94 411 ALA A CA 1
ATOM 3237 C C . ALA A 1 411 ? 4.860 -3.656 8.026 1.00 97.94 411 ALA A C 1
ATOM 3239 O O . ALA A 1 411 ? 4.958 -3.262 9.185 1.00 97.94 411 ALA A O 1
ATOM 3240 N N . GLY A 1 412 ? 4.503 -2.834 7.034 1.00 97.75 412 GLY A N 1
ATOM 3241 C CA . GLY A 1 412 ? 4.219 -1.414 7.251 1.00 97.75 412 GLY A CA 1
ATOM 3242 C C . GLY A 1 412 ? 3.009 -1.154 8.144 1.00 97.75 412 GLY A C 1
ATOM 3243 O O . GLY A 1 412 ? 3.013 -0.223 8.949 1.00 97.75 412 GLY A O 1
ATOM 3244 N N . PHE A 1 413 ? 1.983 -2.007 8.071 1.00 98.12 413 PHE A N 1
ATOM 3245 C CA . PHE A 1 413 ? 0.877 -1.939 9.019 1.00 98.12 413 PHE A CA 1
ATOM 3246 C C . PHE A 1 413 ? 1.292 -2.385 10.430 1.00 98.12 413 PHE A C 1
ATOM 3248 O O . PHE A 1 413 ? 0.847 -1.784 11.403 1.00 98.12 413 PHE A O 1
ATOM 3255 N N . LEU A 1 414 ? 2.148 -3.401 10.564 1.00 97.75 414 LEU A N 1
ATOM 3256 C CA . LEU A 1 414 ? 2.685 -3.800 11.870 1.00 97.75 414 LEU A CA 1
ATOM 3257 C C . LEU A 1 414 ? 3.489 -2.672 12.520 1.00 97.75 414 LEU A C 1
ATOM 3259 O O . LEU A 1 414 ? 3.332 -2.447 13.714 1.00 97.75 414 LEU A O 1
ATOM 3263 N N . ASP A 1 415 ? 4.268 -1.922 11.740 1.00 97.69 415 ASP A N 1
ATOM 3264 C CA . ASP A 1 415 ? 4.977 -0.732 12.219 1.00 97.69 415 ASP A CA 1
ATOM 3265 C C . ASP A 1 415 ? 3.991 0.330 12.725 1.00 97.69 415 ASP A C 1
ATOM 3267 O O . ASP A 1 415 ? 4.097 0.825 13.845 1.00 97.69 415 ASP A O 1
ATOM 3271 N N . TYR A 1 416 ? 2.952 0.605 11.934 1.00 97.94 416 TYR A N 1
ATOM 3272 C CA . TYR A 1 416 ? 1.878 1.521 12.311 1.00 97.94 416 TYR A CA 1
ATOM 3273 C C . TYR A 1 416 ? 1.167 1.095 13.609 1.00 97.94 416 TYR A C 1
ATOM 3275 O O . TYR A 1 416 ? 0.900 1.929 14.478 1.00 97.94 416 TYR A O 1
ATOM 3283 N N . ALA A 1 417 ? 0.869 -0.199 13.750 1.00 97.38 417 ALA A N 1
ATOM 3284 C CA . ALA A 1 417 ? 0.238 -0.769 14.934 1.00 97.38 417 ALA A CA 1
ATOM 3285 C C . ALA A 1 417 ? 1.169 -0.764 16.153 1.00 97.38 417 ALA A C 1
ATOM 3287 O O . ALA A 1 417 ? 0.694 -0.535 17.258 1.00 97.38 417 ALA A O 1
ATOM 3288 N N . TYR A 1 418 ? 2.476 -0.941 15.973 1.00 97.06 418 TYR A N 1
ATOM 3289 C CA . TYR A 1 418 ? 3.449 -0.827 17.056 1.00 97.06 418 TYR A CA 1
ATOM 3290 C C . TYR A 1 418 ? 3.516 0.605 17.607 1.00 97.06 418 TYR A C 1
ATOM 3292 O O . TYR A 1 418 ? 3.365 0.826 18.810 1.00 97.06 418 TYR A O 1
ATOM 3300 N N . GLU A 1 419 ? 3.669 1.595 16.724 1.00 96.25 419 GLU A N 1
ATOM 3301 C CA . GLU A 1 419 ? 3.833 3.001 17.113 1.00 96.25 419 GLU A CA 1
ATOM 3302 C C . GLU A 1 419 ? 2.543 3.606 17.713 1.00 96.25 419 GLU A C 1
ATOM 3304 O O . GLU A 1 419 ? 2.606 4.465 18.589 1.00 96.25 419 GLU A O 1
ATOM 3309 N N . LEU A 1 420 ? 1.353 3.173 17.279 1.00 96.19 420 LEU A N 1
ATOM 3310 C CA . LEU A 1 420 ? 0.081 3.681 17.821 1.00 96.19 420 LEU A CA 1
ATOM 3311 C C . LEU A 1 420 ? -0.547 2.763 18.872 1.00 96.19 420 LEU A C 1
ATOM 3313 O O . LEU A 1 420 ? -1.037 3.223 19.900 1.00 96.19 420 LEU A O 1
ATOM 3317 N N . GLY A 1 421 ? -0.562 1.463 18.621 1.00 95.25 421 GLY A N 1
ATOM 3318 C CA . GLY A 1 421 ? -1.160 0.480 19.514 1.00 95.25 421 GLY A CA 1
ATOM 3319 C C . GLY A 1 421 ? -0.377 0.320 20.811 1.00 95.25 421 GLY A C 1
ATOM 3320 O O . GLY A 1 421 ? -0.978 0.402 21.883 1.00 95.25 421 GLY A O 1
ATOM 3321 N N . GLU A 1 422 ? 0.945 0.136 20.709 1.00 94.50 422 GLU A N 1
ATOM 3322 C CA . GLU A 1 422 ? 1.807 -0.085 21.876 1.00 94.50 422 GLU A CA 1
ATOM 3323 C C . GLU A 1 422 ? 2.383 1.228 22.421 1.00 94.50 422 GLU A C 1
ATOM 3325 O O . GLU A 1 422 ? 2.094 1.573 23.562 1.00 94.50 422 GLU A O 1
ATOM 3330 N N . LYS A 1 423 ? 3.139 2.002 21.622 1.00 93.50 423 LYS A N 1
ATOM 3331 C CA . LYS A 1 423 ? 3.829 3.216 22.120 1.00 93.50 423 LYS A CA 1
ATOM 3332 C C . LYS A 1 423 ? 2.882 4.350 22.511 1.00 93.50 423 LYS A C 1
ATOM 3334 O O . LYS A 1 423 ? 3.159 5.085 23.450 1.00 93.50 423 LYS A O 1
ATOM 3339 N N . ALA A 1 424 ? 1.766 4.511 21.799 1.00 94.12 424 ALA A N 1
ATOM 3340 C CA . ALA A 1 424 ? 0.714 5.453 22.191 1.00 94.12 424 ALA A CA 1
ATOM 3341 C C . ALA A 1 424 ? -0.369 4.802 23.073 1.00 94.12 424 ALA A C 1
ATOM 3343 O O . ALA A 1 424 ? -1.424 5.401 23.276 1.00 94.12 424 ALA A O 1
ATOM 3344 N N . HIS A 1 425 ? -0.133 3.573 23.551 1.00 95.12 425 HIS A N 1
ATOM 3345 C CA . HIS A 1 425 ? -0.992 2.817 24.463 1.00 95.12 425 HIS A CA 1
ATOM 3346 C C . HIS A 1 425 ? -2.466 2.686 24.039 1.00 95.12 425 HIS A C 1
ATOM 3348 O O . HIS A 1 425 ? -3.330 2.445 24.883 1.00 95.12 425 HIS A O 1
ATOM 3354 N N . ILE A 1 426 ? -2.798 2.788 22.744 1.00 96.06 426 ILE A N 1
ATOM 3355 C CA . ILE A 1 426 ? -4.198 2.775 22.281 1.00 96.06 426 ILE A CA 1
ATOM 3356 C C . ILE A 1 426 ? -4.927 1.486 22.679 1.00 96.06 426 ILE A C 1
ATOM 3358 O O . ILE A 1 426 ? -6.113 1.537 23.004 1.00 96.06 426 ILE A O 1
ATOM 3362 N N . PHE A 1 427 ? -4.241 0.340 22.717 1.00 95.31 427 PHE A N 1
ATOM 3363 C CA . PHE A 1 427 ? -4.869 -0.902 23.173 1.00 95.31 427 PHE A CA 1
ATOM 3364 C C . PHE A 1 427 ? -5.205 -0.880 24.669 1.00 95.31 427 PHE A C 1
ATOM 3366 O O . PHE A 1 427 ? -6.293 -1.309 25.045 1.00 95.31 427 PHE A O 1
ATOM 3373 N N . GLN A 1 428 ? -4.314 -0.342 25.506 1.00 94.38 428 GLN A N 1
ATOM 3374 C CA . GLN A 1 428 ? -4.524 -0.236 26.955 1.00 94.38 428 GLN A CA 1
ATOM 3375 C C . GLN A 1 428 ? -5.564 0.837 27.302 1.00 94.38 428 GLN A C 1
ATOM 3377 O O . GLN A 1 428 ? -6.333 0.680 28.247 1.00 94.38 428 GLN A O 1
ATOM 3382 N N . LEU A 1 429 ? -5.647 1.905 26.505 1.00 95.50 429 LEU A N 1
ATOM 3383 C CA . LEU A 1 429 ? -6.650 2.956 26.672 1.00 95.50 429 LEU A CA 1
ATOM 3384 C C . LEU A 1 429 ? -8.088 2.438 26.575 1.00 95.50 429 LEU A C 1
ATOM 3386 O O . LEU A 1 429 ? -8.972 2.989 27.227 1.00 95.50 429 LEU A O 1
ATOM 3390 N N . MET A 1 430 ? -8.334 1.383 25.792 1.00 96.00 430 MET A N 1
ATOM 3391 C CA . MET A 1 430 ? -9.667 0.775 25.710 1.00 96.00 430 MET A CA 1
ATOM 3392 C C . MET A 1 430 ? -10.075 0.136 27.036 1.00 96.00 430 MET A C 1
ATOM 3394 O O . MET A 1 430 ? -11.228 0.256 27.446 1.00 96.00 430 MET A O 1
ATOM 3398 N N . ASP A 1 431 ? -9.125 -0.486 27.734 1.00 94.19 431 ASP A N 1
ATOM 3399 C CA . ASP A 1 431 ? -9.369 -1.091 29.041 1.00 94.19 431 ASP A CA 1
ATOM 3400 C C . ASP A 1 431 ? -9.657 -0.004 30.089 1.00 94.19 431 ASP A C 1
ATOM 3402 O O . ASP A 1 431 ? -10.588 -0.139 30.880 1.00 94.19 431 ASP A O 1
ATOM 3406 N N . VAL A 1 432 ? -8.927 1.118 30.050 1.00 94.94 432 VAL A N 1
ATOM 3407 C CA . VAL A 1 432 ? -9.176 2.276 30.929 1.00 94.94 432 VAL A CA 1
ATOM 3408 C C . VAL A 1 432 ? -10.551 2.889 30.668 1.00 94.94 432 VAL A C 1
ATOM 3410 O O . VAL A 1 432 ? -11.307 3.117 31.610 1.00 94.94 432 VAL A O 1
ATOM 3413 N N . LEU A 1 433 ? -10.924 3.083 29.400 1.00 96.00 433 LEU A N 1
ATOM 3414 C CA . LEU A 1 433 ? -12.260 3.562 29.035 1.00 96.00 433 LEU A CA 1
ATOM 3415 C C . LEU A 1 433 ? -13.364 2.633 29.542 1.00 96.00 433 LEU A C 1
ATOM 3417 O O . LEU A 1 433 ? -14.354 3.108 30.099 1.00 96.00 433 LEU A O 1
ATOM 3421 N N . TYR A 1 434 ? -13.189 1.318 29.393 1.00 96.19 434 TYR A N 1
ATOM 3422 C CA . TYR A 1 434 ? -14.139 0.339 29.914 1.00 96.19 434 TYR A CA 1
ATOM 3423 C C . TYR A 1 434 ? -14.245 0.410 31.443 1.00 96.19 434 TYR A C 1
ATOM 3425 O O . TYR A 1 434 ? -15.350 0.405 31.981 1.00 96.19 434 TYR A O 1
ATOM 3433 N N . LEU A 1 435 ? -13.123 0.529 32.160 1.00 95.25 435 LEU A N 1
ATOM 3434 C CA . LEU A 1 435 ? -13.119 0.659 33.621 1.00 95.25 435 LEU A CA 1
ATOM 3435 C C . LEU A 1 435 ? -13.778 1.962 34.095 1.00 95.25 435 LEU A C 1
ATOM 3437 O O . LEU A 1 435 ? -14.530 1.946 35.072 1.00 95.25 435 LEU A O 1
ATOM 3441 N N . ASN A 1 436 ? -13.558 3.075 33.396 1.00 95.62 436 ASN A N 1
ATOM 3442 C CA . ASN A 1 436 ? -14.215 4.350 33.685 1.00 95.62 436 ASN A CA 1
ATOM 3443 C C . ASN A 1 436 ? -15.727 4.275 33.458 1.00 95.62 436 ASN A C 1
ATOM 3445 O O . ASN A 1 436 ? -16.499 4.787 34.269 1.00 95.62 436 ASN A O 1
ATOM 3449 N N . TRP A 1 437 ? -16.157 3.597 32.394 1.00 96.25 437 TRP A N 1
ATOM 3450 C CA . TRP A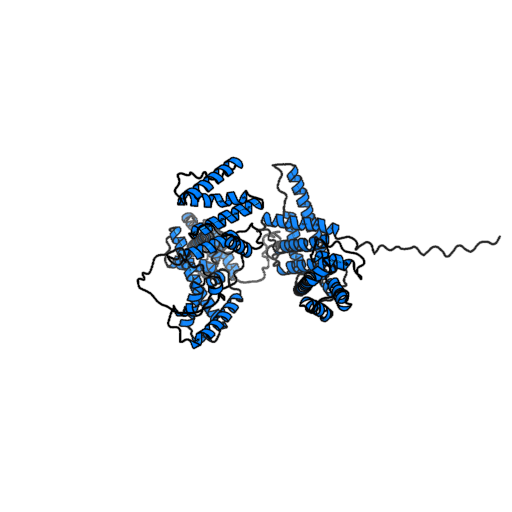 1 437 ? -17.573 3.349 32.140 1.00 96.25 437 TRP A CA 1
ATOM 3451 C C . TRP A 1 437 ? -18.191 2.444 33.213 1.00 96.25 437 TRP A C 1
ATOM 3453 O O . TRP A 1 437 ? -19.183 2.805 33.842 1.00 96.25 437 TRP A O 1
ATOM 3463 N N . ASN A 1 438 ? -17.557 1.308 33.511 1.00 95.94 438 ASN A N 1
ATOM 3464 C CA . ASN A 1 438 ? -18.054 0.335 34.484 1.00 95.94 438 ASN A CA 1
ATOM 3465 C C . ASN A 1 438 ? -18.044 0.860 35.935 1.00 95.94 438 ASN A C 1
ATOM 3467 O O . ASN A 1 438 ? -18.840 0.421 36.762 1.00 95.94 438 ASN A O 1
ATOM 3471 N N . SER A 1 439 ? -17.160 1.807 36.263 1.00 95.56 439 SER A N 1
ATOM 3472 C CA . SER A 1 439 ? -17.142 2.492 37.566 1.00 95.56 439 SER A CA 1
ATOM 3473 C C . SER A 1 439 ? -18.141 3.651 37.668 1.00 95.56 439 SER A C 1
ATOM 3475 O O . SER A 1 439 ? -18.338 4.185 38.760 1.00 95.56 439 SER A O 1
ATOM 3477 N N . GLY A 1 440 ? -18.780 4.035 36.558 1.00 95.19 440 GLY A N 1
ATOM 3478 C CA . GLY A 1 440 ? -19.711 5.161 36.486 1.00 95.19 440 GLY A CA 1
ATOM 3479 C C . GLY A 1 440 ? -19.041 6.538 36.457 1.00 95.19 440 GLY A C 1
ATOM 3480 O O . GLY A 1 440 ? -19.733 7.543 36.605 1.00 95.19 440 GLY A O 1
ATOM 3481 N N . ILE A 1 441 ? -17.715 6.610 36.275 1.00 94.69 441 ILE A N 1
ATOM 3482 C CA . ILE A 1 441 ? -17.007 7.877 36.013 1.00 94.69 441 ILE A CA 1
ATOM 3483 C C . ILE A 1 441 ? -17.443 8.429 34.654 1.00 94.69 441 ILE A C 1
ATOM 3485 O O . ILE A 1 441 ? -17.707 9.623 34.518 1.00 94.69 441 ILE A O 1
ATOM 3489 N N . LEU A 1 442 ? -17.535 7.542 33.665 1.00 94.69 442 LEU A N 1
ATOM 3490 C CA . LEU A 1 442 ? -17.992 7.833 32.317 1.00 94.69 442 LEU A CA 1
ATOM 3491 C C . LEU A 1 442 ? -19.427 7.312 32.160 1.00 94.69 442 LEU A C 1
ATOM 3493 O O . LEU A 1 442 ? -19.653 6.105 32.128 1.00 94.69 442 LEU A O 1
ATOM 3497 N N . ASP A 1 443 ? -20.398 8.218 32.068 1.00 94.56 443 ASP A N 1
ATOM 3498 C CA . ASP A 1 443 ? -21.807 7.863 31.870 1.00 94.56 443 ASP A CA 1
ATOM 3499 C C . ASP A 1 443 ? -22.134 7.823 30.372 1.00 94.56 443 ASP A C 1
ATOM 3501 O O . ASP A 1 443 ? -22.255 8.864 29.721 1.00 94.56 443 ASP A O 1
ATOM 3505 N N . LEU A 1 444 ? -22.231 6.611 29.817 1.00 93.69 444 LEU A N 1
ATOM 3506 C CA . LEU A 1 444 ? -22.605 6.386 28.422 1.00 93.69 444 LEU A CA 1
ATOM 3507 C C . LEU A 1 444 ? -24.024 5.815 28.351 1.00 93.69 444 LEU A C 1
ATOM 3509 O O . LEU A 1 444 ? -24.301 4.798 28.997 1.00 93.69 444 LEU A O 1
ATOM 3513 N N . PRO A 1 445 ? -24.919 6.402 27.532 1.00 92.81 445 PRO A N 1
ATOM 3514 C CA . PRO A 1 445 ? -26.198 5.772 27.242 1.00 92.81 445 PRO A CA 1
ATOM 3515 C C . PRO A 1 445 ? -25.968 4.442 26.512 1.00 92.81 445 PRO A C 1
ATOM 3517 O O . PRO A 1 445 ? -24.951 4.270 25.844 1.00 92.81 445 PRO A O 1
ATOM 3520 N N . GLN A 1 446 ? -26.935 3.521 26.585 1.00 90.25 446 GLN A N 1
ATOM 3521 C CA . GLN A 1 446 ? -26.890 2.305 25.766 1.00 90.25 446 GLN A CA 1
ATOM 3522 C C . GLN A 1 446 ? -26.852 2.687 24.282 1.00 90.25 446 GLN A C 1
ATOM 3524 O O . GLN A 1 446 ? -27.835 3.198 23.736 1.00 90.25 446 GLN A O 1
ATOM 3529 N N . SER A 1 447 ? -25.702 2.466 23.652 1.00 94.00 447 SER A N 1
ATOM 3530 C CA . SER A 1 447 ? -25.422 2.811 22.263 1.00 94.00 447 SER A CA 1
ATOM 3531 C C . SER A 1 447 ? -24.519 1.757 21.615 1.00 94.00 447 SER A C 1
ATOM 3533 O O . SER A 1 447 ? -23.995 0.855 22.266 1.00 94.00 447 SER A O 1
ATOM 3535 N N . GLU A 1 448 ? -24.295 1.875 20.307 1.00 95.19 448 GLU A N 1
ATOM 3536 C CA . GLU A 1 448 ? -23.377 0.985 19.581 1.00 95.19 448 GLU A CA 1
ATOM 3537 C C . GLU A 1 448 ? -21.945 1.025 20.156 1.00 95.19 448 GLU A C 1
ATOM 3539 O O . GLU A 1 448 ? -21.193 0.051 20.067 1.00 95.19 448 GLU A O 1
ATOM 3544 N N . VAL A 1 449 ? -21.566 2.142 20.782 1.00 95.88 449 VAL A N 1
ATOM 3545 C CA . VAL A 1 449 ? -20.241 2.356 21.374 1.00 95.88 449 VAL A CA 1
ATOM 3546 C C . VAL A 1 449 ? -20.085 1.529 22.642 1.00 95.88 449 VAL A C 1
ATOM 3548 O O . VAL A 1 449 ? -19.070 0.850 22.788 1.00 95.88 449 VAL A O 1
ATOM 3551 N N . THR A 1 450 ? -21.097 1.517 23.519 1.00 96.00 450 THR A N 1
ATOM 3552 C CA . THR A 1 450 ? -21.089 0.677 24.727 1.00 96.00 450 THR A CA 1
ATOM 3553 C C . THR A 1 450 ? -21.062 -0.803 24.365 1.00 96.00 450 THR A C 1
ATOM 3555 O O . THR A 1 450 ? -20.262 -1.545 24.927 1.00 96.00 450 THR A O 1
ATOM 3558 N N . ASP A 1 451 ? -21.828 -1.216 23.349 1.00 96.69 451 ASP A N 1
ATOM 3559 C CA . ASP A 1 451 ? -21.833 -2.602 22.858 1.00 96.69 451 ASP A CA 1
ATOM 3560 C C . ASP A 1 451 ? -20.474 -3.002 22.257 1.00 96.69 451 ASP A C 1
ATOM 3562 O O . ASP A 1 451 ? -20.043 -4.154 22.326 1.00 96.69 451 ASP A O 1
ATOM 3566 N N . THR A 1 452 ? -19.779 -2.062 21.615 1.00 96.50 452 THR A N 1
ATOM 3567 C CA . THR A 1 452 ? -18.447 -2.298 21.039 1.00 96.50 452 THR A CA 1
ATOM 3568 C C . THR A 1 452 ? -17.372 -2.356 22.119 1.00 96.50 452 THR A C 1
ATOM 3570 O O . THR A 1 452 ? -16.528 -3.249 22.082 1.00 96.50 452 THR A O 1
ATOM 3573 N N . LEU A 1 453 ? -17.429 -1.462 23.106 1.00 95.94 453 LEU A N 1
ATOM 3574 C CA . LEU A 1 453 ? -16.514 -1.438 24.244 1.00 95.94 453 LEU A CA 1
ATOM 3575 C C . LEU A 1 453 ? -16.678 -2.690 25.121 1.00 95.94 453 LEU A C 1
ATOM 3577 O O . LEU A 1 453 ? -15.685 -3.304 25.508 1.00 95.94 453 LEU A O 1
ATOM 3581 N N . GLU A 1 454 ? -17.917 -3.129 25.358 1.00 95.94 454 GLU A N 1
ATOM 3582 C CA . GLU A 1 454 ? -18.202 -4.380 26.061 1.00 95.94 454 GLU A CA 1
ATOM 3583 C C . GLU A 1 454 ? -17.665 -5.594 25.291 1.00 95.94 454 GLU A C 1
ATOM 3585 O O . GLU A 1 454 ? -17.003 -6.448 25.880 1.00 95.94 454 GLU A O 1
ATOM 3590 N N . ARG A 1 455 ? -17.864 -5.658 23.965 1.00 95.62 455 ARG A N 1
ATOM 3591 C CA . ARG A 1 455 ? -17.292 -6.728 23.128 1.00 95.62 455 ARG A CA 1
ATOM 3592 C C . ARG A 1 455 ? -15.766 -6.748 23.168 1.00 95.62 455 ARG A C 1
ATOM 3594 O O . ARG A 1 455 ? -15.188 -7.817 23.335 1.00 95.62 455 ARG A O 1
ATOM 3601 N N . LEU A 1 456 ? -15.109 -5.590 23.061 1.00 94.31 456 LEU A N 1
ATOM 3602 C CA . LEU A 1 456 ? -13.648 -5.488 23.169 1.00 94.31 456 LEU A CA 1
ATOM 3603 C C . LEU A 1 456 ? -13.141 -6.044 24.507 1.00 94.31 456 LEU A C 1
ATOM 3605 O O . LEU A 1 456 ? -12.127 -6.749 24.537 1.00 94.31 456 LEU A O 1
ATOM 3609 N N . TRP A 1 457 ? -13.855 -5.764 25.597 1.00 94.50 457 TRP A N 1
ATOM 3610 C CA . TRP A 1 457 ? -13.536 -6.298 26.917 1.00 94.50 457 TRP A CA 1
ATOM 3611 C C . TRP A 1 457 ? -13.768 -7.812 27.006 1.00 94.50 457 TRP A C 1
ATOM 3613 O O . TRP A 1 457 ? -12.875 -8.545 27.430 1.00 94.50 457 TRP A O 1
ATOM 3623 N N . GLN A 1 458 ? -14.928 -8.303 26.559 1.00 94.44 458 GLN A N 1
ATOM 3624 C CA . GLN A 1 458 ? -15.276 -9.730 26.590 1.00 94.44 458 GLN A CA 1
ATOM 3625 C C . GLN A 1 458 ? -14.341 -10.587 25.727 1.00 94.44 458 GLN A C 1
ATOM 3627 O O . GLN A 1 458 ? -13.975 -11.693 26.121 1.00 94.44 458 GLN A O 1
ATOM 3632 N N . ASP A 1 459 ? -13.922 -10.081 24.568 1.00 92.81 459 ASP A N 1
ATOM 3633 C CA . ASP A 1 459 ? -13.019 -10.788 23.660 1.00 92.81 459 ASP A CA 1
ATOM 3634 C C . ASP A 1 459 ? -11.533 -10.583 24.016 1.00 92.81 459 ASP A C 1
ATOM 3636 O O . ASP A 1 459 ? -10.667 -10.990 23.245 1.00 92.81 459 ASP A O 1
ATOM 3640 N N . ARG A 1 460 ? -11.188 -9.992 25.172 1.00 90.56 460 ARG A N 1
ATOM 3641 C CA . ARG A 1 460 ? -9.788 -9.788 25.603 1.00 90.56 460 ARG A CA 1
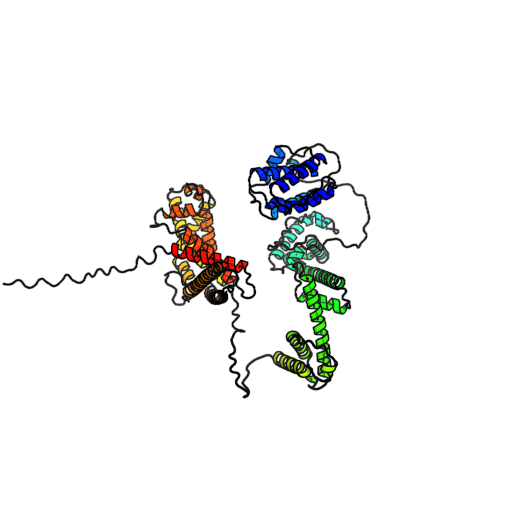ATOM 3642 C C . ARG A 1 460 ? -8.942 -11.061 25.534 1.00 90.56 460 ARG A C 1
ATOM 3644 O O . ARG A 1 460 ? -7.834 -10.995 25.018 1.00 90.56 460 ARG A O 1
ATOM 3651 N N . ASP A 1 461 ? -9.485 -12.197 25.963 1.00 89.50 461 ASP A N 1
ATOM 3652 C CA . ASP A 1 461 ? -8.774 -13.486 25.962 1.00 89.50 461 ASP A CA 1
ATOM 3653 C C . ASP A 1 461 ? -8.703 -14.147 24.572 1.00 89.50 461 ASP A C 1
ATOM 3655 O O . ASP A 1 461 ? -7.998 -15.134 24.380 1.00 89.50 461 ASP A O 1
ATOM 3659 N N . ARG A 1 462 ? -9.474 -13.643 23.598 1.00 88.81 462 ARG A N 1
ATOM 3660 C CA . ARG A 1 462 ? -9.486 -14.128 22.207 1.00 88.81 462 ARG A CA 1
ATOM 3661 C C . ARG A 1 462 ? -8.660 -13.257 21.263 1.00 88.81 462 ARG A C 1
ATOM 3663 O O . ARG A 1 462 ? -8.401 -13.677 20.136 1.00 88.81 462 ARG A O 1
ATOM 3670 N N . ARG A 1 463 ? -8.322 -12.037 21.686 1.00 90.19 463 ARG A N 1
ATOM 3671 C CA . ARG A 1 463 ? -7.440 -11.114 20.966 1.00 90.19 463 ARG A CA 1
ATOM 3672 C C . ARG A 1 463 ? -5.986 -11.538 21.166 1.00 90.19 463 ARG A C 1
ATOM 3674 O O . ARG A 1 463 ? -5.664 -12.137 22.186 1.00 90.19 463 ARG A O 1
ATOM 3681 N N . ASP A 1 464 ? -5.123 -11.178 20.215 1.00 91.50 464 ASP A N 1
ATOM 3682 C CA . ASP A 1 464 ? -3.682 -11.397 20.366 1.00 91.50 464 ASP A CA 1
ATOM 3683 C C . ASP A 1 464 ? -3.191 -10.687 21.639 1.00 91.50 464 ASP A C 1
ATOM 3685 O O . ASP A 1 464 ? -3.401 -9.473 21.807 1.00 91.50 464 ASP A O 1
ATOM 3689 N N . SER A 1 465 ? -2.547 -11.437 22.535 1.00 93.62 465 SER A N 1
ATOM 3690 C CA . SER A 1 465 ? -2.000 -10.893 23.780 1.00 93.62 465 SER A CA 1
ATOM 3691 C C . SER A 1 465 ? -0.898 -9.859 23.490 1.00 93.62 465 SER A C 1
ATOM 3693 O O . SER A 1 465 ? -0.325 -9.862 22.397 1.00 93.62 465 SER A O 1
ATOM 3695 N N . PRO A 1 466 ? -0.567 -8.951 24.427 1.00 94.12 466 PRO A N 1
ATOM 3696 C CA . PRO A 1 466 ? 0.554 -8.023 24.246 1.00 94.12 466 PRO A CA 1
ATOM 3697 C C . PRO A 1 466 ? 1.858 -8.722 23.839 1.00 94.12 466 PRO A C 1
ATOM 3699 O O . PRO A 1 466 ? 2.563 -8.246 22.953 1.00 94.12 466 PRO A O 1
ATOM 3702 N N . GLU A 1 467 ? 2.132 -9.890 24.414 1.00 94.56 467 GLU A N 1
ATOM 3703 C CA . GLU A 1 467 ? 3.295 -10.721 24.108 1.00 94.56 467 GLU A CA 1
ATOM 3704 C C . GLU A 1 467 ? 3.214 -11.301 22.688 1.00 94.56 467 GLU A C 1
ATOM 3706 O O . GLU A 1 467 ? 4.192 -11.262 21.942 1.00 94.56 467 GLU A O 1
ATOM 3711 N N . GLU A 1 468 ? 2.042 -11.788 22.267 1.00 94.31 468 GLU A N 1
ATOM 3712 C CA . GLU A 1 468 ? 1.827 -12.302 20.908 1.00 94.31 468 GLU A CA 1
ATOM 3713 C C . GLU A 1 468 ? 1.985 -11.219 19.837 1.00 94.31 468 GLU A C 1
ATOM 3715 O O . GLU A 1 468 ? 2.580 -11.468 18.781 1.00 94.31 468 GLU A O 1
ATOM 3720 N N . ARG A 1 469 ? 1.496 -10.005 20.114 1.00 95.94 469 ARG A N 1
ATOM 3721 C CA . ARG A 1 469 ? 1.697 -8.843 19.241 1.00 95.94 469 ARG A CA 1
ATOM 3722 C C . ARG A 1 469 ? 3.165 -8.444 19.186 1.00 95.94 469 ARG A C 1
ATOM 3724 O O . ARG A 1 469 ? 3.697 -8.239 18.098 1.00 95.94 469 ARG A O 1
ATOM 3731 N N . ALA A 1 470 ? 3.838 -8.409 20.334 1.00 95.62 470 ALA A N 1
ATOM 3732 C CA . ALA A 1 470 ? 5.252 -8.075 20.411 1.00 95.62 470 ALA A CA 1
ATOM 3733 C C . ALA A 1 470 ? 6.142 -9.082 19.665 1.00 95.62 470 ALA A C 1
ATOM 3735 O O . ALA A 1 470 ? 7.047 -8.672 18.938 1.00 95.62 470 ALA A O 1
ATOM 3736 N N . MET A 1 471 ? 5.828 -10.381 19.723 1.00 95.44 471 MET A N 1
ATOM 3737 C CA . MET A 1 471 ? 6.476 -11.389 18.874 1.00 95.44 471 MET A CA 1
ATOM 3738 C C . MET A 1 471 ? 6.251 -11.122 17.380 1.00 95.44 471 MET A C 1
ATOM 3740 O O . MET A 1 471 ? 7.166 -11.318 16.581 1.00 95.44 471 MET A O 1
ATOM 3744 N N . ALA A 1 472 ? 5.059 -10.666 16.979 1.00 95.69 472 ALA A N 1
ATOM 3745 C CA . ALA A 1 472 ? 4.775 -10.331 15.583 1.00 95.69 472 ALA A CA 1
ATOM 3746 C C . ALA A 1 472 ? 5.596 -9.122 15.099 1.00 95.69 472 ALA A C 1
ATOM 3748 O O . ALA A 1 472 ? 6.144 -9.166 13.994 1.00 95.69 472 ALA A O 1
ATOM 3749 N N . TYR A 1 473 ? 5.731 -8.079 15.928 1.00 97.25 473 TYR A N 1
ATOM 3750 C CA . TYR A 1 473 ? 6.578 -6.921 15.622 1.00 97.25 473 TYR A CA 1
ATOM 3751 C C . TYR A 1 473 ? 8.049 -7.322 15.516 1.00 97.25 473 TYR A C 1
ATOM 3753 O O . TYR A 1 473 ? 8.698 -6.995 14.523 1.00 97.25 473 TYR A O 1
ATOM 3761 N N . ARG A 1 474 ? 8.548 -8.116 16.468 1.00 96.12 474 ARG A N 1
ATOM 3762 C CA . ARG A 1 474 ? 9.933 -8.594 16.470 1.00 96.12 474 ARG A CA 1
ATOM 3763 C C . ARG A 1 474 ? 10.224 -9.479 15.259 1.00 96.12 474 ARG A C 1
ATOM 3765 O O . ARG A 1 474 ? 11.197 -9.262 14.544 1.00 96.12 474 ARG A O 1
ATOM 3772 N N . LYS A 1 475 ? 9.328 -10.411 14.933 1.00 95.69 475 LYS A N 1
ATOM 3773 C CA . LYS A 1 475 ? 9.457 -11.267 13.746 1.00 95.69 475 LYS A CA 1
ATOM 3774 C C . LYS A 1 475 ? 9.558 -10.467 12.443 1.00 95.69 475 LYS A C 1
ATOM 3776 O O . LYS A 1 475 ? 10.369 -10.811 11.592 1.00 95.69 475 LYS A O 1
ATOM 3781 N N . ALA A 1 476 ? 8.708 -9.458 12.250 1.00 96.31 476 ALA A N 1
ATOM 3782 C CA . ALA A 1 476 ? 8.617 -8.746 10.975 1.00 96.31 476 ALA A CA 1
ATOM 3783 C C . ALA A 1 476 ? 9.606 -7.579 10.851 1.00 96.31 476 ALA A C 1
ATOM 3785 O O . ALA A 1 476 ? 10.099 -7.321 9.755 1.00 96.31 476 ALA A O 1
ATOM 3786 N N . LEU A 1 477 ? 9.871 -6.877 11.954 1.00 96.81 477 LEU A N 1
ATOM 3787 C CA . LEU A 1 477 ? 10.567 -5.588 11.981 1.00 96.81 477 LEU A CA 1
ATOM 3788 C C . LEU A 1 477 ? 11.750 -5.563 12.957 1.00 96.81 477 LEU A C 1
ATOM 3790 O O . LEU A 1 477 ? 12.363 -4.519 13.109 1.00 96.81 477 LEU A O 1
ATOM 3794 N N . GLY A 1 478 ? 12.021 -6.633 13.706 1.00 95.38 478 GLY A N 1
ATOM 3795 C CA . GLY A 1 478 ? 13.050 -6.616 14.755 1.00 95.38 478 GLY A CA 1
ATOM 3796 C C . GLY A 1 478 ? 12.715 -5.731 15.964 1.00 95.38 478 GLY A C 1
ATOM 3797 O O . GLY A 1 478 ? 13.466 -5.713 16.929 1.00 95.38 478 GLY A O 1
ATOM 3798 N N . LYS A 1 479 ? 11.564 -5.045 15.959 1.00 93.88 479 LYS A N 1
ATOM 3799 C CA . LYS A 1 479 ? 11.174 -4.083 16.994 1.00 93.88 479 LYS A CA 1
ATOM 3800 C C . LYS A 1 479 ? 10.641 -4.750 18.262 1.00 93.88 479 LYS A C 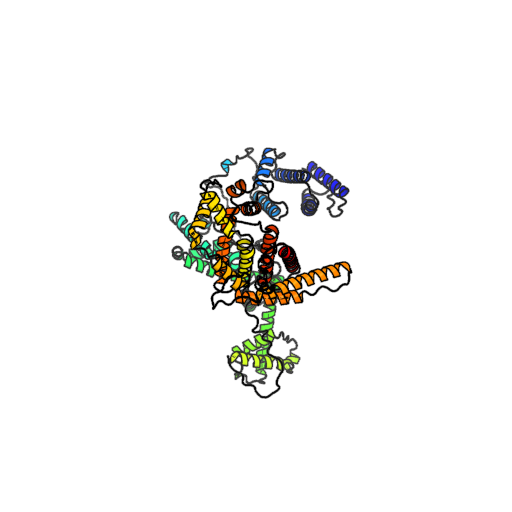1
ATOM 3802 O O . LYS A 1 479 ? 9.816 -5.664 18.199 1.00 93.88 479 LYS A O 1
ATOM 3807 N N . GLY A 1 480 ? 11.003 -4.170 19.406 1.00 90.06 480 GLY A N 1
ATOM 3808 C CA . GLY A 1 480 ? 10.501 -4.535 20.732 1.00 90.06 480 GLY A CA 1
ATOM 3809 C C . GLY A 1 480 ? 11.358 -5.580 21.453 1.00 90.06 480 GLY A C 1
ATOM 3810 O O . GLY A 1 480 ? 12.201 -6.246 20.861 1.00 90.06 480 GLY A O 1
ATOM 3811 N N . SER A 1 481 ? 11.130 -5.734 22.758 1.00 88.62 481 SER A N 1
ATOM 3812 C CA . SER A 1 481 ? 11.955 -6.562 23.652 1.00 88.62 481 SER A CA 1
ATOM 3813 C C . SER A 1 481 ? 11.356 -7.934 23.988 1.00 88.62 481 SER A C 1
ATOM 3815 O O . SER A 1 481 ? 11.921 -8.668 24.795 1.00 88.62 481 SER A O 1
ATOM 3817 N N . ALA A 1 482 ? 10.230 -8.317 23.378 1.00 90.44 482 ALA A N 1
ATOM 3818 C CA . ALA A 1 482 ? 9.530 -9.550 23.741 1.00 90.44 482 ALA A CA 1
ATOM 3819 C C . ALA A 1 482 ? 10.343 -10.811 23.442 1.00 90.44 482 ALA A C 1
ATOM 3821 O O . ALA A 1 482 ? 10.955 -10.928 22.379 1.00 90.44 482 ALA A O 1
ATOM 3822 N N . GLU A 1 483 ? 10.308 -11.769 24.365 1.00 92.62 483 GLU A N 1
ATOM 3823 C CA . GLU A 1 483 ? 10.906 -13.085 24.174 1.00 92.62 483 GLU A CA 1
ATOM 3824 C C . GLU A 1 483 ? 10.229 -13.803 22.999 1.00 92.62 483 GLU A C 1
ATOM 3826 O O . GLU A 1 483 ? 9.002 -13.852 22.893 1.00 92.62 483 GLU A O 1
ATOM 3831 N N . VAL A 1 484 ? 11.038 -14.326 22.080 1.00 93.00 484 VAL A N 1
ATOM 3832 C CA . VAL A 1 484 ? 10.555 -15.039 20.895 1.00 93.00 484 VAL A CA 1
ATOM 3833 C C . VAL A 1 484 ? 10.641 -16.539 21.114 1.00 93.00 484 VAL A C 1
ATOM 3835 O O . VAL A 1 484 ? 11.505 -17.036 21.833 1.00 93.00 484 VAL A O 1
ATOM 3838 N N . LEU A 1 485 ? 9.757 -17.286 20.456 1.00 93.06 485 LEU A N 1
ATOM 3839 C CA . LEU A 1 485 ? 9.816 -18.746 20.477 1.00 93.06 485 LEU A CA 1
ATOM 3840 C C . LEU A 1 485 ? 11.145 -19.235 19.875 1.00 93.06 485 LEU A C 1
ATOM 3842 O O . LEU A 1 485 ? 11.590 -18.698 18.867 1.00 93.06 485 LEU A O 1
ATOM 3846 N N . GLU A 1 486 ? 11.714 -20.317 20.417 1.00 90.06 486 GLU A N 1
ATOM 3847 C CA . GLU A 1 486 ? 13.045 -20.861 20.060 1.00 90.06 486 GLU A CA 1
ATOM 3848 C C . GLU A 1 486 ? 13.284 -21.053 18.545 1.00 90.06 486 GLU A C 1
ATOM 3850 O O . GLU A 1 486 ? 14.410 -20.982 18.066 1.00 90.06 486 GLU A O 1
ATOM 3855 N N . ARG A 1 487 ? 12.224 -21.298 17.765 1.00 91.88 487 ARG A N 1
ATOM 3856 C CA . ARG A 1 487 ? 12.295 -21.527 16.308 1.00 91.88 487 ARG A CA 1
ATOM 3857 C C . ARG A 1 487 ? 11.821 -20.346 15.463 1.00 91.88 487 ARG A C 1
ATOM 3859 O O . ARG A 1 487 ? 11.681 -20.484 14.248 1.00 91.88 487 ARG A O 1
ATOM 3866 N N . MET A 1 488 ? 11.480 -19.225 16.087 1.00 92.88 488 MET A N 1
ATOM 3867 C CA . MET A 1 488 ? 11.022 -18.038 15.381 1.00 92.88 488 MET A CA 1
ATOM 3868 C C . MET A 1 488 ? 12.231 -17.282 14.839 1.00 92.88 488 MET A C 1
ATOM 3870 O O . MET A 1 488 ? 13.126 -16.911 15.588 1.00 92.88 488 MET A O 1
ATOM 3874 N N . ILE A 1 489 ? 12.249 -17.058 13.527 1.00 93.56 489 ILE A N 1
ATOM 3875 C CA . ILE A 1 489 ? 13.284 -16.247 12.885 1.00 93.56 489 ILE A CA 1
ATOM 3876 C C . ILE A 1 489 ? 12.890 -14.780 13.053 1.00 93.56 489 ILE A C 1
ATOM 3878 O O . ILE A 1 489 ? 11.785 -14.390 12.663 1.00 93.56 489 ILE A O 1
ATOM 3882 N N . VAL A 1 490 ? 13.777 -14.002 13.663 1.00 96.12 490 VAL A N 1
ATOM 3883 C CA . VAL A 1 490 ? 13.604 -12.571 13.928 1.00 96.12 490 VAL A CA 1
ATOM 3884 C C . VAL A 1 490 ? 14.250 -11.763 12.811 1.00 96.12 490 VAL A C 1
ATOM 3886 O O . VAL A 1 490 ? 15.282 -12.159 12.271 1.00 96.12 490 VAL A O 1
ATOM 3889 N N . ASN A 1 491 ? 13.638 -10.636 12.451 1.00 97.12 491 ASN A N 1
ATOM 3890 C CA . ASN A 1 491 ? 14.198 -9.733 11.454 1.00 97.12 491 ASN A CA 1
ATOM 3891 C C . ASN A 1 491 ? 15.172 -8.728 12.088 1.00 97.12 491 ASN A C 1
ATOM 3893 O O . ASN A 1 491 ? 14.884 -7.535 12.150 1.00 97.12 491 ASN A O 1
ATOM 3897 N N . ASP A 1 492 ? 16.328 -9.205 12.546 1.00 95.88 492 ASP A N 1
ATOM 3898 C CA . ASP A 1 492 ? 17.318 -8.355 13.230 1.00 95.88 492 ASP A CA 1
ATOM 3899 C C . ASP A 1 492 ? 17.948 -7.301 12.298 1.00 95.88 492 ASP A C 1
ATOM 3901 O O . ASP A 1 492 ? 18.482 -6.298 12.752 1.00 95.88 492 ASP A O 1
ATOM 3905 N N . ARG A 1 493 ? 17.867 -7.501 10.975 1.00 96.81 493 ARG A N 1
ATOM 3906 C CA . ARG A 1 493 ? 18.466 -6.600 9.974 1.00 96.81 493 ARG A CA 1
ATOM 3907 C C . ARG A 1 493 ? 17.577 -5.420 9.591 1.00 96.81 493 ARG A C 1
ATOM 3909 O O . ARG A 1 493 ? 18.052 -4.513 8.910 1.00 96.81 493 ARG A O 1
ATOM 3916 N N . PHE A 1 494 ? 16.292 -5.442 9.948 1.00 97.56 494 PHE A N 1
ATOM 3917 C CA . PHE A 1 494 ? 15.358 -4.404 9.513 1.00 97.56 494 PHE A CA 1
ATOM 3918 C C . PHE A 1 494 ? 15.776 -3.018 9.999 1.00 97.56 494 PHE A C 1
ATOM 3920 O O . PHE A 1 494 ? 15.752 -2.077 9.208 1.00 97.56 494 PHE A O 1
ATOM 3927 N N . GLU A 1 495 ? 16.155 -2.888 11.272 1.00 95.56 495 GLU A N 1
ATOM 3928 C CA . GLU A 1 495 ? 16.485 -1.587 11.861 1.00 95.56 495 GLU A CA 1
ATOM 3929 C C . GLU A 1 495 ? 17.696 -0.948 11.170 1.00 95.56 495 GLU A C 1
ATOM 3931 O O . GLU A 1 495 ? 17.632 0.227 10.805 1.00 95.56 495 GLU A O 1
ATOM 3936 N N . ASP A 1 496 ? 18.732 -1.737 10.874 1.00 97.06 496 ASP A N 1
ATOM 3937 C CA . ASP A 1 496 ? 19.925 -1.292 10.144 1.00 97.06 496 ASP A CA 1
ATOM 3938 C C . ASP A 1 496 ? 19.599 -0.847 8.708 1.00 97.06 496 ASP A C 1
ATOM 3940 O O . ASP A 1 496 ? 20.031 0.217 8.249 1.00 97.06 496 ASP A O 1
ATOM 3944 N N . LEU A 1 497 ? 18.807 -1.649 7.985 1.00 97.81 497 LEU A N 1
ATOM 3945 C CA . LEU A 1 497 ? 18.393 -1.346 6.610 1.00 97.81 497 LEU A CA 1
ATOM 3946 C C . LEU A 1 497 ? 17.496 -0.104 6.555 1.00 97.81 497 LEU A C 1
ATOM 3948 O O . LEU A 1 497 ? 17.639 0.746 5.673 1.00 97.81 497 LEU A O 1
ATOM 3952 N N . TRP A 1 498 ? 16.583 0.028 7.518 1.00 97.44 498 TRP A N 1
ATOM 3953 C CA . TRP A 1 498 ? 15.720 1.193 7.650 1.00 97.44 498 TRP A CA 1
ATOM 3954 C C . TRP A 1 498 ? 16.527 2.451 7.980 1.00 97.44 498 TRP A C 1
ATOM 3956 O O . TRP A 1 498 ? 16.308 3.496 7.365 1.00 97.44 498 TRP A O 1
ATOM 3966 N N . ALA A 1 499 ? 17.492 2.355 8.900 1.00 96.44 499 ALA A N 1
ATOM 3967 C CA . ALA A 1 499 ? 18.392 3.453 9.238 1.00 96.44 499 ALA A CA 1
ATOM 3968 C C . ALA A 1 499 ? 19.221 3.895 8.027 1.00 96.44 499 ALA A C 1
ATOM 3970 O O . ALA A 1 499 ? 19.292 5.092 7.751 1.00 96.44 499 ALA A O 1
ATOM 3971 N N . THR A 1 500 ? 19.743 2.945 7.248 1.00 98.06 500 THR A N 1
ATOM 3972 C CA . THR A 1 500 ? 20.500 3.227 6.020 1.00 98.06 500 THR A CA 1
ATOM 3973 C C . THR A 1 500 ? 19.639 3.964 4.992 1.00 98.06 500 THR A C 1
ATOM 3975 O O . THR A 1 500 ? 20.068 4.976 4.440 1.00 98.06 500 THR A O 1
ATOM 3978 N N . LEU A 1 501 ? 18.387 3.538 4.771 1.00 98.06 501 LEU A N 1
ATOM 3979 C CA . LEU A 1 501 ? 17.469 4.261 3.881 1.00 98.06 501 LEU A CA 1
ATOM 3980 C C . LEU A 1 501 ? 17.238 5.705 4.353 1.00 98.06 501 LEU A C 1
ATOM 3982 O O . LEU A 1 501 ? 17.270 6.637 3.548 1.00 98.06 501 LEU A O 1
ATOM 3986 N N . MET A 1 502 ? 16.992 5.900 5.649 1.00 97.62 502 MET A N 1
ATOM 3987 C CA . MET A 1 502 ? 16.731 7.226 6.216 1.00 97.62 502 MET A CA 1
ATOM 3988 C C . MET A 1 502 ? 17.968 8.127 6.168 1.00 97.62 502 MET A C 1
ATOM 3990 O O . MET A 1 502 ? 17.842 9.323 5.895 1.00 97.62 502 MET A O 1
ATOM 3994 N N . GLU A 1 503 ? 19.160 7.565 6.368 1.00 97.31 503 GLU A N 1
ATOM 3995 C CA . GLU A 1 503 ? 20.431 8.270 6.216 1.00 97.31 503 GLU A CA 1
ATOM 3996 C C . GLU A 1 503 ? 20.654 8.711 4.764 1.00 97.31 503 GLU A C 1
ATOM 3998 O O . GLU A 1 503 ? 20.965 9.879 4.519 1.00 97.31 503 GLU A O 1
ATOM 4003 N N . GLU A 1 504 ? 20.413 7.834 3.787 1.00 97.94 504 GLU A N 1
ATOM 4004 C CA . GLU A 1 504 ? 20.537 8.179 2.368 1.00 97.94 504 GLU A CA 1
ATOM 4005 C C . GLU A 1 504 ? 19.524 9.243 1.929 1.00 97.94 504 GLU A C 1
ATOM 4007 O O . GLU A 1 504 ? 19.861 10.145 1.154 1.00 97.94 504 GLU A O 1
ATOM 4012 N N . VAL A 1 505 ? 18.307 9.222 2.479 1.00 97.69 505 VAL A N 1
ATOM 4013 C CA . VAL A 1 505 ? 17.331 10.304 2.282 1.00 97.69 505 VAL A CA 1
ATOM 4014 C C . VAL A 1 505 ? 17.837 11.622 2.869 1.00 97.69 505 VAL A C 1
ATOM 4016 O O . VAL A 1 505 ? 17.803 12.648 2.187 1.00 97.69 505 VAL A O 1
ATOM 4019 N N . ALA A 1 506 ? 18.343 11.621 4.104 1.00 96.81 506 ALA A N 1
ATOM 4020 C CA . ALA A 1 506 ? 18.895 12.824 4.725 1.00 96.81 506 ALA A CA 1
ATOM 4021 C C . ALA A 1 506 ? 20.110 13.363 3.945 1.00 96.81 506 ALA A C 1
ATOM 4023 O O . ALA A 1 506 ? 20.254 14.573 3.755 1.00 96.81 506 ALA A O 1
ATOM 4024 N N . ASN A 1 507 ? 20.971 12.475 3.440 1.00 96.62 507 ASN A N 1
ATOM 4025 C CA . ASN A 1 507 ? 22.096 12.808 2.567 1.00 96.62 507 ASN A CA 1
ATOM 4026 C C . ASN A 1 507 ? 21.631 13.445 1.257 1.00 96.62 507 ASN A C 1
ATOM 4028 O O . ASN A 1 507 ? 22.216 14.438 0.817 1.00 96.62 507 ASN A O 1
ATOM 4032 N N . TYR A 1 508 ? 20.583 12.896 0.644 1.00 96.56 508 TYR A N 1
ATOM 4033 C CA . TYR A 1 508 ? 19.996 13.437 -0.575 1.00 96.56 508 TYR A CA 1
ATOM 4034 C C . TYR A 1 508 ? 19.432 14.843 -0.353 1.00 96.56 508 TYR A C 1
ATOM 4036 O O . TYR A 1 508 ? 19.763 15.745 -1.121 1.00 96.56 508 TYR A O 1
ATOM 4044 N N . ILE A 1 509 ? 18.645 15.051 0.710 1.00 94.94 509 ILE A N 1
ATOM 4045 C CA . ILE A 1 509 ? 18.048 16.357 1.034 1.00 94.94 509 ILE A CA 1
ATOM 4046 C C . ILE A 1 509 ? 19.143 17.404 1.257 1.00 94.94 509 ILE A C 1
ATOM 4048 O O . ILE A 1 509 ? 19.126 18.440 0.598 1.00 94.94 509 ILE A O 1
ATOM 4052 N N . ARG A 1 510 ? 20.157 17.102 2.083 1.00 94.12 510 ARG A N 1
ATOM 4053 C CA . ARG A 1 510 ? 21.286 18.020 2.330 1.00 94.12 510 ARG A CA 1
ATOM 4054 C C . ARG A 1 510 ? 22.000 18.432 1.040 1.00 94.12 510 ARG A C 1
ATOM 4056 O O . ARG A 1 510 ? 22.261 19.614 0.831 1.00 94.12 510 ARG A O 1
ATOM 4063 N N . LYS A 1 511 ? 22.287 17.470 0.155 1.00 93.62 511 LYS A N 1
ATOM 4064 C CA . LYS A 1 511 ? 22.927 17.741 -1.145 1.00 93.62 511 LYS A CA 1
ATOM 4065 C C . LYS A 1 511 ? 22.020 18.561 -2.066 1.00 93.62 511 LYS A C 1
ATOM 4067 O O . LYS A 1 511 ? 22.500 19.453 -2.761 1.00 93.62 511 LYS A O 1
ATOM 4072 N N . ALA A 1 512 ? 20.719 18.271 -2.081 1.00 91.31 512 ALA A N 1
ATOM 4073 C CA . ALA A 1 512 ? 19.750 18.986 -2.907 1.00 91.31 512 ALA A CA 1
ATOM 4074 C C . ALA A 1 512 ? 19.599 20.451 -2.462 1.00 91.31 512 ALA A C 1
ATOM 4076 O O . ALA A 1 512 ? 19.564 21.352 -3.303 1.00 91.31 512 ALA A O 1
ATOM 4077 N N . GLU A 1 513 ? 19.580 20.698 -1.152 1.00 89.75 513 GLU A N 1
ATOM 4078 C CA . GLU A 1 513 ? 19.567 22.043 -0.577 1.00 89.75 513 GLU A CA 1
ATOM 4079 C C . GLU A 1 513 ? 20.852 22.813 -0.907 1.00 89.75 513 GLU A C 1
ATOM 4081 O O . GLU A 1 513 ? 20.773 23.956 -1.356 1.00 89.75 513 GLU A O 1
ATOM 4086 N N . GLU A 1 514 ? 22.026 22.187 -0.779 1.00 89.00 514 GLU A N 1
ATOM 4087 C CA . GLU A 1 514 ? 23.315 22.803 -1.130 1.00 89.00 514 GLU A CA 1
ATOM 4088 C C . GLU A 1 514 ? 23.354 23.245 -2.602 1.00 89.00 514 GLU A C 1
ATOM 4090 O O . GLU A 1 514 ? 23.726 24.377 -2.916 1.00 89.00 514 GLU A O 1
ATOM 4095 N N . ILE A 1 515 ? 22.879 22.392 -3.510 1.00 87.44 515 ILE A N 1
ATOM 4096 C CA . ILE A 1 515 ? 22.794 22.696 -4.944 1.00 87.44 515 ILE A CA 1
ATOM 4097 C C . ILE A 1 515 ? 21.833 23.854 -5.230 1.00 87.44 515 ILE A C 1
ATOM 4099 O O . ILE A 1 515 ? 22.141 24.714 -6.059 1.00 87.44 515 ILE A O 1
ATOM 4103 N N . SER A 1 516 ? 20.702 23.925 -4.522 1.00 79.44 516 SER A N 1
ATOM 4104 C CA . SER A 1 516 ? 19.734 25.018 -4.687 1.00 79.44 516 SER A CA 1
ATOM 4105 C C . SER A 1 516 ? 20.322 26.397 -4.351 1.00 79.44 516 SER A C 1
ATOM 4107 O O . SER A 1 516 ? 19.891 27.407 -4.909 1.00 79.44 516 SER A O 1
ATOM 4109 N N . ILE A 1 517 ? 21.345 26.437 -3.489 1.00 79.06 517 ILE A N 1
ATOM 4110 C CA . ILE A 1 517 ? 22.028 27.661 -3.057 1.00 79.06 517 ILE A CA 1
ATOM 4111 C C . ILE A 1 517 ? 23.090 28.104 -4.078 1.00 79.06 517 ILE A C 1
ATOM 4113 O O . ILE A 1 517 ? 23.285 29.304 -4.273 1.00 79.06 517 ILE A O 1
ATOM 4117 N N . VAL A 1 518 ? 23.773 27.162 -4.741 1.00 76.12 518 VAL A N 1
ATOM 4118 C CA . VAL A 1 518 ? 24.913 27.447 -5.641 1.00 76.12 518 VAL A CA 1
ATOM 4119 C C . VAL A 1 518 ? 24.478 28.006 -7.013 1.00 76.12 518 VAL A C 1
ATOM 4121 O O . VAL A 1 518 ? 25.273 28.668 -7.681 1.00 76.12 518 VAL A O 1
ATOM 4124 N N . GLY A 1 519 ? 23.205 27.859 -7.399 1.00 64.56 519 GLY A N 1
ATOM 4125 C CA . GLY A 1 519 ? 22.624 28.477 -8.602 1.00 64.56 519 GLY A CA 1
ATOM 4126 C C . GLY A 1 519 ? 22.692 27.623 -9.880 1.00 64.56 519 GLY A C 1
ATOM 4127 O O . GLY A 1 519 ? 23.216 26.509 -9.884 1.00 64.56 519 GLY A O 1
ATOM 4128 N N . GLU A 1 520 ? 22.100 28.141 -10.968 1.00 54.69 520 GLU A N 1
ATOM 4129 C CA . GLU A 1 520 ? 21.929 27.457 -12.265 1.00 54.69 520 GLU A CA 1
ATOM 4130 C C . GLU A 1 520 ? 23.261 26.911 -12.818 1.00 54.69 520 GLU A C 1
ATOM 4132 O O . GLU A 1 520 ? 24.126 27.669 -13.255 1.00 54.69 520 GLU A O 1
ATOM 4137 N N . GLY A 1 521 ? 23.420 25.581 -12.817 1.00 62.75 521 GLY A N 1
ATOM 4138 C CA . GLY A 1 521 ? 24.589 24.889 -13.381 1.00 62.75 521 GLY A CA 1
ATOM 4139 C C . GLY A 1 521 ? 25.112 23.707 -12.560 1.00 62.75 521 GLY A C 1
ATOM 4140 O O . GLY A 1 521 ? 25.948 22.950 -13.051 1.00 62.75 521 GLY A O 1
ATOM 4141 N N . ALA A 1 522 ? 24.629 23.521 -11.332 1.00 72.19 522 ALA A N 1
ATOM 4142 C CA . ALA A 1 522 ? 24.987 22.369 -10.515 1.00 72.19 522 ALA A CA 1
ATOM 4143 C C . ALA A 1 522 ? 24.332 21.066 -11.022 1.00 72.19 522 ALA A C 1
ATOM 4145 O O . ALA A 1 522 ? 23.180 21.050 -11.461 1.00 72.19 522 ALA A O 1
ATOM 4146 N N . ALA A 1 523 ? 25.096 19.969 -10.984 1.00 76.19 523 ALA A N 1
ATOM 4147 C CA . ALA A 1 523 ? 24.639 18.657 -11.431 1.00 76.19 523 ALA A CA 1
ATOM 4148 C C . ALA A 1 523 ? 23.500 18.128 -10.534 1.00 76.19 523 ALA A C 1
ATOM 4150 O O . ALA A 1 523 ? 23.534 18.358 -9.324 1.00 76.19 523 ALA A O 1
ATOM 4151 N N . PRO A 1 524 ? 22.511 17.403 -11.090 1.00 82.44 524 PRO A N 1
ATOM 4152 C CA . PRO A 1 524 ? 21.433 16.821 -10.296 1.00 82.44 524 PRO A CA 1
ATOM 4153 C C . PRO A 1 524 ? 21.975 15.807 -9.278 1.00 82.44 524 PRO A C 1
ATOM 4155 O O . PRO A 1 524 ? 22.902 15.048 -9.572 1.00 82.44 524 PRO A O 1
ATOM 4158 N N . VAL A 1 525 ? 21.380 15.773 -8.081 1.00 90.19 525 VAL A N 1
ATOM 4159 C CA . VAL A 1 525 ? 21.725 14.786 -7.046 1.00 90.19 525 VAL A CA 1
ATOM 4160 C C . VAL A 1 525 ? 21.315 13.393 -7.515 1.00 90.19 525 VAL A C 1
ATOM 4162 O O . VAL A 1 525 ? 20.189 13.182 -7.967 1.00 90.19 525 VAL A O 1
ATOM 4165 N N . SER A 1 526 ? 22.223 12.425 -7.390 1.00 92.75 526 SER A N 1
ATOM 4166 C CA . SER A 1 526 ? 21.932 11.032 -7.732 1.00 92.75 526 SER A CA 1
ATOM 4167 C C . SER A 1 526 ? 20.911 10.419 -6.770 1.00 92.75 526 SER A C 1
ATOM 4169 O O . SER A 1 526 ? 21.062 10.519 -5.553 1.00 92.75 526 SER A O 1
ATOM 4171 N N . ARG A 1 527 ? 19.905 9.735 -7.328 1.00 95.38 527 ARG A N 1
ATOM 4172 C CA . ARG A 1 527 ? 18.883 8.972 -6.586 1.00 95.38 527 ARG A CA 1
ATOM 4173 C C . ARG A 1 527 ? 19.270 7.506 -6.352 1.00 95.38 527 ARG A C 1
ATOM 4175 O O . ARG A 1 527 ? 18.594 6.810 -5.602 1.00 95.38 527 ARG A O 1
ATOM 4182 N N . ILE A 1 528 ? 20.361 7.047 -6.974 1.00 95.12 528 ILE A N 1
ATOM 4183 C CA . ILE A 1 528 ? 20.795 5.639 -6.976 1.00 95.12 528 ILE A CA 1
ATOM 4184 C C . ILE A 1 528 ? 20.954 5.057 -5.557 1.00 95.12 528 ILE A C 1
ATOM 4186 O O . ILE A 1 528 ? 20.443 3.959 -5.341 1.00 95.12 528 ILE A O 1
ATOM 4190 N N . PRO A 1 529 ? 21.571 5.751 -4.575 1.00 96.56 529 PRO A N 1
ATOM 4191 C CA . PRO A 1 529 ? 21.734 5.188 -3.229 1.00 96.56 529 PRO A CA 1
ATOM 4192 C C . PRO A 1 529 ? 20.399 4.873 -2.543 1.00 96.56 529 PRO A C 1
ATOM 4194 O O . PRO A 1 529 ? 20.227 3.806 -1.960 1.00 96.56 529 PRO A O 1
ATOM 4197 N N . ILE A 1 530 ? 19.408 5.757 -2.700 1.00 97.75 530 ILE A N 1
ATOM 4198 C CA . ILE A 1 530 ? 18.057 5.554 -2.163 1.00 97.75 530 ILE A CA 1
ATOM 4199 C C . ILE A 1 530 ? 17.389 4.355 -2.840 1.00 97.75 530 ILE A C 1
ATOM 4201 O O . ILE A 1 530 ? 16.728 3.560 -2.174 1.00 97.75 530 ILE A O 1
ATOM 4205 N N . TYR A 1 531 ? 17.552 4.206 -4.156 1.00 96.94 531 TYR A N 1
ATOM 4206 C CA . TYR A 1 531 ? 16.970 3.091 -4.907 1.00 96.94 531 TYR A CA 1
ATOM 4207 C C . TYR A 1 531 ? 17.561 1.747 -4.475 1.00 96.94 531 TYR A C 1
ATOM 4209 O O . TYR A 1 531 ? 16.817 0.784 -4.302 1.00 96.94 531 TYR A O 1
ATOM 4217 N N . GLN A 1 532 ? 18.873 1.690 -4.239 1.00 96.12 532 GLN A N 1
ATOM 4218 C CA . GLN A 1 532 ? 19.548 0.494 -3.729 1.00 96.12 532 GLN A CA 1
ATOM 4219 C C . GLN A 1 532 ? 19.069 0.136 -2.318 1.00 96.12 532 GLN A C 1
ATOM 4221 O O . GLN A 1 532 ? 18.589 -0.977 -2.113 1.00 96.12 532 GLN A O 1
ATOM 4226 N N . ALA A 1 533 ? 19.072 1.096 -1.387 1.00 97.81 533 ALA A N 1
ATOM 4227 C CA . ALA A 1 533 ? 18.562 0.885 -0.029 1.00 97.81 533 ALA A CA 1
ATOM 4228 C C . ALA A 1 533 ? 17.080 0.458 -0.020 1.00 97.81 533 ALA A C 1
ATOM 4230 O O . ALA A 1 533 ? 16.668 -0.403 0.758 1.00 97.81 533 ALA A O 1
ATOM 4231 N N . THR A 1 534 ? 16.271 1.010 -0.933 1.00 97.69 534 THR A N 1
ATOM 4232 C CA . THR A 1 534 ? 14.862 0.619 -1.098 1.00 97.69 534 THR A CA 1
ATOM 4233 C C . THR A 1 534 ? 14.735 -0.834 -1.562 1.00 97.69 534 THR A C 1
ATOM 4235 O O . THR A 1 534 ? 13.937 -1.574 -0.992 1.00 97.69 534 THR A O 1
ATOM 4238 N N . LYS A 1 535 ? 15.533 -1.272 -2.546 1.00 95.50 535 LYS A N 1
ATOM 4239 C CA . LYS A 1 535 ? 15.534 -2.664 -3.029 1.00 95.50 535 LYS A CA 1
ATOM 4240 C C . LYS A 1 535 ? 15.931 -3.652 -1.936 1.00 95.50 535 LYS A C 1
ATOM 4242 O O . LYS A 1 535 ? 15.273 -4.675 -1.769 1.00 95.50 535 LYS A O 1
ATOM 4247 N N . GLU A 1 536 ? 16.964 -3.342 -1.158 1.00 95.88 536 GLU A N 1
ATOM 4248 C CA . GLU A 1 536 ? 17.393 -4.195 -0.042 1.00 95.88 536 GLU A CA 1
ATOM 4249 C C . GLU A 1 536 ? 16.278 -4.377 0.998 1.00 95.88 536 GLU A C 1
ATOM 4251 O O . GLU A 1 536 ? 16.002 -5.500 1.431 1.00 95.88 536 GLU A O 1
ATOM 4256 N N . LEU A 1 537 ? 15.562 -3.295 1.326 1.00 97.19 537 LEU A N 1
ATOM 4257 C CA . LEU A 1 537 ? 14.374 -3.357 2.177 1.00 97.19 537 LEU A CA 1
ATOM 4258 C C . LEU A 1 537 ? 13.226 -4.146 1.536 1.00 97.19 537 LEU A C 1
ATOM 4260 O O . LEU A 1 537 ? 12.556 -4.894 2.244 1.00 97.19 537 LEU A O 1
ATOM 4264 N N . GLN A 1 538 ? 12.991 -4.027 0.225 1.00 96.25 538 GLN A N 1
ATOM 4265 C CA . GLN A 1 538 ? 11.960 -4.814 -0.465 1.00 96.25 538 GLN A CA 1
ATOM 4266 C C . GLN A 1 538 ? 12.205 -6.318 -0.323 1.00 96.25 538 GLN A C 1
ATOM 4268 O O . GLN A 1 538 ? 11.263 -7.056 -0.016 1.00 96.25 538 GLN A O 1
ATOM 4273 N N . TYR A 1 539 ? 13.448 -6.772 -0.503 1.00 95.12 539 TYR A N 1
ATOM 4274 C CA . TYR A 1 539 ? 13.803 -8.183 -0.341 1.00 95.12 539 TYR A CA 1
ATOM 4275 C C . TYR A 1 539 ? 13.637 -8.641 1.108 1.00 95.12 539 TYR A C 1
ATOM 4277 O O . TYR A 1 539 ? 12.940 -9.624 1.364 1.00 95.12 539 TYR A O 1
ATOM 4285 N N . ASN A 1 540 ? 14.183 -7.882 2.061 1.00 96.69 540 ASN A N 1
ATOM 4286 C CA . ASN A 1 540 ? 14.056 -8.188 3.483 1.00 96.69 540 ASN A CA 1
ATOM 4287 C C . ASN A 1 540 ? 12.580 -8.269 3.921 1.00 96.69 540 ASN A C 1
ATOM 4289 O O . ASN A 1 540 ? 12.130 -9.273 4.466 1.00 96.69 540 ASN A O 1
ATOM 4293 N N . LEU A 1 541 ? 11.773 -7.255 3.617 1.00 96.88 541 LEU A N 1
ATOM 4294 C CA . LEU A 1 541 ? 10.365 -7.221 4.013 1.00 96.88 541 LEU A CA 1
ATOM 4295 C C . LEU A 1 541 ? 9.513 -8.262 3.275 1.00 96.88 541 LEU A C 1
ATOM 4297 O O . LEU A 1 541 ? 8.515 -8.741 3.818 1.00 96.88 541 LEU A O 1
ATOM 4301 N N . THR A 1 542 ? 9.907 -8.659 2.064 1.00 96.06 542 THR A N 1
ATOM 4302 C CA . THR A 1 542 ? 9.287 -9.793 1.368 1.00 96.06 542 THR A CA 1
ATOM 4303 C C . THR A 1 542 ? 9.567 -11.104 2.101 1.00 96.06 542 THR A C 1
ATOM 4305 O O . THR A 1 542 ? 8.655 -11.916 2.262 1.00 96.06 542 THR A O 1
ATOM 4308 N N . GLU A 1 543 ? 10.779 -11.304 2.606 1.00 94.44 543 GLU A N 1
ATOM 4309 C CA . GLU A 1 543 ? 11.140 -12.497 3.370 1.00 94.44 543 GLU A CA 1
ATOM 4310 C C . GLU A 1 543 ? 10.409 -12.558 4.722 1.00 94.44 543 GLU A C 1
ATOM 4312 O O . GLU A 1 543 ? 9.751 -13.554 5.019 1.00 94.44 543 GLU A O 1
ATOM 4317 N N . TYR A 1 544 ? 10.433 -11.485 5.517 1.00 95.81 544 TYR A N 1
ATOM 4318 C CA . TYR A 1 544 ? 9.916 -11.502 6.897 1.00 95.81 544 TYR A CA 1
ATOM 4319 C C . TYR A 1 544 ? 8.421 -11.142 7.023 1.00 95.81 544 TYR A C 1
ATOM 4321 O O . TYR A 1 544 ? 7.747 -11.541 7.982 1.00 95.81 544 TYR A O 1
ATOM 4329 N N . GLY A 1 545 ? 7.846 -10.468 6.022 1.00 91.62 545 GLY A N 1
ATOM 4330 C CA . GLY A 1 545 ? 6.422 -10.113 5.948 1.00 91.62 545 GLY A CA 1
ATOM 4331 C C . GLY A 1 545 ? 5.492 -11.251 5.495 1.00 91.62 545 GLY A C 1
ATOM 4332 O O . GLY A 1 545 ? 4.340 -11.008 5.127 1.00 91.62 545 GLY A O 1
ATOM 4333 N N . ASN A 1 546 ? 5.972 -12.496 5.468 1.00 91.62 546 ASN A N 1
ATOM 4334 C CA . ASN A 1 546 ? 5.251 -13.640 4.910 1.00 91.62 546 ASN A CA 1
ATOM 4335 C C . ASN A 1 546 ? 4.379 -14.410 5.935 1.00 91.62 546 ASN A C 1
ATOM 4337 O O . ASN A 1 546 ? 4.413 -14.192 7.151 1.00 91.62 546 ASN A O 1
ATOM 4341 N N . GLY A 1 547 ? 3.581 -15.357 5.428 1.00 89.88 547 GLY A N 1
ATOM 4342 C CA . GLY A 1 547 ? 2.860 -16.338 6.246 1.00 89.88 547 GLY A CA 1
ATOM 4343 C C . GLY A 1 547 ? 1.913 -15.711 7.279 1.00 89.88 547 GLY A C 1
ATOM 4344 O O . GLY A 1 547 ? 1.090 -14.859 6.944 1.00 89.88 547 GLY A O 1
ATOM 4345 N N . ARG A 1 548 ? 2.035 -16.139 8.548 1.00 90.00 548 ARG A N 1
ATOM 4346 C CA . ARG A 1 548 ? 1.187 -15.680 9.671 1.00 90.00 548 ARG A CA 1
ATOM 4347 C C . ARG A 1 548 ? 1.266 -14.168 9.913 1.00 90.00 548 ARG A C 1
ATOM 4349 O O . ARG A 1 548 ? 0.286 -13.595 10.380 1.00 90.00 548 ARG A O 1
ATOM 4356 N N . THR A 1 549 ? 2.372 -13.524 9.535 1.00 91.50 549 THR A N 1
ATOM 4357 C CA . THR A 1 549 ? 2.583 -12.080 9.709 1.00 91.50 549 THR A CA 1
ATOM 4358 C C . THR A 1 549 ? 1.477 -11.268 9.020 1.00 91.50 549 THR A C 1
ATOM 4360 O O . THR A 1 549 ? 0.956 -10.319 9.598 1.00 91.50 549 THR A O 1
ATOM 4363 N N . LYS A 1 550 ? 1.026 -11.688 7.827 1.00 92.25 550 LYS A N 1
ATOM 4364 C CA . LYS A 1 550 ? -0.085 -11.032 7.113 1.00 92.25 550 LYS A CA 1
ATOM 4365 C C . LYS A 1 550 ? -1.415 -11.137 7.841 1.00 92.25 550 LYS A C 1
ATOM 4367 O O . LYS A 1 550 ? -2.154 -10.161 7.932 1.00 92.25 550 LYS A O 1
ATOM 4372 N N . THR A 1 551 ? -1.740 -12.336 8.319 1.00 92.81 551 THR A N 1
ATOM 4373 C CA . THR A 1 551 ? -2.996 -12.579 9.033 1.00 92.81 551 THR A CA 1
ATOM 4374 C C . THR A 1 551 ? -3.027 -11.785 10.333 1.00 92.81 551 THR A C 1
ATOM 4376 O O . THR A 1 551 ? -4.032 -11.138 10.607 1.00 92.81 551 THR A O 1
ATOM 4379 N N . GLN A 1 552 ? -1.909 -11.751 11.064 1.00 94.25 552 GLN A N 1
ATOM 4380 C CA . GLN A 1 552 ? -1.766 -10.934 12.269 1.00 94.25 552 GLN A CA 1
ATOM 4381 C C . GLN A 1 552 ? -1.895 -9.442 11.958 1.00 94.25 552 GLN A C 1
ATOM 4383 O O . GLN A 1 552 ? -2.659 -8.753 12.622 1.00 94.25 552 GLN A O 1
ATOM 4388 N N . ALA A 1 553 ? -1.254 -8.941 10.898 1.00 95.69 553 ALA A N 1
ATOM 4389 C CA . ALA A 1 553 ? -1.425 -7.550 10.479 1.00 95.69 553 ALA A CA 1
ATOM 4390 C C . ALA A 1 553 ? -2.902 -7.211 10.186 1.00 95.69 553 ALA A C 1
ATOM 4392 O O . ALA A 1 553 ? -3.394 -6.168 10.609 1.00 95.69 553 ALA A O 1
ATOM 4393 N N . ALA A 1 554 ? -3.643 -8.103 9.519 1.00 94.25 554 ALA A N 1
ATOM 4394 C CA . ALA A 1 554 ? -5.070 -7.905 9.257 1.00 94.25 554 ALA A CA 1
ATOM 4395 C C . ALA A 1 554 ? -5.926 -7.921 10.540 1.00 94.25 554 ALA A C 1
ATOM 4397 O O . ALA A 1 554 ? -6.842 -7.108 10.676 1.00 94.25 554 ALA A O 1
ATOM 4398 N N . GLN A 1 555 ? -5.620 -8.813 11.486 1.00 93.50 555 GLN A N 1
ATOM 4399 C CA . GLN A 1 555 ? -6.292 -8.882 12.788 1.00 93.50 555 GLN A CA 1
ATOM 4400 C C . GLN A 1 555 ? -6.035 -7.617 13.613 1.00 93.50 555 GLN A C 1
ATOM 4402 O O . GLN A 1 555 ? -6.980 -6.993 14.096 1.00 93.50 555 GLN A O 1
ATOM 4407 N N . LEU A 1 556 ? -4.776 -7.185 13.692 1.00 95.50 556 LEU A N 1
ATOM 4408 C CA . LEU A 1 556 ? -4.376 -5.957 14.375 1.00 95.50 556 LEU A CA 1
ATOM 4409 C C . LEU A 1 556 ? -4.985 -4.716 13.742 1.00 95.50 556 LEU A C 1
ATOM 4411 O O . LEU A 1 556 ? -5.372 -3.796 14.458 1.00 95.50 556 LEU A O 1
ATOM 4415 N N . ARG A 1 557 ? -5.143 -4.707 12.418 1.00 96.38 557 ARG A N 1
ATOM 4416 C CA . ARG A 1 557 ? -5.858 -3.641 11.721 1.00 96.38 557 ARG A CA 1
ATOM 4417 C C . ARG A 1 557 ? -7.305 -3.559 12.145 1.00 96.38 557 ARG A C 1
ATOM 4419 O O . ARG A 1 557 ? -7.747 -2.489 12.542 1.00 96.38 557 ARG A O 1
ATOM 4426 N N . SER A 1 558 ? -8.012 -4.685 12.124 1.00 95.06 558 SER A N 1
ATOM 4427 C CA . SER A 1 558 ? -9.399 -4.727 12.583 1.00 95.06 558 SER A CA 1
ATOM 4428 C C . SER A 1 558 ? -9.526 -4.270 14.036 1.00 95.06 558 SER A C 1
ATOM 4430 O O . SER A 1 558 ? -10.458 -3.537 14.364 1.00 95.06 558 SER A O 1
ATOM 4432 N N . LEU A 1 559 ? -8.598 -4.682 14.905 1.00 95.25 559 LEU A N 1
ATOM 4433 C CA . LEU A 1 559 ? -8.595 -4.278 16.307 1.00 95.25 559 LEU A CA 1
ATOM 4434 C C . LEU A 1 559 ? -8.377 -2.769 16.453 1.00 95.25 559 LEU A C 1
ATOM 4436 O O . LEU A 1 559 ? -9.176 -2.101 17.100 1.00 95.25 559 LEU A O 1
ATOM 4440 N N . LEU A 1 560 ? -7.335 -2.225 15.823 1.00 96.19 560 LEU A N 1
ATOM 4441 C CA . LEU A 1 560 ? -6.991 -0.809 15.918 1.00 96.19 560 LEU A CA 1
ATOM 4442 C C . LEU A 1 560 ? -8.078 0.093 15.312 1.00 96.19 560 LEU A C 1
ATOM 4444 O O . LEU A 1 560 ? -8.413 1.118 15.902 1.00 96.19 560 LEU A O 1
ATOM 4448 N N . ASP A 1 561 ? -8.675 -0.312 14.189 1.00 96.12 561 ASP A N 1
ATOM 4449 C CA . ASP A 1 561 ? -9.811 0.388 13.577 1.00 96.12 561 ASP A CA 1
ATOM 4450 C C . ASP A 1 561 ? -11.023 0.407 14.526 1.00 96.12 561 ASP A C 1
ATOM 4452 O O . ASP A 1 561 ? -11.669 1.444 14.680 1.00 96.12 561 ASP A O 1
ATOM 4456 N N . THR A 1 562 ? -11.288 -0.700 15.231 1.00 96.44 562 THR A N 1
ATOM 4457 C CA . THR A 1 562 ? -12.352 -0.771 16.249 1.00 96.44 562 THR A CA 1
ATOM 4458 C C . THR A 1 562 ? -12.050 0.153 17.434 1.00 96.44 562 THR A C 1
ATOM 4460 O O . THR A 1 562 ? -12.932 0.884 17.882 1.00 96.44 562 THR A O 1
ATOM 4463 N N . CYS A 1 563 ? -10.800 0.193 17.912 1.00 97.06 563 CYS A N 1
ATOM 4464 C CA . CYS A 1 563 ? -10.387 1.133 18.958 1.00 97.06 563 CYS A CA 1
ATOM 4465 C C . CYS A 1 563 ? -10.598 2.589 18.516 1.00 97.06 563 CYS A C 1
ATOM 4467 O O . CYS A 1 563 ? -11.106 3.407 19.282 1.00 97.06 563 CYS A O 1
ATOM 4469 N N . PHE A 1 564 ? -10.246 2.927 17.272 1.00 97.25 564 PHE A N 1
ATOM 4470 C CA . PHE A 1 564 ? -10.480 4.268 16.742 1.00 97.25 564 PHE A CA 1
ATOM 4471 C C . PHE A 1 564 ? -11.960 4.602 16.605 1.00 97.25 564 PHE A C 1
ATOM 4473 O O . PHE A 1 564 ? -12.333 5.718 16.946 1.00 97.25 564 PHE A O 1
ATOM 4480 N N . GLN A 1 565 ? -12.798 3.652 16.188 1.00 97.00 565 GLN A N 1
ATOM 4481 C CA . GLN A 1 565 ? -14.247 3.846 16.137 1.00 97.00 565 GLN A CA 1
ATOM 4482 C C . GLN A 1 565 ? -14.816 4.213 17.515 1.00 97.00 565 GLN A C 1
ATOM 4484 O O . GLN A 1 565 ? -15.637 5.122 17.610 1.00 97.00 565 GLN A O 1
ATOM 4489 N N . VAL A 1 566 ? -14.352 3.553 18.583 1.00 97.25 566 VAL A N 1
ATOM 4490 C CA . VAL A 1 566 ? -14.749 3.888 19.960 1.00 97.25 566 VAL A CA 1
ATOM 4491 C C . VAL A 1 566 ? -14.239 5.276 20.358 1.00 97.25 566 VAL A C 1
ATOM 4493 O O . VAL A 1 566 ? -14.999 6.071 20.898 1.00 97.25 566 VAL A O 1
ATOM 4496 N N . LEU A 1 567 ? -12.981 5.612 20.061 1.00 96.69 567 LEU A N 1
ATOM 4497 C CA . LEU A 1 567 ? -12.402 6.925 20.393 1.00 96.69 567 LEU A CA 1
ATOM 4498 C C . LEU A 1 567 ? -13.017 8.093 19.603 1.00 96.69 567 LEU A C 1
ATOM 4500 O O . LEU A 1 567 ? -12.969 9.234 20.061 1.00 96.69 567 LEU A O 1
ATOM 4504 N N . ASP A 1 568 ? -13.560 7.820 18.417 1.00 96.75 568 ASP A N 1
ATOM 4505 C CA . ASP A 1 568 ? -14.264 8.787 17.570 1.00 96.75 568 ASP A CA 1
ATOM 4506 C C . ASP A 1 568 ? -15.734 8.981 17.941 1.00 96.75 568 ASP A C 1
ATOM 4508 O O . ASP A 1 568 ? -16.392 9.865 17.386 1.00 96.75 568 ASP A O 1
ATOM 4512 N N . ALA A 1 569 ? -16.267 8.147 18.834 1.00 96.94 569 ALA A N 1
ATOM 4513 C CA . ALA A 1 569 ? -17.658 8.216 19.232 1.00 96.94 569 ALA A CA 1
ATOM 4514 C C . ALA A 1 569 ? -18.007 9.618 19.761 1.00 96.94 569 ALA A C 1
ATOM 4516 O O . ALA A 1 569 ? -17.280 10.145 20.612 1.00 96.94 569 ALA A O 1
ATOM 4517 N N . PRO A 1 570 ? -19.111 10.235 19.300 1.00 95.50 570 PRO A N 1
ATOM 4518 C CA . PRO A 1 570 ? -19.480 11.579 19.726 1.00 95.50 570 PRO A CA 1
ATOM 4519 C C . PRO A 1 570 ? -19.681 11.663 21.241 1.00 95.50 570 PRO A C 1
ATOM 4521 O O . PRO A 1 570 ? -19.299 12.661 21.836 1.00 95.50 570 PRO A O 1
ATOM 4524 N N . GLU A 1 571 ? -20.183 10.605 21.881 1.00 94.94 571 GLU A N 1
ATOM 4525 C CA . GLU A 1 571 ? -20.357 10.534 23.334 1.00 94.94 571 GLU A CA 1
ATOM 4526 C C . GLU A 1 571 ? -19.012 10.590 24.075 1.00 94.94 571 GLU A C 1
ATOM 4528 O O . GLU A 1 571 ? -18.874 11.286 25.081 1.00 94.94 571 GLU A O 1
ATOM 4533 N N . ILE A 1 572 ? -17.994 9.908 23.542 1.00 96.19 572 ILE A N 1
ATOM 4534 C CA . ILE A 1 572 ? -16.634 9.897 24.095 1.00 96.19 572 ILE A CA 1
ATOM 4535 C C . ILE A 1 572 ? -15.949 11.248 23.856 1.00 96.19 572 ILE A C 1
ATOM 4537 O O . ILE A 1 572 ? -15.326 11.800 24.766 1.00 96.19 572 ILE A O 1
ATOM 4541 N N . ILE A 1 573 ? -16.089 11.815 22.654 1.00 96.12 573 ILE A N 1
ATOM 4542 C CA . ILE A 1 573 ? -15.543 13.136 22.316 1.00 96.12 573 ILE A CA 1
ATOM 4543 C C . ILE A 1 573 ? -16.218 14.236 23.136 1.00 96.12 573 ILE A C 1
ATOM 4545 O O . ILE A 1 573 ? -15.541 15.166 23.560 1.00 96.12 573 ILE A O 1
ATOM 4549 N N . ASP A 1 574 ? -17.521 14.169 23.383 1.00 93.44 574 ASP A N 1
ATOM 4550 C CA . ASP A 1 574 ? -18.207 15.186 24.178 1.00 93.44 574 ASP A CA 1
ATOM 4551 C C . ASP A 1 574 ? -17.826 15.104 25.662 1.00 93.44 574 ASP A C 1
ATOM 4553 O O . ASP A 1 574 ? -17.733 16.146 26.314 1.00 93.44 574 ASP A O 1
ATOM 4557 N N . PHE A 1 575 ? -17.537 13.903 26.177 1.00 93.19 575 PHE A N 1
ATOM 4558 C CA . PHE A 1 575 ? -17.077 13.718 27.554 1.00 93.19 575 PHE A CA 1
ATOM 4559 C C . PHE A 1 575 ? -15.599 14.086 27.757 1.00 93.19 575 PHE A C 1
ATOM 4561 O O . PHE A 1 575 ? -15.257 14.753 28.725 1.00 93.19 575 PHE A O 1
ATOM 4568 N N . TYR A 1 576 ? -14.691 13.677 26.869 1.00 92.69 576 TYR A N 1
ATOM 4569 C CA . TYR A 1 576 ? -13.249 13.916 27.051 1.00 92.69 576 TYR A CA 1
ATOM 4570 C C . TYR A 1 576 ? -12.716 15.116 26.258 1.00 92.69 576 TYR A C 1
ATOM 4572 O O . TYR A 1 576 ? -11.737 15.752 26.651 1.00 92.69 576 TYR A O 1
ATOM 4580 N N . GLY A 1 577 ? -13.362 15.478 25.154 1.00 80.56 577 GLY A N 1
ATOM 4581 C CA . GLY A 1 577 ? -12.966 16.551 24.239 1.00 80.56 577 GLY A CA 1
ATOM 4582 C C . GLY A 1 577 ? -13.361 17.956 24.699 1.00 80.56 577 GLY A C 1
ATOM 4583 O O . GLY A 1 577 ? -13.583 18.839 23.869 1.00 80.56 577 GLY A O 1
ATOM 4584 N N . PHE A 1 578 ? -13.454 18.218 26.006 1.00 78.06 578 PHE A N 1
ATOM 4585 C CA . PHE A 1 578 ? -13.708 19.573 26.495 1.00 78.06 578 PHE A CA 1
ATOM 4586 C C . PHE A 1 578 ? -12.579 20.530 26.072 1.00 78.06 578 PHE A C 1
ATOM 4588 O O . PHE A 1 578 ? -11.419 20.383 26.469 1.00 78.06 578 PHE A O 1
ATOM 4595 N N . GLY A 1 579 ? -12.930 21.549 25.283 1.00 81.31 579 GLY A N 1
ATOM 4596 C CA . GLY A 1 579 ? -11.999 22.572 24.810 1.00 81.31 579 GLY A CA 1
ATOM 4597 C C . GLY A 1 579 ? -12.302 23.059 23.395 1.00 81.31 579 GLY A C 1
ATOM 4598 O O . GLY A 1 579 ? -13.391 22.861 22.858 1.00 81.31 579 GLY A O 1
ATOM 4599 N N . THR A 1 580 ? -11.317 23.731 22.795 1.00 77.62 580 THR A N 1
ATOM 4600 C CA . THR A 1 580 ? -11.384 24.247 21.416 1.00 77.62 580 THR A CA 1
ATOM 4601 C C . THR A 1 580 ? -11.122 23.176 20.358 1.00 77.62 580 THR A C 1
ATOM 4603 O O . THR A 1 580 ? -11.480 23.376 19.200 1.00 77.62 580 THR A O 1
ATOM 4606 N N . ARG A 1 581 ? -10.510 22.046 20.736 1.00 82.44 581 ARG A N 1
ATOM 4607 C CA . ARG A 1 581 ? -10.246 20.900 19.859 1.00 82.44 581 ARG A CA 1
ATOM 4608 C C . ARG A 1 581 ? -11.054 19.703 20.355 1.00 82.44 581 ARG A C 1
ATOM 4610 O O . ARG A 1 581 ? -10.785 19.186 21.431 1.00 82.44 581 ARG A O 1
ATOM 4617 N N . ARG A 1 582 ? -12.062 19.316 19.574 1.00 88.62 582 ARG A N 1
ATOM 4618 C CA . ARG A 1 582 ? -12.903 18.134 19.798 1.00 88.62 582 ARG A CA 1
ATOM 4619 C C . ARG A 1 582 ? -12.508 17.059 18.797 1.00 88.62 582 ARG A C 1
ATOM 4621 O O . ARG A 1 582 ? -13.132 16.929 17.749 1.00 88.62 582 ARG A O 1
ATOM 4628 N N . ASP A 1 583 ? -11.408 16.373 19.070 1.00 92.88 583 ASP A N 1
ATOM 4629 C CA . ASP A 1 583 ? -10.916 15.277 18.239 1.00 92.88 583 ASP A CA 1
ATOM 4630 C C . ASP A 1 583 ? -10.464 14.089 19.095 1.00 92.88 583 ASP A C 1
ATOM 4632 O O . ASP A 1 583 ? -10.176 14.234 20.286 1.00 92.88 583 ASP A O 1
ATOM 4636 N N . ARG A 1 584 ? -10.370 12.905 18.475 1.00 94.38 584 ARG A N 1
ATOM 4637 C CA . ARG A 1 584 ? -9.920 11.674 19.149 1.00 94.38 584 ARG A CA 1
ATOM 4638 C C . ARG A 1 584 ? -8.559 11.828 19.829 1.00 94.38 584 ARG A C 1
ATOM 4640 O O . ARG A 1 584 ? -8.290 11.193 20.836 1.00 94.38 584 ARG A O 1
ATOM 4647 N N . TRP A 1 585 ? -7.676 12.663 19.282 1.00 94.06 585 TRP A N 1
ATOM 4648 C CA . TRP A 1 585 ? -6.330 12.848 19.824 1.00 94.06 585 TRP A CA 1
ATOM 4649 C C . TRP A 1 585 ? -6.364 13.602 21.149 1.00 94.06 585 TRP A C 1
ATOM 4651 O O . TRP A 1 585 ? -5.622 13.254 22.060 1.00 94.06 585 TRP A O 1
ATOM 4661 N N . THR A 1 586 ? -7.268 14.576 21.284 1.00 93.12 586 THR A N 1
ATOM 4662 C CA . THR A 1 586 ? -7.536 15.236 22.565 1.00 93.12 586 THR A CA 1
ATOM 4663 C C . THR A 1 586 ? -8.107 14.244 23.581 1.00 93.12 586 THR A C 1
ATOM 4665 O O . THR A 1 586 ? -7.722 14.296 24.745 1.00 93.12 586 THR A O 1
ATOM 4668 N N . VAL A 1 587 ? -8.964 13.307 23.155 1.00 94.81 587 VAL A N 1
ATOM 4669 C CA . VAL A 1 587 ? -9.460 12.219 24.021 1.00 94.81 587 VAL A CA 1
ATOM 4670 C C . VAL A 1 587 ? -8.302 11.351 24.522 1.00 94.81 587 VAL A C 1
ATOM 4672 O O . VAL A 1 587 ? -8.158 11.160 25.725 1.00 94.81 587 VAL A O 1
ATOM 4675 N N . ILE A 1 588 ? -7.435 10.888 23.617 1.00 94.75 588 ILE A N 1
ATOM 4676 C CA . ILE A 1 588 ? -6.256 10.071 23.949 1.00 94.75 588 ILE A CA 1
ATOM 4677 C C . ILE A 1 588 ? -5.333 10.814 24.932 1.00 94.75 588 ILE A C 1
ATOM 4679 O O . ILE A 1 588 ? -4.928 10.236 25.936 1.00 94.75 588 ILE A O 1
ATOM 4683 N N . ASP A 1 589 ? -5.026 12.092 24.688 1.00 92.88 589 ASP A N 1
ATOM 4684 C CA . ASP A 1 589 ? -4.185 12.924 25.569 1.00 92.88 589 ASP A CA 1
ATOM 4685 C C . ASP A 1 589 ? -4.783 13.090 26.976 1.00 92.88 589 ASP A C 1
ATOM 4687 O O . ASP A 1 589 ? -4.066 13.164 27.972 1.00 92.88 589 ASP A O 1
ATOM 4691 N N . ARG A 1 590 ? -6.114 13.158 27.074 1.00 92.19 590 ARG A N 1
ATOM 4692 C CA . ARG A 1 590 ? -6.819 13.266 28.356 1.00 92.19 590 ARG A CA 1
ATOM 4693 C C . ARG A 1 590 ? -6.803 11.961 29.126 1.00 92.19 590 ARG A C 1
ATOM 4695 O O . ARG A 1 590 ? -6.504 11.991 30.313 1.00 92.19 590 ARG A O 1
ATOM 4702 N N . LEU A 1 591 ? -7.068 10.847 28.454 1.00 93.25 591 LEU A N 1
ATOM 4703 C CA . LEU A 1 591 ? -7.034 9.530 29.081 1.00 93.25 591 LEU A CA 1
ATOM 4704 C C . LEU A 1 591 ? -5.635 9.176 29.603 1.00 93.25 591 LEU A C 1
ATOM 4706 O O . LEU A 1 591 ? -5.518 8.588 30.667 1.00 93.25 591 LEU A O 1
ATOM 4710 N N . HIS A 1 592 ? -4.566 9.610 28.928 1.00 92.50 592 HIS A N 1
ATOM 4711 C CA . HIS A 1 592 ? -3.194 9.448 29.433 1.00 92.50 592 HIS A CA 1
ATOM 4712 C C . HIS A 1 592 ? -2.884 10.260 30.701 1.00 92.50 592 HIS A C 1
ATOM 4714 O O . HIS A 1 592 ? -1.845 10.046 31.318 1.00 92.50 592 HIS A O 1
ATOM 4720 N N . LYS A 1 593 ? -3.739 11.214 31.090 1.00 91.12 593 LYS A N 1
ATOM 4721 C CA . LYS A 1 593 ? -3.609 11.951 32.362 1.00 91.12 593 LYS A CA 1
ATOM 4722 C C . LYS A 1 593 ? -4.344 11.254 33.503 1.00 91.12 593 LYS A C 1
ATOM 4724 O O . LYS A 1 593 ? -4.275 11.721 34.640 1.00 91.12 593 LYS A O 1
ATOM 4729 N N . GLU A 1 594 ? -5.065 10.181 33.202 1.00 88.56 594 GLU A N 1
ATOM 4730 C CA . GLU A 1 594 ? -5.749 9.356 34.183 1.00 88.56 594 GLU A CA 1
ATOM 4731 C C . GLU A 1 594 ? -4.881 8.143 34.558 1.00 88.56 594 GLU A C 1
ATOM 4733 O O . GLU A 1 594 ? -4.097 7.651 33.739 1.00 88.56 594 GLU A O 1
ATOM 4738 N N . PRO A 1 595 ? -5.009 7.625 35.793 1.00 85.06 595 PRO A N 1
ATOM 4739 C CA . PRO A 1 595 ? -4.407 6.347 36.154 1.00 85.06 595 PRO A CA 1
ATOM 4740 C C . PRO A 1 595 ? -4.873 5.246 35.185 1.00 85.06 595 PRO A C 1
ATOM 4742 O O . PRO A 1 595 ? -6.052 5.220 34.830 1.00 85.06 595 PRO A O 1
ATOM 4745 N N . PRO A 1 596 ? -3.999 4.312 34.773 1.00 87.00 596 PRO A N 1
ATOM 4746 C CA . PRO A 1 596 ? -2.713 3.958 35.380 1.00 87.00 596 PRO A CA 1
ATOM 4747 C C . PRO A 1 596 ? -1.473 4.597 34.727 1.00 87.00 596 PRO A C 1
ATOM 4749 O O . PRO A 1 596 ? -0.358 4.206 35.063 1.00 87.00 596 PRO A O 1
ATOM 4752 N N . PHE A 1 597 ? -1.624 5.535 33.790 1.00 88.00 597 PHE A N 1
ATOM 4753 C CA . PHE A 1 597 ? -0.480 6.064 33.043 1.00 88.00 597 PHE A CA 1
ATOM 4754 C C . PHE A 1 597 ? 0.349 7.040 33.890 1.00 88.00 597 PHE A C 1
ATOM 4756 O O . PHE A 1 597 ? -0.191 7.927 34.550 1.00 88.00 597 PHE A O 1
ATOM 4763 N N . ALA A 1 598 ? 1.675 6.868 33.879 1.00 80.62 598 ALA A N 1
ATOM 4764 C CA . ALA A 1 598 ? 2.606 7.718 34.627 1.00 80.62 598 ALA A CA 1
ATOM 4765 C C . ALA A 1 598 ? 2.988 8.995 33.860 1.00 80.62 598 ALA A C 1
ATOM 4767 O O . ALA A 1 598 ? 3.207 10.046 34.464 1.00 80.62 598 ALA A O 1
ATOM 4768 N N . SER A 1 599 ? 3.052 8.913 32.531 1.00 84.94 599 SER A N 1
ATOM 4769 C CA . SER A 1 599 ? 3.411 10.016 31.645 1.00 84.94 599 SER A CA 1
ATOM 4770 C C . SER A 1 599 ? 2.561 9.989 30.375 1.00 84.94 599 SER A C 1
ATOM 4772 O O . SER A 1 599 ? 2.003 8.964 29.980 1.00 84.94 599 SER A O 1
ATOM 4774 N N . THR A 1 600 ? 2.423 11.155 29.744 1.00 86.56 600 THR A N 1
ATOM 4775 C CA . THR A 1 600 ? 1.755 11.275 28.448 1.00 86.56 600 THR A CA 1
ATOM 4776 C C . THR A 1 600 ? 2.813 11.211 27.347 1.00 86.56 600 THR A C 1
ATOM 4778 O O . THR A 1 600 ? 3.670 12.098 27.305 1.00 86.56 600 THR A O 1
ATOM 4781 N N . PRO A 1 601 ? 2.772 10.210 26.450 1.00 89.12 601 PRO A N 1
ATOM 4782 C CA . PRO A 1 601 ? 3.732 10.118 25.361 1.00 89.12 601 PRO A CA 1
ATOM 4783 C C . PRO A 1 601 ? 3.557 11.291 24.391 1.00 89.12 601 PRO A C 1
ATOM 4785 O O . PRO A 1 601 ? 2.491 11.911 24.310 1.00 89.12 601 PRO A O 1
ATOM 4788 N N . ASN A 1 602 ? 4.584 11.588 23.591 1.00 92.06 602 ASN A N 1
ATOM 4789 C CA . ASN A 1 602 ? 4.489 12.612 22.550 1.00 92.06 602 ASN A CA 1
ATOM 4790 C C . ASN A 1 602 ? 3.609 12.127 21.380 1.00 92.06 602 ASN A C 1
ATOM 4792 O O . ASN A 1 602 ? 4.092 11.717 20.322 1.00 92.06 602 ASN A O 1
ATOM 4796 N N . LEU A 1 603 ? 2.287 12.196 21.564 1.00 92.56 603 LEU A N 1
ATOM 4797 C CA . LEU A 1 603 ? 1.284 11.688 20.624 1.00 92.56 603 LEU A CA 1
ATOM 4798 C C . LEU A 1 603 ? 1.401 12.316 19.232 1.00 92.56 603 LEU A C 1
ATOM 4800 O O . LEU A 1 603 ? 1.152 11.654 18.225 1.00 92.56 603 LEU A O 1
ATOM 4804 N N . GLN A 1 604 ? 1.784 13.593 19.147 1.00 93.12 604 GLN A N 1
ATOM 4805 C CA . GLN A 1 604 ? 1.948 14.267 17.861 1.00 93.12 604 GLN A CA 1
ATOM 4806 C C . GLN A 1 604 ? 3.128 13.688 17.073 1.00 93.12 604 GLN A C 1
ATOM 4808 O O . GLN A 1 604 ? 3.005 13.469 15.859 1.00 93.12 604 GLN A O 1
ATOM 4813 N N . ALA A 1 605 ? 4.249 13.437 17.752 1.00 94.62 605 ALA A N 1
ATOM 4814 C CA . ALA A 1 605 ? 5.408 12.801 17.149 1.00 94.62 605 ALA A CA 1
ATOM 4815 C C . ALA A 1 605 ? 5.069 11.364 16.734 1.00 94.62 605 ALA A C 1
ATOM 4817 O O . ALA A 1 605 ? 5.208 11.046 15.555 1.00 94.62 605 ALA A O 1
ATOM 4818 N N . LEU A 1 606 ? 4.490 10.552 17.628 1.00 95.00 606 LEU A N 1
ATOM 4819 C CA . LEU A 1 606 ? 4.086 9.168 17.336 1.00 95.00 606 LEU A CA 1
ATOM 4820 C C . LEU A 1 606 ? 3.099 9.069 16.167 1.00 95.00 606 LEU A C 1
ATOM 4822 O O . LEU A 1 606 ? 3.280 8.254 15.265 1.00 95.00 606 LEU A O 1
ATOM 4826 N N . ARG A 1 607 ? 2.098 9.957 16.094 1.00 95.00 607 ARG A N 1
ATOM 4827 C CA . ARG A 1 607 ? 1.165 10.004 14.955 1.00 95.00 607 ARG A CA 1
ATOM 4828 C C . ARG A 1 607 ? 1.882 10.277 13.641 1.00 95.00 607 ARG A C 1
ATOM 4830 O O . ARG A 1 607 ? 1.505 9.738 12.598 1.00 95.00 607 ARG A O 1
ATOM 4837 N N . THR A 1 608 ? 2.879 11.155 13.674 1.00 96.12 608 THR A N 1
ATOM 4838 C CA . THR A 1 608 ? 3.641 11.509 12.479 1.00 96.12 608 THR A CA 1
ATOM 4839 C C . THR A 1 608 ? 4.582 10.375 12.090 1.00 96.12 608 THR A C 1
ATOM 4841 O O . THR A 1 608 ? 4.586 10.009 10.919 1.00 96.12 608 THR A O 1
ATOM 4844 N N . VAL A 1 609 ? 5.273 9.756 13.051 1.00 96.19 609 VAL A N 1
ATOM 4845 C CA . VAL A 1 609 ? 6.096 8.552 12.852 1.00 96.19 609 VAL A CA 1
ATOM 4846 C C . VAL A 1 609 ? 5.256 7.435 12.232 1.00 96.19 609 VAL A C 1
ATOM 4848 O O . VAL A 1 609 ? 5.572 6.987 11.137 1.00 96.19 609 VAL A O 1
ATOM 4851 N N . ALA A 1 610 ? 4.122 7.069 12.828 1.00 96.62 610 ALA A N 1
ATOM 4852 C CA . ALA A 1 610 ? 3.263 6.010 12.303 1.00 96.62 610 ALA A CA 1
ATOM 4853 C C . ALA A 1 610 ? 2.708 6.354 10.908 1.00 96.62 610 ALA A C 1
ATOM 4855 O O . ALA A 1 610 ? 2.829 5.591 9.949 1.00 96.62 610 ALA A O 1
ATOM 4856 N N . GLY A 1 611 ? 2.107 7.539 10.756 1.00 97.25 611 GLY A N 1
ATOM 4857 C CA . GLY A 1 611 ? 1.442 7.929 9.514 1.00 97.25 611 GLY A CA 1
ATOM 4858 C C . GLY A 1 611 ? 2.401 8.152 8.343 1.00 97.25 611 GLY A C 1
ATOM 4859 O O . GLY A 1 611 ? 2.068 7.821 7.204 1.00 97.25 611 GLY A O 1
ATOM 4860 N N . LYS A 1 612 ? 3.578 8.734 8.593 1.00 97.62 612 LYS A N 1
ATOM 4861 C CA . LYS A 1 612 ? 4.597 8.980 7.562 1.00 97.62 612 LYS A CA 1
ATOM 4862 C C . LYS A 1 612 ? 5.460 7.750 7.312 1.00 97.62 612 LYS A C 1
ATOM 4864 O O . LYS A 1 612 ? 5.756 7.486 6.153 1.00 97.62 612 LYS A O 1
ATOM 4869 N N . GLY A 1 613 ? 5.748 6.960 8.345 1.00 97.00 613 GLY A N 1
ATOM 4870 C CA . GLY A 1 613 ? 6.420 5.666 8.230 1.00 97.00 613 GLY A CA 1
ATOM 4871 C C . GLY A 1 613 ? 5.632 4.720 7.332 1.00 97.00 613 GLY A C 1
ATOM 4872 O O . GLY A 1 613 ? 6.164 4.229 6.343 1.00 97.00 613 GLY A O 1
ATOM 4873 N N . ASN A 1 614 ? 4.319 4.593 7.546 1.00 97.75 614 ASN A N 1
ATOM 4874 C CA . ASN A 1 614 ? 3.465 3.778 6.676 1.00 97.75 614 ASN A CA 1
ATOM 4875 C C . ASN A 1 614 ? 3.460 4.256 5.206 1.00 97.75 614 ASN A C 1
ATOM 4877 O O . ASN A 1 614 ? 3.385 3.444 4.289 1.00 97.75 614 ASN A O 1
ATOM 4881 N N . LYS A 1 615 ? 3.590 5.566 4.944 1.00 98.19 615 LYS A N 1
ATOM 4882 C CA . LYS A 1 615 ? 3.754 6.076 3.567 1.00 98.19 615 LYS A CA 1
ATOM 4883 C C . LYS A 1 615 ? 5.098 5.687 2.955 1.00 98.19 615 LYS A C 1
ATOM 4885 O O . LYS A 1 615 ? 5.153 5.437 1.756 1.00 98.19 615 LYS A O 1
ATOM 4890 N N . VAL A 1 616 ? 6.156 5.616 3.759 1.00 98.38 616 VAL A N 1
ATOM 4891 C CA . VAL A 1 616 ? 7.448 5.083 3.315 1.00 98.38 616 VAL A CA 1
ATOM 4892 C C . VAL A 1 616 ? 7.334 3.588 3.005 1.00 98.38 616 VAL A C 1
ATOM 4894 O O . VAL A 1 616 ? 7.796 3.165 1.954 1.00 98.38 616 VAL A O 1
ATOM 4897 N N . PHE A 1 617 ? 6.634 2.795 3.820 1.00 98.38 617 PHE A N 1
ATOM 4898 C CA . PHE A 1 617 ? 6.359 1.390 3.483 1.00 98.38 617 PHE A CA 1
ATOM 4899 C C . PHE A 1 617 ? 5.547 1.226 2.195 1.00 98.38 617 PHE A C 1
ATOM 4901 O O . PHE A 1 617 ? 5.831 0.323 1.415 1.00 98.38 617 PHE A O 1
ATOM 4908 N N . GLN A 1 618 ? 4.564 2.096 1.942 1.00 98.06 618 GLN A N 1
ATOM 4909 C CA . GLN A 1 618 ? 3.824 2.105 0.673 1.00 98.06 618 GLN A CA 1
ATOM 4910 C C . GLN A 1 618 ? 4.744 2.404 -0.510 1.00 98.06 618 GLN A C 1
ATOM 4912 O O . GLN A 1 618 ? 4.685 1.699 -1.510 1.00 98.06 618 GLN A O 1
ATOM 4917 N N . TRP A 1 619 ? 5.638 3.387 -0.366 1.00 97.81 619 TRP A N 1
ATOM 4918 C CA . TRP A 1 619 ? 6.670 3.658 -1.362 1.00 97.81 619 TRP A CA 1
ATOM 4919 C C . TRP A 1 619 ? 7.545 2.430 -1.617 1.00 97.81 619 TRP A C 1
ATOM 4921 O O . TRP A 1 619 ? 7.680 2.026 -2.763 1.00 97.81 619 TRP A O 1
ATOM 4931 N N . ILE A 1 620 ? 8.074 1.794 -0.567 1.00 98.00 620 ILE A N 1
ATOM 4932 C CA . ILE A 1 620 ? 8.893 0.579 -0.691 1.00 98.00 620 ILE A CA 1
ATOM 4933 C C . ILE A 1 620 ? 8.094 -0.535 -1.385 1.00 98.00 620 ILE A C 1
ATOM 4935 O O . ILE A 1 620 ? 8.625 -1.231 -2.240 1.00 98.00 620 ILE A O 1
ATOM 4939 N N . ALA A 1 621 ? 6.809 -0.699 -1.070 1.00 97.19 621 ALA A N 1
ATOM 4940 C CA . ALA A 1 621 ? 5.969 -1.736 -1.666 1.00 97.19 621 ALA A CA 1
ATOM 4941 C C . ALA A 1 621 ? 5.681 -1.504 -3.160 1.00 97.19 621 ALA A C 1
ATOM 4943 O O . ALA A 1 621 ? 5.603 -2.468 -3.919 1.00 97.19 621 ALA A O 1
ATOM 4944 N N . ASP A 1 622 ? 5.515 -0.243 -3.564 1.00 96.38 622 ASP A N 1
ATOM 4945 C CA . ASP A 1 622 ? 5.194 0.166 -4.937 1.00 96.38 622 ASP A CA 1
ATOM 4946 C C . ASP A 1 622 ? 6.445 0.514 -5.769 1.00 96.38 622 ASP A C 1
ATOM 4948 O O . ASP A 1 622 ? 6.338 0.793 -6.965 1.00 96.38 622 ASP A O 1
ATOM 4952 N N . PHE A 1 623 ? 7.633 0.501 -5.157 1.00 96.50 623 PHE A N 1
ATOM 4953 C CA . PHE A 1 623 ? 8.870 0.921 -5.799 1.00 96.50 623 PHE A CA 1
ATOM 4954 C C . PHE A 1 623 ? 9.244 0.002 -6.965 1.00 96.50 623 PHE A C 1
ATOM 4956 O O . PHE A 1 623 ? 9.475 -1.198 -6.802 1.00 96.50 623 PHE A O 1
ATOM 4963 N N . ASN A 1 624 ? 9.372 0.612 -8.139 1.00 93.56 624 ASN A N 1
ATOM 4964 C CA . ASN A 1 624 ? 9.942 0.011 -9.332 1.00 93.56 624 ASN A CA 1
ATOM 4965 C C . ASN A 1 624 ? 10.846 1.047 -10.004 1.00 93.56 624 ASN A C 1
ATOM 4967 O O . ASN A 1 624 ? 10.367 2.059 -10.517 1.00 93.56 624 ASN A O 1
ATOM 4971 N N . GLU A 1 625 ? 12.152 0.778 -10.012 1.00 91.12 625 GLU A N 1
ATOM 4972 C CA . GLU A 1 625 ? 13.185 1.694 -10.511 1.00 91.12 625 GLU A CA 1
ATOM 4973 C C . GLU A 1 625 ? 12.891 2.229 -11.923 1.00 91.12 625 GLU A C 1
ATOM 4975 O O . GLU A 1 625 ? 13.157 3.397 -12.201 1.00 91.12 625 GLU A O 1
ATOM 4980 N N . ALA A 1 626 ? 12.287 1.416 -12.795 1.00 89.44 626 ALA A N 1
ATOM 4981 C CA . ALA A 1 626 ? 11.999 1.800 -14.174 1.00 89.44 626 ALA A CA 1
ATOM 4982 C C . ALA A 1 626 ? 10.800 2.755 -14.324 1.00 89.44 626 ALA A C 1
ATOM 4984 O O . ALA A 1 626 ? 10.660 3.390 -15.370 1.00 89.44 626 ALA A O 1
ATOM 4985 N N . SER A 1 627 ? 9.918 2.849 -13.321 1.00 90.56 627 SER A N 1
ATOM 4986 C CA . SER A 1 627 ? 8.649 3.586 -13.421 1.00 90.56 627 SER A CA 1
ATOM 4987 C C . SER A 1 627 ? 8.484 4.727 -12.420 1.00 90.56 627 SER A C 1
ATOM 4989 O O . SER A 1 627 ? 7.437 5.368 -12.427 1.00 90.56 627 SER A O 1
ATOM 4991 N N . VAL A 1 628 ? 9.477 4.993 -11.567 1.00 94.62 628 VAL A N 1
ATOM 4992 C CA . VAL A 1 628 ? 9.404 6.078 -10.578 1.00 94.62 628 VAL A CA 1
ATOM 4993 C C . VAL A 1 628 ? 9.293 7.442 -11.261 1.00 94.62 628 VAL A C 1
ATOM 4995 O O . VAL A 1 628 ? 10.201 7.875 -11.973 1.00 94.62 628 VAL A O 1
ATOM 4998 N N . THR A 1 629 ? 8.204 8.159 -10.985 1.00 95.19 629 THR A N 1
ATOM 4999 C CA . THR A 1 629 ? 8.043 9.556 -11.404 1.00 95.19 629 THR A CA 1
ATOM 5000 C C . THR A 1 629 ? 8.657 10.525 -10.389 1.00 95.19 629 THR A C 1
ATOM 5002 O O . THR A 1 629 ? 8.733 10.244 -9.190 1.00 95.19 629 THR A O 1
ATOM 5005 N N . ASP A 1 630 ? 9.040 11.721 -10.846 1.00 93.62 630 ASP A N 1
ATOM 5006 C CA . ASP A 1 630 ? 9.570 12.775 -9.965 1.00 93.62 630 ASP A CA 1
ATOM 5007 C C . ASP A 1 630 ? 8.586 13.155 -8.852 1.00 93.62 630 ASP A C 1
ATOM 5009 O O . ASP A 1 630 ? 8.979 13.369 -7.709 1.00 93.62 630 ASP A O 1
ATOM 5013 N N . GLN A 1 631 ? 7.289 13.204 -9.163 1.00 95.00 631 GLN A N 1
ATOM 5014 C CA . GLN A 1 631 ? 6.259 13.563 -8.190 1.00 95.00 631 GLN A CA 1
ATOM 5015 C C . GLN A 1 631 ? 6.117 12.515 -7.077 1.00 95.00 631 GLN A C 1
ATOM 5017 O O . GLN A 1 631 ? 5.918 12.876 -5.911 1.00 95.00 631 GLN A O 1
ATOM 5022 N N . GLU A 1 632 ? 6.186 11.229 -7.418 1.00 95.38 632 GLU A N 1
ATOM 5023 C CA . GLU A 1 632 ? 6.121 10.153 -6.426 1.00 95.38 632 GLU A CA 1
ATOM 5024 C C . GLU A 1 632 ? 7.369 10.164 -5.543 1.00 95.38 632 GLU A C 1
ATOM 5026 O O . GLU A 1 632 ? 7.248 10.089 -4.320 1.00 95.38 632 GLU A O 1
ATOM 5031 N N . PHE A 1 633 ? 8.544 10.374 -6.143 1.00 96.81 633 PHE A N 1
ATOM 5032 C CA . PHE A 1 633 ? 9.801 10.488 -5.411 1.00 96.81 633 PHE A CA 1
ATOM 5033 C C . PHE A 1 633 ? 9.798 11.666 -4.423 1.00 96.81 633 PHE A C 1
ATOM 5035 O O . PHE A 1 633 ? 10.120 11.493 -3.251 1.00 96.81 633 PHE A O 1
ATOM 5042 N N . GLU A 1 634 ? 9.335 12.847 -4.839 1.00 96.19 634 GLU A N 1
ATOM 5043 C CA . GLU A 1 634 ? 9.163 14.010 -3.952 1.00 96.19 634 GLU A CA 1
ATOM 5044 C C . GLU A 1 634 ? 8.159 13.745 -2.817 1.00 96.19 634 GLU A C 1
ATOM 5046 O O . GLU A 1 634 ? 8.325 14.200 -1.682 1.00 96.19 634 GLU A O 1
ATOM 5051 N N . THR A 1 635 ? 7.099 12.986 -3.103 1.00 97.06 635 THR A N 1
ATOM 5052 C CA . THR A 1 635 ? 6.111 12.593 -2.089 1.00 97.06 635 THR A CA 1
ATOM 5053 C C . THR A 1 635 ? 6.729 11.655 -1.053 1.00 97.06 635 THR A C 1
ATOM 5055 O O . THR A 1 635 ? 6.465 11.818 0.143 1.00 97.06 635 THR A O 1
ATOM 5058 N N . PHE A 1 636 ? 7.567 10.716 -1.498 1.00 97.88 636 PHE A N 1
ATOM 5059 C CA . PHE A 1 636 ? 8.360 9.843 -0.638 1.00 97.88 636 PHE A CA 1
ATOM 5060 C C . PHE A 1 636 ? 9.345 10.643 0.223 1.00 97.88 636 PHE A C 1
ATOM 5062 O O . PHE A 1 636 ? 9.316 10.497 1.444 1.00 97.88 636 PHE A O 1
ATOM 5069 N N . LEU A 1 637 ? 10.133 11.548 -0.369 1.00 97.56 637 LEU A N 1
ATOM 5070 C CA . LEU A 1 637 ? 11.106 12.365 0.366 1.00 97.56 637 LEU A CA 1
ATOM 5071 C C . LEU A 1 637 ? 10.447 13.163 1.493 1.00 97.56 637 LEU A C 1
ATOM 5073 O O . LEU A 1 637 ? 10.884 13.088 2.637 1.00 97.56 637 LEU A O 1
ATOM 5077 N N . ARG A 1 638 ? 9.325 13.841 1.216 1.00 97.81 638 ARG A N 1
ATOM 5078 C CA . ARG A 1 638 ? 8.564 14.580 2.244 1.00 97.81 638 ARG A CA 1
ATOM 5079 C C . ARG A 1 638 ? 7.986 13.679 3.332 1.00 97.81 638 ARG A C 1
ATOM 5081 O O . ARG A 1 638 ? 7.685 14.149 4.432 1.00 97.81 638 ARG A O 1
ATOM 5088 N N . ALA A 1 639 ? 7.704 12.415 3.019 1.00 97.75 639 ALA A N 1
ATOM 5089 C CA . ALA A 1 639 ? 7.248 11.457 4.015 1.00 97.75 639 ALA A CA 1
ATOM 5090 C C . ALA A 1 639 ? 8.409 11.016 4.912 1.00 97.75 639 ALA A C 1
ATOM 5092 O O . ALA A 1 639 ? 8.277 11.098 6.132 1.00 97.75 639 ALA A O 1
ATOM 5093 N N . ALA A 1 640 ? 9.535 10.631 4.317 1.00 97.69 640 ALA A N 1
ATOM 5094 C CA . ALA A 1 640 ? 10.733 10.208 5.028 1.00 97.69 640 ALA A CA 1
ATOM 5095 C C . ALA A 1 640 ? 11.334 11.340 5.880 1.00 97.69 640 ALA A C 1
ATOM 5097 O O . ALA A 1 640 ? 11.592 11.137 7.059 1.00 97.69 640 ALA A O 1
ATOM 5098 N N . GLU A 1 641 ? 11.439 12.564 5.361 1.00 97.12 641 GLU A N 1
ATOM 5099 C CA . GLU A 1 641 ? 11.899 13.734 6.123 1.00 97.12 641 GLU A CA 1
ATOM 5100 C C . GLU A 1 641 ? 11.025 13.990 7.362 1.00 97.12 641 GLU A C 1
ATOM 5102 O O . GLU A 1 641 ? 11.519 14.104 8.485 1.00 97.12 641 GLU A O 1
ATOM 5107 N N . ALA A 1 642 ? 9.699 14.011 7.179 1.00 96.81 642 ALA A N 1
ATOM 5108 C CA . ALA A 1 642 ? 8.765 14.201 8.285 1.00 96.81 642 ALA A CA 1
ATOM 5109 C C . ALA A 1 642 ? 8.856 13.067 9.319 1.00 96.81 642 ALA A C 1
ATOM 5111 O O . ALA A 1 642 ? 8.661 13.313 10.512 1.00 96.81 642 ALA A O 1
ATOM 5112 N N . TRP A 1 643 ? 9.146 11.842 8.874 1.00 96.81 643 TRP A N 1
ATOM 5113 C CA . TRP A 1 643 ? 9.400 10.704 9.751 1.00 96.81 643 TRP A CA 1
ATOM 5114 C C . TRP A 1 643 ? 10.690 10.899 10.557 1.00 96.81 643 TRP A C 1
ATOM 5116 O O . TRP A 1 643 ? 10.631 10.807 11.779 1.00 96.81 643 TRP A O 1
ATOM 5126 N N . ILE A 1 644 ? 11.808 11.259 9.913 1.00 95.31 644 ILE A N 1
ATOM 5127 C CA . ILE A 1 644 ? 13.119 11.481 10.554 1.00 95.31 644 ILE A CA 1
ATOM 5128 C C . ILE A 1 644 ? 13.013 12.546 11.653 1.00 95.31 644 ILE A C 1
ATOM 5130 O O . ILE A 1 644 ? 13.425 12.313 12.789 1.00 95.31 644 ILE A O 1
ATOM 5134 N N . ILE A 1 645 ? 12.395 13.691 11.342 1.00 95.06 645 ILE A N 1
ATOM 5135 C CA . ILE A 1 645 ? 12.212 14.798 12.296 1.00 95.06 645 ILE A CA 1
ATOM 5136 C C . ILE A 1 645 ? 11.321 14.379 13.474 1.00 95.06 645 ILE A C 1
ATOM 5138 O O . ILE A 1 645 ? 11.549 14.775 14.615 1.00 95.06 645 ILE A O 1
ATOM 5142 N N . SER A 1 646 ? 10.284 13.583 13.210 1.00 94.06 646 SER A N 1
ATOM 5143 C CA . SER A 1 646 ? 9.343 13.174 14.256 1.00 94.06 646 SER A CA 1
ATOM 5144 C C . SER A 1 646 ? 9.896 12.052 15.124 1.00 94.06 646 SER A C 1
ATOM 5146 O O . SER A 1 646 ? 9.596 12.017 16.313 1.00 94.06 646 SER A O 1
ATOM 5148 N N . ARG A 1 647 ? 10.716 11.155 14.563 1.00 92.62 647 ARG A N 1
ATOM 5149 C CA . ARG A 1 647 ? 11.313 10.034 15.293 1.00 92.62 647 ARG A CA 1
ATOM 5150 C C . ARG A 1 647 ? 12.222 10.530 16.410 1.00 92.62 647 ARG A C 1
ATOM 5152 O O . ARG A 1 647 ? 12.070 10.068 17.533 1.00 92.62 647 ARG A O 1
ATOM 5159 N N . SER A 1 648 ? 13.074 11.520 16.147 1.00 87.12 648 SER A N 1
ATOM 5160 C CA . SER A 1 648 ? 13.941 12.110 17.181 1.00 87.12 648 SER A CA 1
ATOM 5161 C C . SER A 1 648 ? 13.158 12.765 18.324 1.00 87.12 648 SER A C 1
ATOM 5163 O O . SER A 1 648 ? 13.619 12.778 19.457 1.00 87.12 648 SER A O 1
ATOM 5165 N N . SER A 1 649 ? 11.952 13.267 18.043 1.00 86.31 649 SER A N 1
ATOM 5166 C CA . SER A 1 649 ? 11.063 13.874 19.045 1.00 86.31 649 SER A CA 1
ATOM 5167 C C . SER A 1 649 ? 10.164 12.860 19.768 1.00 86.31 649 SER A C 1
ATOM 5169 O O . SER A 1 649 ? 9.505 13.221 20.743 1.00 86.31 649 SER A O 1
ATOM 5171 N N . ALA A 1 650 ? 10.068 11.630 19.252 1.00 80.69 650 ALA A N 1
ATOM 5172 C CA . ALA A 1 650 ? 9.254 10.553 19.812 1.00 80.69 650 ALA A CA 1
ATOM 5173 C C . ALA A 1 650 ? 10.033 9.674 20.805 1.00 80.69 650 ALA A C 1
ATOM 5175 O O . ALA A 1 650 ? 9.409 9.099 21.688 1.00 80.69 650 ALA A O 1
ATOM 5176 N N . VAL A 1 651 ? 11.365 9.583 20.675 1.00 68.25 651 VAL A N 1
ATOM 5177 C CA . VAL A 1 651 ? 12.266 8.771 21.529 1.00 68.25 651 VAL A CA 1
ATOM 5178 C C . VAL A 1 651 ? 12.568 9.488 22.855 1.00 68.25 651 VAL A C 1
ATOM 5180 O O . VAL A 1 651 ? 13.709 9.648 23.263 1.00 68.25 651 VAL A O 1
ATOM 5183 N N . VAL A 1 652 ? 11.532 9.983 23.525 1.00 53.66 652 VAL A N 1
ATOM 5184 C CA . VAL A 1 652 ? 11.667 10.511 24.884 1.00 53.66 652 VAL A CA 1
ATOM 5185 C C . VAL A 1 652 ? 11.329 9.348 25.822 1.00 53.66 652 VAL A C 1
ATOM 5187 O O . VAL A 1 652 ? 10.173 8.941 25.876 1.00 53.66 652 VAL A O 1
ATOM 5190 N N . ASP A 1 653 ? 12.356 8.805 26.482 1.00 47.44 653 ASP A N 1
ATOM 5191 C CA . ASP A 1 653 ? 12.295 7.904 27.651 1.00 47.44 653 ASP A CA 1
ATOM 5192 C C . ASP A 1 653 ? 12.043 6.397 27.422 1.00 47.44 653 ASP A C 1
ATOM 5194 O O . ASP A 1 653 ? 11.088 5.837 27.958 1.00 47.44 653 ASP A O 1
ATOM 5198 N N . GLU A 1 654 ? 12.936 5.692 26.714 1.00 45.50 654 GLU A N 1
ATOM 5199 C CA . GLU A 1 654 ? 13.039 4.221 26.873 1.00 45.50 654 GLU A CA 1
ATOM 5200 C C . GLU A 1 654 ? 14.388 3.712 27.403 1.00 45.50 654 GLU A C 1
ATOM 5202 O O . GLU A 1 654 ? 14.411 2.654 28.025 1.00 45.50 654 GLU A O 1
ATOM 5207 N N . ASP A 1 655 ? 15.469 4.490 27.285 1.00 37.66 655 ASP A N 1
ATOM 5208 C CA . ASP A 1 655 ? 16.819 4.043 27.673 1.00 37.66 655 ASP A CA 1
ATOM 5209 C C . ASP A 1 655 ? 17.339 4.633 29.006 1.00 37.66 655 ASP A C 1
ATOM 5211 O O . ASP A 1 655 ? 18.474 4.360 29.386 1.00 37.66 655 ASP A O 1
ATOM 5215 N N . ASP A 1 656 ? 16.538 5.406 29.755 1.00 33.31 656 ASP A N 1
ATOM 5216 C CA . ASP A 1 656 ? 16.978 6.053 31.017 1.00 33.31 656 ASP A CA 1
ATOM 5217 C C . ASP A 1 656 ? 16.571 5.291 32.300 1.00 33.31 656 ASP A C 1
ATOM 5219 O O . ASP A 1 656 ? 16.611 5.829 33.402 1.00 33.31 656 ASP A O 1
ATOM 5223 N N . TYR A 1 657 ? 16.179 4.014 32.182 1.00 36.47 657 TYR A N 1
ATOM 5224 C CA . TYR A 1 657 ? 15.844 3.153 33.333 1.00 36.47 657 TYR A CA 1
ATOM 5225 C C . TYR A 1 657 ? 16.721 1.895 33.463 1.00 36.47 657 TYR A C 1
ATOM 5227 O O . TYR A 1 657 ? 16.359 0.963 34.183 1.00 36.47 657 TYR A O 1
ATOM 5235 N N . SER A 1 658 ? 17.891 1.853 32.816 1.00 32.94 658 SER A N 1
ATOM 5236 C CA . SER A 1 658 ? 18.844 0.745 32.988 1.00 32.94 658 SER A CA 1
ATOM 5237 C C . SER A 1 658 ? 20.316 1.168 32.951 1.00 32.94 658 SER A C 1
ATOM 5239 O O . SER A 1 658 ? 21.129 0.541 32.274 1.00 32.94 658 SER A O 1
ATOM 5241 N N . LEU A 1 659 ? 20.675 2.207 33.705 1.00 31.36 659 LEU A N 1
ATOM 5242 C CA . LEU A 1 659 ? 22.029 2.325 34.241 1.00 31.36 659 LEU A CA 1
ATOM 5243 C C . LEU A 1 659 ? 21.950 2.165 35.752 1.00 31.36 659 LEU A C 1
ATOM 5245 O O . LEU A 1 659 ? 21.607 3.084 36.486 1.00 31.36 659 LEU A O 1
ATOM 5249 N N . GLU A 1 660 ? 22.193 0.922 36.149 1.00 34.44 660 GLU A N 1
ATOM 5250 C CA . GLU A 1 660 ? 22.837 0.506 37.386 1.00 34.44 660 GLU A CA 1
ATOM 5251 C C . GLU A 1 660 ? 23.506 1.680 38.129 1.00 34.44 660 GLU A C 1
ATOM 5253 O O . GLU A 1 660 ? 24.649 2.050 37.862 1.00 34.44 660 GLU A O 1
ATOM 5258 N N . GLU A 1 661 ? 22.810 2.238 39.124 1.00 34.34 661 GLU A N 1
ATOM 5259 C CA . GLU A 1 661 ? 23.491 2.607 40.361 1.00 34.34 661 GLU A CA 1
ATOM 5260 C C . GLU A 1 661 ? 24.005 1.287 40.954 1.00 34.34 661 GLU A C 1
ATOM 5262 O O . GLU A 1 661 ? 23.358 0.648 41.783 1.00 34.34 661 GLU A O 1
ATOM 5267 N N . GLU A 1 662 ? 25.178 0.848 40.494 1.00 37.97 662 GLU A N 1
ATOM 5268 C CA . GLU A 1 662 ? 26.106 0.134 41.361 1.00 37.97 662 GLU A CA 1
ATOM 5269 C C . GLU A 1 662 ? 26.464 1.106 42.496 1.00 37.97 662 GLU A C 1
ATOM 5271 O O . GLU A 1 662 ? 27.507 1.762 42.496 1.00 37.97 662 GLU A O 1
ATOM 5276 N N . GLU A 1 663 ? 25.560 1.245 43.471 1.00 38.00 663 GLU A N 1
ATOM 5277 C CA . GLU A 1 663 ? 25.964 1.628 44.812 1.00 38.00 663 GLU A CA 1
ATOM 5278 C C . GLU A 1 663 ? 26.933 0.542 45.274 1.00 38.00 663 GLU A C 1
ATOM 5280 O O . GLU A 1 663 ? 26.544 -0.572 45.629 1.00 38.00 663 GLU A O 1
ATOM 5285 N N . SER A 1 664 ? 28.221 0.874 45.204 1.00 40.53 664 SER A N 1
ATOM 5286 C CA . SER A 1 664 ? 29.314 0.158 45.838 1.00 40.53 664 SER A CA 1
ATOM 5287 C C . SER A 1 664 ? 29.033 0.065 47.340 1.00 40.53 664 SER A C 1
ATOM 5289 O O . SER A 1 664 ? 29.445 0.916 48.130 1.00 40.53 664 SER A O 1
ATOM 5291 N N . PHE A 1 665 ? 28.290 -0.962 47.727 1.00 41.75 665 PHE A N 1
ATOM 5292 C CA . PHE A 1 665 ? 28.063 -1.369 49.103 1.00 41.75 665 PHE A CA 1
ATOM 5293 C C . PHE A 1 665 ? 29.085 -2.455 49.455 1.00 41.75 665 PHE A C 1
ATOM 5295 O O . PHE A 1 665 ? 28.721 -3.583 49.743 1.00 41.75 665 PHE A O 1
ATOM 5302 N N . ASP A 1 666 ? 30.369 -2.111 49.351 1.00 46.69 666 ASP A N 1
ATOM 5303 C CA . ASP A 1 666 ? 31.511 -2.946 49.743 1.00 46.69 666 ASP A CA 1
ATOM 5304 C C . ASP A 1 666 ? 32.688 -2.015 50.091 1.00 46.69 666 ASP A C 1
ATOM 5306 O O . ASP A 1 666 ? 33.623 -1.877 49.309 1.00 46.69 666 ASP A O 1
ATOM 5310 N N . ASP A 1 667 ? 32.599 -1.292 51.218 1.00 48.38 667 ASP A N 1
ATOM 5311 C CA . ASP A 1 667 ? 33.787 -0.767 51.932 1.00 48.38 667 ASP A CA 1
ATOM 5312 C C . ASP A 1 667 ? 33.447 -0.202 53.333 1.00 48.38 667 ASP A C 1
ATOM 5314 O O . ASP A 1 667 ? 33.773 0.936 53.675 1.00 48.38 667 ASP A O 1
ATOM 5318 N N . PHE A 1 668 ? 32.738 -0.968 54.175 1.00 45.38 668 PHE A N 1
ATOM 5319 C CA . PHE A 1 668 ? 32.564 -0.576 55.586 1.00 45.38 668 PHE A CA 1
ATOM 5320 C C . PHE A 1 668 ? 32.475 -1.747 56.574 1.00 45.38 668 PHE A C 1
ATOM 5322 O O . PHE A 1 668 ? 31.689 -1.706 57.513 1.00 45.38 668 PHE A O 1
ATOM 5329 N N . GLU A 1 669 ? 33.308 -2.770 56.408 1.00 50.75 669 GLU A N 1
ATOM 5330 C CA . GLU A 1 669 ? 33.649 -3.717 57.478 1.00 50.75 669 GLU A CA 1
ATOM 5331 C C . GLU A 1 669 ? 35.128 -4.090 57.317 1.00 50.75 669 GLU A C 1
ATOM 5333 O O . GLU A 1 669 ? 35.447 -4.936 56.494 1.00 50.75 669 GLU A O 1
ATOM 5338 N N . ASP A 1 670 ? 36.017 -3.353 58.001 1.00 54.25 670 ASP A N 1
ATOM 5339 C CA . ASP A 1 670 ? 37.278 -3.838 58.609 1.00 54.25 670 ASP A CA 1
ATOM 5340 C C . ASP A 1 670 ? 38.264 -2.680 58.880 1.00 54.25 670 ASP A C 1
ATOM 5342 O O . ASP A 1 670 ? 39.338 -2.586 58.293 1.00 54.25 670 ASP A O 1
ATOM 5346 N N . GLU A 1 671 ? 37.930 -1.789 59.820 1.00 50.00 671 GLU A N 1
ATOM 5347 C CA . GLU A 1 671 ? 38.961 -1.023 60.542 1.00 50.00 671 GLU A CA 1
ATOM 5348 C C . GLU A 1 671 ? 38.475 -0.701 61.964 1.00 50.00 671 GLU A C 1
ATOM 5350 O O . GLU A 1 671 ? 38.146 0.429 62.325 1.00 50.00 671 GLU A O 1
ATOM 5355 N N . PHE A 1 672 ? 38.355 -1.751 62.781 1.00 51.62 672 PHE A N 1
ATOM 5356 C CA . PHE A 1 672 ? 38.195 -1.627 64.229 1.00 51.62 672 PHE A CA 1
ATOM 5357 C C . PHE A 1 672 ? 38.942 -2.759 64.944 1.00 51.62 672 PHE A C 1
ATOM 5359 O O . PHE A 1 672 ? 38.337 -3.604 65.586 1.00 51.62 672 PHE A O 1
ATOM 5366 N N . ASP A 1 673 ? 40.266 -2.764 64.809 1.00 53.31 673 ASP A N 1
ATOM 5367 C CA . ASP A 1 673 ? 41.187 -3.446 65.723 1.00 53.31 673 ASP A CA 1
ATOM 5368 C C . ASP A 1 673 ? 42.544 -2.730 65.640 1.00 53.31 673 ASP A C 1
ATOM 5370 O O . ASP A 1 673 ? 43.330 -2.991 64.738 1.00 53.31 673 ASP A O 1
ATOM 5374 N N . ASP A 1 674 ? 42.744 -1.731 66.508 1.00 55.78 674 ASP A N 1
ATOM 5375 C CA . ASP A 1 674 ? 44.029 -1.425 67.166 1.00 55.78 674 ASP A CA 1
ATOM 5376 C C . ASP A 1 674 ? 43.912 -0.126 67.990 1.00 55.78 674 ASP A C 1
ATOM 5378 O O . ASP A 1 674 ? 44.209 0.981 67.539 1.00 55.78 674 ASP A O 1
ATOM 5382 N N . PHE A 1 675 ? 43.471 -0.270 69.243 1.00 48.47 675 PHE A N 1
ATOM 5383 C CA . PHE A 1 675 ? 43.734 0.701 70.312 1.00 48.47 675 PHE A CA 1
ATOM 5384 C C . PHE A 1 675 ? 43.946 -0.042 71.647 1.00 48.47 675 PHE A C 1
ATOM 5386 O O . PHE A 1 675 ? 43.107 -0.014 72.545 1.00 48.47 675 PHE A O 1
ATOM 5393 N N . GLU A 1 676 ? 45.098 -0.705 71.770 1.00 58.50 676 GLU A N 1
ATOM 5394 C CA . GLU A 1 676 ? 45.801 -0.927 73.043 1.00 58.50 676 GLU A CA 1
ATOM 5395 C C . GLU A 1 676 ? 47.195 -0.278 72.938 1.00 58.50 676 GLU A C 1
ATOM 5397 O O . GLU A 1 676 ? 48.095 -0.852 72.331 1.00 58.50 676 GLU A O 1
ATOM 5402 N N . ASP A 1 677 ? 47.313 0.964 73.433 1.00 52.03 677 ASP A N 1
ATOM 5403 C CA . ASP A 1 677 ? 48.378 1.512 74.315 1.00 52.03 677 ASP A CA 1
ATOM 5404 C C . ASP A 1 677 ? 48.440 3.055 74.302 1.00 52.03 677 ASP A C 1
ATOM 5406 O O . ASP A 1 677 ? 48.681 3.669 73.234 1.00 52.03 677 ASP A O 1
#

pLDDT: mean 76.69, std 22.77, range [21.55, 98.38]

Nearest PDB structures (foldseek):
  4a82-assembly1_A  TM=1.508E-01  e=8.216E+00  Homo sapiens